Protein AF-0000000084599365 (afdb_homodimer)

Nearest PDB structures (foldseek):
  4ilk-assembly1_A  TM=9.240E-01  e=6.935E-32  Escherichia coli CFT073
  4ilk-assembly1_B  TM=9.194E-01  e=4.246E-32  Escherichia coli CFT073
  2dfv-assembly3_C  TM=9.279E-01  e=5.770E-32  Pyrococcus horikoshii OT3
  4ejm-assembly1_A  TM=9.320E-01  e=2.365E-31  Sinorhizobium meliloti 1021
  4a2c-assembly1_B  TM=9.150E-01  e=1.362E-31  Escherichia coli K-12

Organism: NCBI:txid1246626

Radius of gyration: 29.56 Å; Cα contacts (8 Å, |Δi|>4): 1663; chains: 2; bounding box: 49×88×66 Å

Foldseek 3Di:
DWAWKAAQAQDIDIDDDDDDDDADAQKFKWFWFKFWDDPVLLCRNRVNDPLFDPTAGATQLTKTFTCGDNYPPDDGGFIKTFHQKDFDCPDPCNVVLRRLVHPPIDGDRGNHYHDRGRMDMDRCQGIDTADPPFDRLLSSCLQLLLQLLALCVVDDQAAPFAEEQEDQAQNSLSNQLVSVVRHHQYEYEDPQVLSQVLNVLPPRYHYYHPVVQPPAAGQEYEYARQDQVSVASNLNRHAQNHEYEYPHHDDDYDHPVVSCVVSVYYYDYTGGHRPPVSSVVSSVQCPDPSRPSSSLAFEEEASNVVVVQSVVVVVSSGHMYMHGYPSHPPD/DWAWKAAQAQDIDIDDDDDDDDADAQKFKWFWFKFWDDPVLLCRNRVNDPQFDPTAGATQLTKTFTCGDNYPPDDGGFIKTFHQKDFDCPDPCNVVLRRLVHPPIDGDRGNHYHDRGRMDMDRCQGIDGADPPFDRLLSSCLQLLLQLLALCVVDDQAAPFAEEQEDQAQNSLSNQLVSVVRHHQYEYEDPQVLSQVLCVLPPRYHYYHPVVQPPAAGQEYEYARQDQVSVAVNLNRHAQNHEYEYPHHDDDYDHPVVSCVVSVYYYDYTGGHRPPVSSVVSSVQCPDPSRPSSSLAFEEEASNVVVVQSVVVVVSNGHMYMHGYPSHPPD

InterPro domains:
  IPR011032 GroES-like superfamily [SSF50129] (1-169)
  IPR013149 Alcohol dehydrogenase-like, C-terminal [PF00107] (172-283)
  IPR013154 Alcohol dehydrogenase-like, N-terminal [PF08240] (25-132)
  IPR020843 Enoylreductase domain [SM00829] (7-323)
  IPR036291 NAD(P)-binding domain superfamily [SSF51735] (137-286)
  IPR050129 Zinc-containing alcohol dehydrogenase [PTHR43401] (1-325)

Sequence (662 aa):
MKEIYLDQPQVMHVRDALPLPLLQDGEVRIKLLYGGICGSDLSVFKGRLPHAQYPLRPGHEVVGEVIESRASHINEGKRVVITPNTFCGKCEFCLKGKPNICLEKQSIGITCDGGFAEELHIHSRYCLPIPDELSNEAAVLIEPLSVIVHGMKQITIQPGMSVLVVGCGTEGLLAAALARHVGGEVTAIDINASKLAMLRSFHDMTLGHPMDIAGNQYDVVIEAAGTKQSVESCFSLLKPGGELLLIGITPEATIPVAQVVRKEQKIVGSIIYEFPTDFQTSVTYLLDEQFDPTVFISKIKPFYEYEEAYQMALSGNYAKIVLKFKGAAVSMKEIYLDQPQVMHVRDALPLPLLQDGEVRIKLLYGGICGSDLSVFKGRLPHAQYPLRPGHEVVGEVIESRASHINEGKRVVITPNTFCGKCEFCLKGKPNICLEKQSIGITCDGGFAEELHIHSRYCLPIPDELSNEAAVLIEPLSVIVHGMKQITIQPGMSVLVVGCGTEGLLAAALARHVGGEVTAIDINASKLAMLRSFHDMTLGHPMDIAGNQYDVVIEAAGTKQSVESCFSLLKPGGELLLIGITPEATIPVAQVVRKEQKIVGSIIYEFPTDFQTSVTYLLDEQFDPTVFISKIKPFYEYEEAYQMALSGNYAKIVLKFKGAAVS

Solvent-accessible surface area (backbone atoms only — not comparable to full-atom values): 33693 Å² total; per-residue (Å²): 91,50,26,42,36,30,60,44,62,76,42,68,47,77,42,76,47,76,84,76,74,83,80,48,87,35,16,31,34,28,36,24,22,39,34,32,62,47,72,64,46,52,31,45,38,68,58,70,42,87,74,47,42,74,57,31,22,38,32,46,25,36,24,25,29,25,72,40,56,48,31,95,89,50,59,63,71,40,40,30,35,45,59,36,60,45,57,75,67,70,48,78,34,29,69,70,68,36,36,54,60,25,93,71,47,45,36,34,27,40,55,39,62,32,52,42,26,48,54,41,79,45,57,46,90,39,49,42,78,55,63,86,84,55,49,70,68,52,48,32,44,26,58,63,42,8,30,41,52,38,41,52,69,76,52,86,74,46,68,72,37,37,31,35,28,37,21,46,46,54,63,17,45,49,39,43,53,50,43,38,72,61,34,25,42,30,35,39,25,31,89,52,61,72,50,55,55,58,50,66,82,50,76,85,55,48,76,45,43,68,80,74,51,71,88,43,63,20,48,27,37,38,38,33,60,32,39,44,65,59,58,43,53,47,61,73,32,41,32,73,62,11,40,36,39,35,62,32,60,28,70,44,35,60,42,54,40,34,55,32,16,62,31,31,21,35,40,36,24,33,45,60,37,43,84,63,61,26,44,52,52,30,49,55,48,61,69,34,87,90,43,71,70,55,68,47,51,63,44,80,36,52,51,90,43,45,67,61,47,50,50,46,48,69,67,64,79,44,48,31,36,28,29,37,33,86,68,37,75,84,126,92,50,25,42,35,31,61,44,64,76,42,68,47,78,43,76,46,76,84,76,74,80,79,47,87,36,15,32,34,27,35,24,23,40,34,33,62,48,72,66,45,52,32,45,41,66,58,69,41,88,73,48,40,75,57,30,23,36,34,45,26,38,24,25,30,25,72,41,57,48,31,93,90,51,60,61,70,42,40,29,33,46,59,39,59,44,58,74,67,70,48,76,35,30,66,69,67,36,35,54,60,25,92,69,48,44,36,35,27,38,55,39,62,32,52,42,27,48,55,43,78,46,57,46,90,40,49,42,77,54,62,86,85,54,49,70,69,52,48,31,42,27,57,62,40,9,32,41,52,39,42,52,69,75,52,86,75,45,71,73,37,37,30,35,26,37,21,46,45,55,64,18,45,50,39,44,53,48,43,38,72,62,34,25,43,30,35,39,25,30,90,52,60,73,49,54,56,57,50,64,82,50,78,85,56,47,75,43,44,68,80,76,50,70,89,43,63,19,47,27,36,38,38,34,60,31,40,42,66,60,58,43,53,46,61,74,32,42,33,72,61,13,40,38,38,35,61,32,59,28,69,44,36,60,42,53,40,34,56,32,16,63,29,31,22,35,40,35,23,32,45,59,38,44,85,64,61,26,44,52,50,30,50,55,48,63,67,34,85,92,41,70,71,55,70,46,51,62,44,77,36,52,51,91,44,42,67,60,47,50,49,46,50,69,66,64,77,46,47,32,36,30,30,37,33,85,68,38,75,86,126

Structure (mmCIF, N/CA/C/O backbone):
data_AF-0000000084599365-model_v1
#
loop_
_entity.id
_entity.type
_entity.pdbx_description
1 polymer 'Alcohol dehydrogenase'
#
loop_
_atom_site.group_PDB
_atom_site.id
_atom_site.type_symbol
_atom_site.label_atom_id
_atom_site.label_alt_id
_atom_site.label_comp_id
_atom_site.label_asym_id
_atom_site.label_entity_id
_atom_site.label_seq_id
_atom_site.pdbx_PDB_ins_code
_atom_site.Cartn_x
_atom_site.Cartn_y
_atom_site.Cartn_z
_atom_site.occupancy
_atom_site.B_iso_or_equiv
_atom_site.auth_seq_id
_atom_site.auth_comp_id
_atom_site.auth_asym_id
_atom_site.auth_atom_id
_atom_site.pdbx_PDB_model_num
ATOM 1 N N . MET A 1 1 ? 9.141 40.938 22.25 1 90.06 1 MET A N 1
ATOM 2 C CA . MET A 1 1 ? 7.906 40.375 21.703 1 90.06 1 MET A CA 1
ATOM 3 C C . MET A 1 1 ? 7.371 39.25 22.578 1 90.06 1 MET A C 1
ATOM 5 O O . MET A 1 1 ? 8.133 38.594 23.297 1 90.06 1 MET A O 1
ATOM 9 N N . LYS A 1 2 ? 6.113 39.062 22.578 1 94.94 2 LYS A N 1
ATOM 10 C CA . LYS A 1 2 ? 5.516 38 23.391 1 94.94 2 LYS A CA 1
ATOM 11 C C . LYS A 1 2 ? 5.512 36.688 22.641 1 94.94 2 LYS A C 1
ATOM 13 O O . LYS A 1 2 ? 5.414 36.656 21.406 1 94.94 2 LYS A O 1
ATOM 18 N N . GLU A 1 3 ? 5.684 35.656 23.391 1 96.38 3 GLU A N 1
ATOM 19 C CA . GLU A 1 3 ? 5.617 34.281 22.844 1 96.38 3 GLU A CA 1
ATOM 20 C C . GLU A 1 3 ? 4.977 33.312 23.828 1 96.38 3 GLU A C 1
ATOM 22 O O . GLU A 1 3 ? 4.988 33.562 25.031 1 96.38 3 GLU A O 1
ATOM 27 N N . ILE A 1 4 ? 4.324 32.375 23.344 1 96.88 4 ILE A N 1
ATOM 28 C CA . ILE A 1 4 ? 3.902 31.25 24.156 1 96.88 4 ILE A CA 1
ATOM 29 C C . ILE A 1 4 ? 5.062 30.281 24.328 1 96.88 4 ILE A C 1
ATOM 31 O O . ILE A 1 4 ? 5.738 29.938 23.344 1 96.88 4 ILE A O 1
ATOM 35 N N . TYR A 1 5 ? 5.297 29.875 25.484 1 96.75 5 TYR A N 1
ATOM 36 C CA . TYR A 1 5 ? 6.449 29.031 25.75 1 96.75 5 TYR A CA 1
ATOM 37 C C . TYR A 1 5 ? 6.059 27.859 26.656 1 96.75 5 TYR A C 1
ATOM 39 O O . TYR A 1 5 ? 5.32 28.031 27.625 1 96.75 5 TYR A O 1
ATOM 47 N N . LEU A 1 6 ? 6.453 26.703 26.25 1 97.62 6 LEU A N 1
ATOM 48 C CA . LEU A 1 6 ? 6.227 25.469 27 1 97.62 6 LEU A CA 1
ATOM 49 C C . LEU A 1 6 ? 7.5 25 27.703 1 97.62 6 LEU A C 1
ATOM 51 O O . LEU A 1 6 ? 8.406 24.469 27.062 1 97.62 6 LEU A O 1
ATOM 55 N N . ASP A 1 7 ? 7.574 25.109 29 1 97.25 7 ASP A N 1
ATOM 56 C CA . ASP A 1 7 ? 8.773 24.781 29.766 1 97.25 7 ASP A CA 1
ATOM 57 C C . ASP A 1 7 ? 8.969 23.266 29.859 1 97.25 7 ASP A C 1
ATOM 59 O O . ASP A 1 7 ? 10.086 22.766 29.734 1 97.25 7 ASP A O 1
ATOM 63 N N . GLN A 1 8 ? 7.973 22.625 30.156 1 96.62 8 GLN A N 1
ATOM 64 C CA . GLN A 1 8 ? 7.797 21.172 30.281 1 96.62 8 GLN A CA 1
ATOM 65 C C . GLN A 1 8 ? 6.348 20.781 30.016 1 96.62 8 GLN A C 1
ATOM 67 O O . GLN A 1 8 ? 5.469 21.641 29.906 1 96.62 8 GLN A O 1
ATOM 72 N N . PRO A 1 9 ? 6.133 19.562 29.859 1 96.44 9 PRO A N 1
ATOM 73 C CA . PRO A 1 9 ? 4.746 19.172 29.594 1 96.44 9 PRO A CA 1
ATOM 74 C C . PRO A 1 9 ? 3.754 19.828 30.547 1 96.44 9 PRO A C 1
ATOM 76 O O . PRO A 1 9 ? 3.979 19.828 31.766 1 96.44 9 PRO A O 1
ATOM 79 N N . GLN A 1 10 ? 2.766 20.5 30 1 96.25 10 GLN A N 1
ATOM 80 C CA . GLN A 1 10 ? 1.599 21.047 30.672 1 96.25 10 GLN A CA 1
ATOM 81 C C . GLN A 1 10 ? 1.953 22.328 31.422 1 96.25 10 GLN A C 1
ATOM 83 O O . GLN A 1 10 ? 1.127 22.875 32.156 1 96.25 10 GLN A O 1
ATOM 88 N N . VAL A 1 11 ? 3.172 22.797 31.266 1 97.31 11 VAL A N 1
ATOM 89 C CA . VAL A 1 11 ? 3.574 24.062 31.859 1 97.31 11 VAL A CA 1
ATOM 90 C C . VAL A 1 11 ? 3.855 25.094 30.766 1 97.31 11 VAL A C 1
ATOM 92 O O . VAL A 1 11 ? 4.992 25.219 30.312 1 97.31 11 VAL A O 1
ATOM 95 N N . MET A 1 12 ? 2.852 25.812 30.484 1 96.81 12 MET A N 1
ATOM 96 C CA . MET A 1 12 ? 2.869 26.781 29.391 1 96.81 12 MET A CA 1
ATOM 97 C C . MET A 1 12 ? 2.566 28.188 29.891 1 96.81 12 MET A C 1
ATOM 99 O O . MET A 1 12 ? 1.756 28.359 30.812 1 96.81 12 MET A O 1
ATOM 103 N N . HIS A 1 13 ? 3.268 29.141 29.344 1 96.56 13 HIS A N 1
ATOM 104 C CA . HIS A 1 13 ? 3.014 30.516 29.734 1 96.56 13 HIS A CA 1
ATOM 105 C C . HIS A 1 13 ? 3.375 31.484 28.609 1 96.56 13 HIS A C 1
ATOM 107 O O . HIS A 1 13 ? 4.062 31.109 27.672 1 96.56 13 HIS A O 1
ATOM 113 N N . VAL A 1 14 ? 2.871 32.656 28.734 1 95.88 14 VAL A N 1
ATOM 114 C CA . VAL A 1 14 ? 3.285 33.75 27.859 1 95.88 14 VAL A CA 1
ATOM 115 C C . VAL A 1 14 ? 4.457 34.5 28.484 1 95.88 14 VAL A C 1
ATOM 117 O O . VAL A 1 14 ? 4.441 34.812 29.688 1 95.88 14 VAL A O 1
ATOM 120 N N . ARG A 1 15 ? 5.441 34.75 27.688 1 95.62 15 ARG A N 1
ATOM 121 C CA . ARG A 1 15 ? 6.605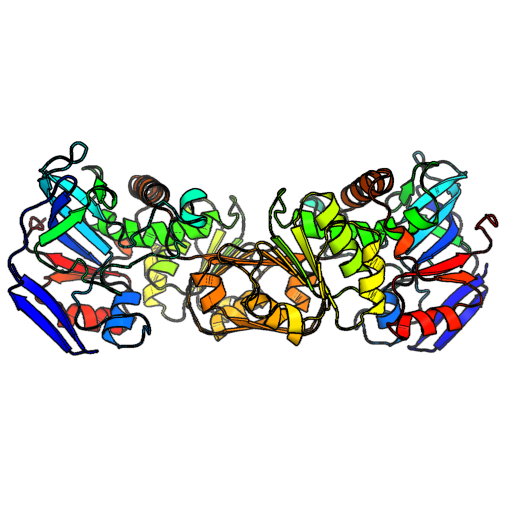 35.469 28.188 1 95.62 15 ARG A CA 1
ATOM 122 C C . ARG A 1 15 ? 7.145 36.438 27.125 1 95.62 15 ARG A C 1
ATOM 124 O O . ARG A 1 15 ? 6.668 36.438 26 1 95.62 15 ARG A O 1
ATOM 131 N N . ASP A 1 16 ? 8.062 37.281 27.609 1 95.06 16 ASP A N 1
ATOM 132 C CA . ASP A 1 16 ? 8.828 38.094 26.672 1 95.06 16 ASP A CA 1
ATOM 133 C C . ASP A 1 16 ? 9.961 37.312 26.031 1 95.06 16 ASP A C 1
ATOM 135 O O . ASP A 1 16 ? 10.781 36.719 26.734 1 95.06 16 ASP A O 1
ATOM 139 N N . ALA A 1 17 ? 9.898 37.312 24.719 1 91.44 17 ALA A N 1
ATOM 140 C CA . ALA A 1 17 ? 10.938 36.562 24 1 91.44 17 ALA A CA 1
ATOM 141 C C . ALA A 1 17 ? 12.266 37.312 24.047 1 91.44 17 ALA A C 1
ATOM 143 O O . ALA A 1 17 ? 12.289 38.531 24.234 1 91.44 17 ALA A O 1
ATOM 144 N N . LEU A 1 18 ? 13.336 36.5 23.922 1 88.38 18 LEU A N 1
ATOM 145 C CA . LEU A 1 18 ? 14.641 37.125 23.719 1 88.38 18 LEU A CA 1
ATOM 146 C C . LEU A 1 18 ? 14.672 37.906 22.391 1 88.38 18 LEU A C 1
ATOM 148 O O . LEU A 1 18 ? 13.977 37.531 21.453 1 88.38 18 LEU A O 1
ATOM 152 N N . PRO A 1 19 ? 15.445 38.969 22.391 1 86.88 19 PRO A N 1
ATOM 153 C CA . PRO A 1 19 ? 15.547 39.688 21.125 1 86.88 19 PRO A CA 1
ATOM 154 C C . PRO A 1 19 ? 15.984 38.781 19.969 1 86.88 19 PRO A C 1
ATOM 156 O O . PRO A 1 19 ? 16.844 37.906 20.156 1 86.88 19 PRO A O 1
ATOM 159 N N . LEU A 1 20 ? 15.312 38.969 18.875 1 85.38 20 LEU A N 1
ATOM 160 C CA . LEU A 1 20 ? 15.695 38.219 17.688 1 85.38 20 LEU A CA 1
ATOM 161 C C . LEU A 1 20 ? 16.984 38.75 17.078 1 85.38 20 LEU A C 1
ATOM 163 O O . LEU A 1 20 ? 17.219 39.969 17.078 1 85.38 20 LEU A O 1
ATOM 167 N N . PRO A 1 21 ? 17.812 37.875 16.641 1 86.31 21 PRO A N 1
ATOM 168 C CA . PRO A 1 21 ? 19.031 38.344 15.984 1 86.31 21 PRO A CA 1
ATOM 169 C C . PRO A 1 21 ? 18.75 39.094 14.68 1 86.31 21 PRO A C 1
ATOM 171 O O . PRO A 1 21 ? 17.625 39.094 14.195 1 86.31 21 PRO A O 1
ATOM 174 N N . LEU A 1 22 ? 19.797 39.75 14.258 1 91.38 22 LEU A N 1
ATOM 175 C CA . LEU A 1 22 ? 19.688 40.406 12.953 1 91.38 22 LEU A CA 1
ATOM 176 C C . LEU A 1 22 ? 19.438 39.375 11.859 1 91.38 22 LEU A C 1
ATOM 178 O O . LEU A 1 22 ? 20.016 38.281 11.875 1 91.38 22 LEU A O 1
ATOM 182 N N . LEU A 1 23 ? 18.609 39.781 10.953 1 94.5 23 LEU A N 1
ATOM 183 C CA . LEU A 1 23 ? 18.297 38.906 9.844 1 94.5 23 LEU A CA 1
ATOM 184 C C . LEU A 1 23 ? 19.531 38.625 9.008 1 94.5 23 LEU A C 1
ATOM 186 O O . LEU A 1 23 ? 20.328 39.531 8.734 1 94.5 23 LEU A O 1
ATOM 190 N N . GLN A 1 24 ? 19.688 37.406 8.688 1 95.44 24 GLN A N 1
ATOM 191 C CA . GLN A 1 24 ? 20.734 37 7.762 1 95.44 24 GLN A CA 1
ATOM 192 C C . GLN A 1 24 ? 20.219 36.969 6.324 1 95.44 24 GLN A C 1
ATOM 194 O O . GLN A 1 24 ? 19.016 37.125 6.086 1 95.44 24 GLN A O 1
ATOM 199 N N . ASP A 1 25 ? 21.172 36.812 5.406 1 96.25 25 ASP A N 1
ATOM 200 C CA . ASP A 1 25 ? 20.781 36.719 4 1 96.25 25 ASP A CA 1
ATOM 201 C C . ASP A 1 25 ? 19.797 35.562 3.771 1 96.25 25 ASP A C 1
ATOM 203 O O . ASP A 1 25 ? 20 34.469 4.258 1 96.25 25 ASP A O 1
ATOM 207 N N . GLY A 1 26 ? 18.703 35.906 3.094 1 97 26 GLY A N 1
ATOM 208 C CA . GLY A 1 26 ? 17.703 34.906 2.762 1 97 26 GLY A CA 1
ATOM 209 C C . GLY A 1 26 ? 16.625 34.75 3.822 1 97 26 GLY A C 1
ATOM 210 O O . GLY A 1 26 ? 15.641 34.062 3.619 1 97 26 GLY A O 1
ATOM 211 N N . GLU A 1 27 ? 16.781 35.469 4.883 1 97.5 27 GLU A N 1
ATOM 212 C CA . GLU A 1 27 ? 15.844 35.312 5.988 1 97.5 27 GLU A CA 1
ATOM 213 C C . GLU A 1 27 ? 14.789 36.406 5.957 1 97.5 27 GLU A C 1
ATOM 215 O O . GLU A 1 27 ? 14.977 37.438 5.312 1 97.5 27 GLU A O 1
ATOM 220 N N . VAL A 1 28 ? 13.742 36.156 6.633 1 97.62 28 VAL A N 1
ATOM 221 C CA . VAL A 1 28 ? 12.648 37.125 6.75 1 97.62 28 VAL A CA 1
ATOM 222 C C . VAL A 1 28 ? 12.156 37.188 8.195 1 97.62 28 VAL A C 1
ATOM 224 O O . VAL A 1 28 ? 12.273 36.188 8.93 1 97.62 28 VAL A O 1
ATOM 227 N N . ARG A 1 29 ? 11.648 38.312 8.523 1 96.88 29 ARG A N 1
ATOM 228 C CA . ARG A 1 29 ? 10.914 38.5 9.766 1 96.88 29 ARG A CA 1
ATOM 229 C C . ARG A 1 29 ? 9.414 38.594 9.5 1 96.88 29 ARG A C 1
ATOM 231 O O . ARG A 1 29 ? 8.984 39.375 8.656 1 96.88 29 ARG A O 1
ATOM 238 N N . ILE A 1 30 ? 8.711 37.812 10.188 1 96.69 30 ILE A N 1
ATOM 239 C CA . ILE A 1 30 ? 7.281 37.688 9.93 1 96.69 30 ILE A CA 1
ATOM 240 C C . ILE A 1 30 ? 6.5 38.094 11.172 1 96.69 30 ILE A C 1
ATOM 242 O O . ILE A 1 30 ? 6.805 37.656 12.281 1 96.69 30 ILE A O 1
ATOM 246 N N . LYS A 1 31 ? 5.586 39 11.008 1 97.31 31 LYS A N 1
ATOM 247 C CA . LYS A 1 31 ? 4.582 39.25 12.031 1 97.31 31 LYS A CA 1
ATOM 248 C C . LYS A 1 31 ? 3.453 38.25 11.977 1 97.31 31 LYS A C 1
ATOM 250 O O . LYS A 1 31 ? 2.76 38.125 10.969 1 97.31 31 LYS A O 1
ATOM 255 N N . LEU A 1 32 ? 3.262 37.5 13.039 1 97.5 32 LEU A N 1
ATOM 256 C CA . LEU A 1 32 ? 2.268 36.438 13.039 1 97.5 32 LEU A CA 1
ATOM 257 C C . LEU A 1 32 ? 0.856 37 13.102 1 97.5 32 LEU A C 1
ATOM 259 O O . LEU A 1 32 ? 0.603 37.969 13.836 1 97.5 32 LEU A O 1
ATOM 263 N N . LEU A 1 33 ? 0.003 36.438 12.328 1 97.81 33 LEU A N 1
ATOM 264 C CA . LEU A 1 33 ? -1.401 36.844 12.312 1 97.81 33 LEU A CA 1
ATOM 265 C C . LEU A 1 33 ? -2.277 35.75 12.945 1 97.81 33 LEU A C 1
ATOM 267 O O . LEU A 1 33 ? -2.982 36 13.922 1 97.81 33 LEU A O 1
ATOM 271 N N . TYR A 1 34 ? -2.201 34.562 12.422 1 98 34 TYR A N 1
ATOM 272 C CA . TYR A 1 34 ? -2.963 33.406 12.922 1 98 34 TYR A CA 1
ATOM 273 C C . TYR A 1 34 ? -2.064 32.188 13.109 1 98 34 TYR A C 1
ATOM 275 O O . TYR A 1 34 ? -1.079 32.031 12.391 1 98 34 TYR A O 1
ATOM 283 N N . GLY A 1 35 ? -2.338 31.391 14.07 1 97.94 35 GLY A N 1
ATOM 284 C CA . GLY A 1 35 ? -1.713 30.109 14.305 1 97.94 35 GLY A CA 1
ATOM 285 C C . GLY A 1 35 ? -2.701 29.031 14.703 1 97.94 35 GLY A C 1
ATOM 286 O O . GLY A 1 35 ? -3.424 29.172 15.688 1 97.94 35 GLY A O 1
ATOM 287 N N . GLY A 1 36 ? -2.725 28 13.961 1 98.12 36 GLY A N 1
ATOM 288 C CA . GLY A 1 36 ? -3.592 26.875 14.297 1 98.12 36 GLY A CA 1
ATOM 289 C C . GLY A 1 36 ? -2.971 25.922 15.297 1 98.12 36 GLY A C 1
ATOM 290 O O . GLY A 1 36 ? -1.769 25.656 15.242 1 98.12 36 GLY A O 1
ATOM 291 N N . ILE A 1 37 ? -3.812 25.438 16.203 1 97.88 37 ILE A N 1
ATOM 292 C CA . ILE A 1 37 ? -3.365 24.406 17.141 1 97.88 37 ILE A CA 1
ATOM 293 C C . ILE A 1 37 ? -3.574 23.016 16.516 1 97.88 37 ILE A C 1
ATOM 295 O O . ILE A 1 37 ? -4.703 22.641 16.203 1 97.88 37 ILE A O 1
ATOM 299 N N . CYS A 1 38 ? -2.516 22.328 16.328 1 95.44 38 CYS A N 1
ATOM 300 C CA . CYS A 1 38 ? -2.533 21.016 15.688 1 95.44 38 CYS A CA 1
ATOM 301 C C . CYS A 1 38 ? -2.539 19.906 16.734 1 95.44 38 CYS A C 1
ATOM 303 O O . CYS A 1 38 ? -2.197 20.141 17.891 1 95.44 38 CYS A O 1
ATOM 305 N N . GLY A 1 39 ? -3.002 18.703 16.312 1 93.44 39 GLY A N 1
ATOM 306 C CA . GLY A 1 39 ? -2.918 17.562 17.203 1 93.44 39 GLY A CA 1
ATOM 307 C C . GLY A 1 39 ? -1.522 17.328 17.75 1 93.44 39 GLY A C 1
ATOM 308 O O . GLY A 1 39 ? -1.362 16.953 18.906 1 93.44 39 GLY A O 1
ATOM 309 N N . SER A 1 40 ? -0.532 17.562 16.984 1 93.25 40 SER A N 1
ATOM 310 C CA . SER A 1 40 ? 0.843 17.375 17.438 1 93.25 40 SER A CA 1
ATOM 311 C C . SER A 1 40 ? 1.218 18.422 18.484 1 93.25 40 SER A C 1
ATOM 313 O O . SER A 1 40 ? 2.014 18.141 19.375 1 93.25 40 SER A O 1
ATOM 315 N N . ASP A 1 41 ? 0.694 19.594 18.391 1 95.56 41 ASP A N 1
ATOM 316 C CA . ASP A 1 41 ? 0.887 20.578 19.469 1 95.56 41 ASP A CA 1
ATOM 317 C C . ASP A 1 41 ? 0.354 20.047 20.797 1 95.56 41 ASP A C 1
ATOM 319 O O . ASP A 1 41 ? 0.982 20.25 21.844 1 95.56 41 ASP A O 1
ATOM 323 N N . LEU A 1 42 ? -0.809 19.469 20.703 1 96.38 42 LEU A N 1
ATOM 324 C CA . LEU A 1 42 ? -1.438 18.922 21.906 1 96.38 42 LEU A CA 1
ATOM 325 C C . LEU A 1 42 ? -0.628 17.766 22.469 1 96.38 42 LEU A C 1
ATOM 327 O O . LEU A 1 42 ? -0.503 17.625 23.688 1 96.38 42 LEU A O 1
ATOM 331 N N . SER A 1 43 ? -0.142 16.969 21.547 1 95 43 SER A N 1
ATOM 332 C CA . SER A 1 43 ? 0.716 15.867 21.984 1 95 43 SER A CA 1
ATOM 333 C C . SER A 1 43 ? 1.977 16.391 22.656 1 95 43 SER A C 1
ATOM 335 O O . SER A 1 43 ? 2.428 15.828 23.656 1 95 43 SER A O 1
ATOM 337 N N . VAL A 1 44 ? 2.559 17.406 22.125 1 95.69 44 VAL A N 1
ATOM 338 C CA . VAL A 1 44 ? 3.721 18.062 22.719 1 95.69 44 VAL A CA 1
ATOM 339 C C . VAL A 1 44 ? 3.35 18.625 24.094 1 95.69 44 VAL A C 1
ATOM 341 O O . VAL A 1 44 ? 4.07 18.422 25.062 1 95.69 44 VAL A O 1
ATOM 344 N N . PHE A 1 45 ? 2.197 19.25 24.188 1 97.38 45 PHE A N 1
ATOM 345 C CA . PHE A 1 45 ? 1.722 19.828 25.438 1 97.38 45 PHE A CA 1
ATOM 346 C C . PHE A 1 45 ? 1.581 18.75 26.516 1 97.38 45 PHE A C 1
ATOM 348 O O . PHE A 1 45 ? 1.979 18.969 27.656 1 97.38 45 PHE A O 1
ATOM 355 N N . LYS A 1 46 ? 1.153 17.578 26.031 1 96.31 46 LYS A N 1
ATOM 356 C CA . LYS A 1 46 ? 0.896 16.484 26.969 1 96.31 46 LYS A CA 1
ATOM 357 C C . LYS A 1 46 ? 2.17 15.695 27.25 1 96.31 46 LYS A C 1
ATOM 359 O O . LYS A 1 46 ? 2.191 14.844 28.141 1 96.31 46 LYS A O 1
ATOM 364 N N . GLY A 1 47 ? 3.182 15.945 26.562 1 94.56 47 GLY A N 1
ATOM 365 C CA . GLY A 1 47 ? 4.418 15.195 26.719 1 94.56 47 GLY A CA 1
ATOM 366 C C . GLY A 1 47 ? 4.352 13.805 26.125 1 94.56 47 GLY A C 1
ATOM 367 O O . GLY A 1 47 ? 4.984 12.875 26.625 1 94.56 47 GLY A O 1
ATOM 368 N N . ARG A 1 48 ? 3.594 13.617 25.078 1 88.75 48 ARG A N 1
ATOM 369 C CA . ARG A 1 48 ? 3.352 12.289 24.516 1 88.75 48 ARG A CA 1
ATOM 370 C C . ARG A 1 48 ? 4.168 12.078 23.25 1 88.75 48 ARG A C 1
ATOM 372 O O . ARG A 1 48 ? 4.176 10.977 22.688 1 88.75 48 ARG A O 1
ATOM 379 N N . LEU A 1 49 ? 4.805 13.078 22.781 1 89.88 49 LEU A N 1
ATOM 380 C CA . LEU A 1 49 ? 5.637 12.961 21.594 1 89.88 49 LEU A CA 1
ATOM 381 C C . LEU A 1 49 ? 7.105 12.781 21.969 1 89.88 49 LEU A C 1
ATOM 383 O O . LEU A 1 49 ? 7.77 13.734 22.375 1 89.88 49 LEU A O 1
ATOM 387 N N . PRO A 1 50 ? 7.605 11.594 21.766 1 84.38 50 PRO A N 1
ATOM 388 C CA . PRO A 1 50 ? 8.93 11.266 22.297 1 84.38 50 PRO A CA 1
ATOM 389 C C . PRO A 1 50 ? 10.039 12.133 21.719 1 84.38 50 PRO A C 1
ATOM 391 O O . PRO A 1 50 ? 11.055 12.359 22.375 1 84.38 50 PRO A O 1
ATOM 394 N N . HIS A 1 51 ? 9.875 12.68 20.594 1 86.56 51 HIS A N 1
ATOM 395 C CA . HIS A 1 51 ? 10.969 13.398 19.953 1 86.56 51 HIS A CA 1
ATOM 396 C C . HIS A 1 51 ? 10.867 14.898 20.219 1 86.56 51 HIS A C 1
ATOM 398 O O . HIS A 1 51 ? 11.695 15.672 19.719 1 86.56 51 HIS A O 1
ATOM 404 N N . ALA A 1 52 ? 9.898 15.289 20.938 1 91.81 52 ALA A N 1
ATOM 405 C CA . ALA A 1 52 ? 9.781 16.703 21.297 1 91.81 52 ALA A CA 1
ATOM 406 C C . ALA A 1 52 ? 10.922 17.141 22.219 1 91.81 52 ALA A C 1
ATOM 408 O O . ALA A 1 52 ? 11.344 16.375 23.078 1 91.81 52 ALA A O 1
ATOM 409 N N . GLN A 1 53 ? 11.359 18.344 22.047 1 93.31 53 GLN A N 1
ATOM 410 C CA . GLN A 1 53 ? 12.43 18.875 22.875 1 93.31 53 GLN A CA 1
ATOM 411 C C . GLN A 1 53 ? 11.938 20.062 23.719 1 93.31 53 GLN A C 1
ATOM 413 O O . GLN A 1 53 ? 11.531 21.094 23.156 1 93.31 53 GLN A O 1
ATOM 418 N N . TYR A 1 54 ? 12.039 19.891 24.953 1 94.88 54 TYR A N 1
ATOM 419 C CA . TYR A 1 54 ? 11.656 20.953 25.875 1 94.88 54 TYR A CA 1
ATOM 420 C C . TYR A 1 54 ? 12.891 21.672 26.438 1 94.88 54 TYR A C 1
ATOM 422 O O . TYR A 1 54 ? 13.953 21.062 26.578 1 94.88 54 TYR A O 1
ATOM 430 N N . PRO A 1 55 ? 12.703 22.938 26.859 1 96.06 55 PRO A N 1
ATOM 431 C CA . PRO A 1 55 ? 11.547 23.797 26.594 1 96.06 55 PRO A CA 1
ATOM 432 C C . PRO A 1 55 ? 11.469 24.234 25.125 1 96.06 55 PRO A C 1
ATOM 434 O O . PRO A 1 55 ? 12.453 24.125 24.391 1 96.06 55 PRO A O 1
ATOM 437 N N . LEU A 1 56 ? 10.266 24.641 24.719 1 96 56 LEU A N 1
ATOM 438 C CA . LEU A 1 56 ? 10.172 25.141 23.344 1 96 56 LEU A CA 1
ATOM 439 C C . LEU A 1 56 ? 8.953 26.047 23.172 1 96 56 LEU A C 1
ATOM 441 O O . LEU A 1 56 ? 8.023 26 23.984 1 96 56 LEU A O 1
ATOM 445 N N . ARG A 1 57 ? 8.984 26.844 22.172 1 96.69 57 ARG A N 1
ATOM 446 C CA . ARG A 1 57 ? 7.82 27.547 21.656 1 96.69 57 ARG A CA 1
ATOM 447 C C . ARG A 1 57 ? 7.02 26.672 20.703 1 96.69 57 ARG A C 1
ATOM 449 O O . ARG A 1 57 ? 7.535 26.219 19.688 1 96.69 57 ARG A O 1
ATOM 456 N N . PRO A 1 58 ? 5.738 26.406 21.047 1 96.94 58 PRO A N 1
ATOM 457 C CA . PRO A 1 58 ? 4.941 25.562 20.141 1 96.94 58 PRO A CA 1
ATOM 458 C C . PRO A 1 58 ? 4.449 26.328 18.906 1 96.94 58 PRO A C 1
ATOM 460 O O . PRO A 1 58 ? 4.746 27.516 18.75 1 96.94 58 PRO A O 1
ATOM 463 N N . GLY A 1 59 ? 3.691 25.562 18.062 1 96.69 59 GLY A N 1
ATOM 464 C CA . GLY A 1 59 ? 3.021 26.156 16.922 1 96.69 59 GLY A CA 1
ATOM 465 C C . GLY A 1 59 ? 3.746 25.922 15.609 1 96.69 59 GLY A C 1
ATOM 466 O O . GLY A 1 59 ? 4.922 26.25 15.469 1 96.69 59 GLY A O 1
ATOM 467 N N . HIS A 1 60 ? 2.994 25.344 14.625 1 95.81 60 HIS A N 1
ATOM 468 C CA . HIS A 1 60 ? 3.646 25.078 13.352 1 95.81 60 HIS A CA 1
ATOM 469 C C . HIS A 1 60 ? 2.676 25.266 12.188 1 95.81 60 HIS A C 1
ATOM 471 O O . HIS A 1 60 ? 3.066 25.156 11.023 1 95.81 60 HIS A O 1
ATOM 477 N N . GLU A 1 61 ? 1.432 25.578 12.445 1 97.62 61 GLU A N 1
ATOM 478 C CA . GLU A 1 61 ? 0.461 26.016 11.445 1 97.62 61 GLU A CA 1
ATOM 479 C C . GLU A 1 61 ? 0.266 27.531 11.508 1 97.62 61 GLU A C 1
ATOM 481 O O . GLU A 1 61 ? -0.602 28.016 12.227 1 97.62 61 GLU A O 1
ATOM 486 N N . VAL A 1 62 ? 1.045 28.281 10.664 1 97.25 62 VAL A N 1
ATOM 487 C CA . VAL A 1 62 ? 1.058 29.719 10.938 1 97.25 62 VAL A CA 1
ATOM 488 C C . VAL A 1 62 ? 0.928 30.5 9.633 1 97.25 62 VAL A C 1
ATOM 490 O O . VAL A 1 62 ? 1.392 30.047 8.586 1 97.25 62 VAL A O 1
ATOM 493 N N . VAL A 1 63 ? 0.285 31.594 9.703 1 97.69 63 VAL A N 1
ATOM 494 C CA . VAL A 1 63 ? 0.199 32.625 8.672 1 97.69 63 VAL A CA 1
ATOM 495 C C . VAL A 1 63 ? 0.672 33.969 9.234 1 97.69 63 VAL A C 1
ATOM 497 O O . VAL A 1 63 ? 0.37 34.312 10.375 1 97.69 63 VAL A O 1
ATOM 500 N N . GLY A 1 64 ? 1.447 34.656 8.453 1 97.69 64 GLY A N 1
ATOM 501 C CA . GLY A 1 64 ? 1.939 35.938 8.891 1 97.69 64 GLY A CA 1
ATOM 502 C C . GLY A 1 64 ? 2.248 36.875 7.742 1 97.69 64 GLY A C 1
ATOM 503 O O . GLY A 1 64 ? 2.029 36.531 6.578 1 97.69 64 GLY A O 1
ATOM 504 N N . GLU A 1 65 ? 2.66 38.031 8.156 1 97.62 65 GLU A N 1
ATOM 505 C CA . GLU A 1 65 ? 3.059 39.062 7.203 1 97.62 65 GLU A CA 1
ATOM 506 C C . GLU A 1 65 ? 4.551 39.375 7.312 1 97.62 65 GLU A C 1
ATOM 508 O O . GLU A 1 65 ? 5.066 39.562 8.414 1 97.62 65 GLU A O 1
ATOM 513 N N . VAL A 1 66 ? 5.184 39.438 6.152 1 98 66 VAL A N 1
ATOM 514 C CA . VAL A 1 66 ? 6.605 39.75 6.148 1 98 66 VAL A CA 1
ATOM 515 C C . VAL A 1 66 ? 6.793 41.25 6.477 1 98 66 VAL A C 1
ATOM 517 O O . VAL A 1 66 ? 6.285 42.125 5.762 1 98 66 VAL A O 1
ATOM 520 N N . ILE A 1 67 ? 7.543 41.469 7.508 1 96.75 67 ILE A N 1
ATOM 521 C CA . ILE A 1 67 ? 7.723 42.875 7.91 1 96.75 67 ILE A CA 1
ATOM 522 C C . ILE A 1 67 ? 9.156 43.312 7.625 1 96.75 67 ILE A C 1
ATOM 524 O O . ILE A 1 67 ? 9.453 44.5 7.598 1 96.75 67 ILE A O 1
ATOM 528 N N . GLU A 1 68 ? 10.039 42.406 7.523 1 97.19 68 GLU A N 1
ATOM 529 C CA . GLU A 1 68 ? 11.414 42.625 7.082 1 97.19 68 GLU A CA 1
ATOM 530 C C . GLU A 1 68 ? 11.906 41.469 6.238 1 97.19 68 GLU A C 1
ATOM 532 O O . GLU A 1 68 ? 11.641 40.312 6.555 1 97.19 68 GLU A O 1
ATOM 537 N N . SER A 1 69 ? 12.664 41.781 5.109 1 97.75 69 SER A N 1
ATOM 538 C CA . SER A 1 69 ? 13.102 40.719 4.219 1 97.75 69 SER A CA 1
ATOM 539 C C . SER A 1 69 ? 14.539 40.906 3.766 1 97.75 69 SER A C 1
ATOM 541 O O . SER A 1 69 ? 14.922 42.031 3.387 1 97.75 69 SER A O 1
ATOM 543 N N . ARG A 1 70 ? 15.281 39.938 3.898 1 97.62 70 ARG A N 1
ATOM 544 C CA . ARG A 1 70 ? 16.609 39.875 3.277 1 97.62 70 ARG A CA 1
ATOM 545 C C . ARG A 1 70 ? 16.641 38.812 2.195 1 97.62 70 ARG A C 1
ATOM 547 O O . ARG A 1 70 ? 17.688 38.188 1.959 1 97.62 70 ARG A O 1
ATOM 554 N N . ALA A 1 71 ? 15.5 38.469 1.714 1 96.25 71 ALA A N 1
ATOM 555 C CA . ALA A 1 71 ? 15.336 37.531 0.608 1 96.25 71 ALA A CA 1
ATOM 556 C C . ALA A 1 71 ? 14.875 38.25 -0.657 1 96.25 71 ALA A C 1
ATOM 558 O O . ALA A 1 71 ? 14.039 39.156 -0.596 1 96.25 71 ALA A O 1
ATOM 559 N N . SER A 1 72 ? 15.359 37.906 -1.813 1 93 72 SER A N 1
ATOM 560 C CA . SER A 1 72 ? 15.094 38.594 -3.064 1 93 72 SER A CA 1
ATOM 561 C C . SER A 1 72 ? 13.703 38.25 -3.598 1 93 72 SER A C 1
ATOM 563 O O . SER A 1 72 ? 13.094 39.062 -4.316 1 93 72 SER A O 1
ATOM 565 N N . HIS A 1 73 ? 13.141 37.156 -3.229 1 93.25 73 HIS A N 1
ATOM 566 C CA . HIS A 1 73 ? 11.922 36.688 -3.887 1 93.25 73 HIS A CA 1
ATOM 567 C C . HIS A 1 73 ? 10.695 36.906 -3.012 1 93.25 73 HIS A C 1
ATOM 569 O O . HIS A 1 73 ? 9.586 36.531 -3.393 1 93.25 73 HIS A O 1
ATOM 575 N N . ILE A 1 74 ? 10.812 37.469 -1.795 1 96.19 74 ILE A N 1
ATOM 576 C CA . ILE A 1 74 ? 9.688 37.719 -0.911 1 96.19 74 ILE A CA 1
ATOM 577 C C . ILE A 1 74 ? 9.727 39.188 -0.448 1 96.19 74 ILE A C 1
ATOM 579 O O . ILE A 1 74 ? 10.656 39.594 0.255 1 96.19 74 ILE A O 1
ATOM 583 N N . ASN A 1 75 ? 8.766 39.906 -0.736 1 95.75 75 ASN A N 1
ATOM 584 C CA . ASN A 1 75 ? 8.711 41.344 -0.402 1 95.75 75 ASN A CA 1
ATOM 585 C C . ASN A 1 75 ? 8.07 41.562 0.965 1 95.75 75 ASN A C 1
ATOM 587 O O . ASN A 1 75 ? 7.191 40.812 1.377 1 95.75 75 ASN A O 1
ATOM 591 N N . GLU A 1 76 ? 8.5 42.625 1.537 1 97.25 76 GLU A N 1
ATOM 592 C CA . GLU A 1 76 ? 7.824 43.094 2.748 1 97.25 76 GLU A CA 1
ATOM 593 C C . GLU A 1 76 ? 6.359 43.406 2.477 1 97.25 76 GLU A C 1
ATOM 595 O O . GLU A 1 76 ? 6.016 43.938 1.407 1 97.25 76 GLU A O 1
ATOM 600 N N . GLY A 1 77 ? 5.523 43.062 3.434 1 96.75 77 GLY A N 1
ATOM 601 C CA . GLY A 1 77 ? 4.094 43.312 3.295 1 96.75 77 GLY A CA 1
ATOM 602 C C . GLY A 1 77 ? 3.332 42.094 2.791 1 96.75 77 GLY A C 1
ATOM 603 O O . GLY A 1 77 ? 2.105 42.031 2.904 1 96.75 77 GLY A O 1
ATOM 604 N N . LYS A 1 78 ? 4.027 41.156 2.242 1 97.06 78 LYS A N 1
ATOM 605 C CA . LYS A 1 78 ? 3.385 39.969 1.7 1 97.06 78 LYS A CA 1
ATOM 606 C C . LYS A 1 78 ? 2.988 39 2.814 1 97.06 78 LYS A C 1
ATOM 608 O O . LYS A 1 78 ? 3.746 38.812 3.766 1 97.06 78 LYS A O 1
ATOM 613 N N . ARG A 1 79 ? 1.795 38.438 2.674 1 98 79 ARG A N 1
ATOM 614 C CA . ARG A 1 79 ? 1.401 37.344 3.582 1 98 79 ARG A CA 1
ATOM 615 C C . ARG A 1 79 ? 2.023 36.031 3.162 1 98 79 ARG A C 1
ATOM 617 O O . ARG A 1 79 ? 2.127 35.75 1.969 1 98 79 ARG A O 1
ATOM 624 N N . VAL A 1 80 ? 2.438 35.25 4.16 1 98.38 80 VAL A N 1
ATOM 625 C CA . VAL A 1 80 ? 3.092 34 3.875 1 98.38 80 VAL A CA 1
ATOM 626 C C . VAL A 1 80 ? 2.586 32.906 4.844 1 98.38 80 VAL A C 1
ATOM 628 O O . VAL A 1 80 ? 2.094 33.25 5.93 1 98.38 80 VAL A O 1
ATOM 631 N N . VAL A 1 81 ? 2.576 31.734 4.414 1 98.44 81 VAL A N 1
ATOM 632 C CA . VAL A 1 81 ? 2.516 30.562 5.277 1 98.44 81 VAL A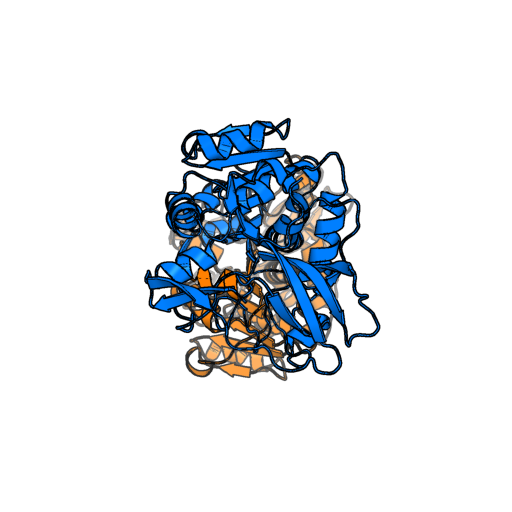 CA 1
ATOM 633 C C . VAL A 1 81 ? 3.875 29.859 5.301 1 98.44 81 VAL A C 1
ATOM 635 O O . VAL A 1 81 ? 4.699 30.078 4.41 1 98.44 81 VAL A O 1
ATOM 638 N N . ILE A 1 82 ? 4.078 29.109 6.336 1 97 82 ILE A N 1
ATOM 639 C CA . ILE A 1 82 ? 5.395 28.516 6.551 1 97 82 ILE A CA 1
ATOM 640 C C . ILE A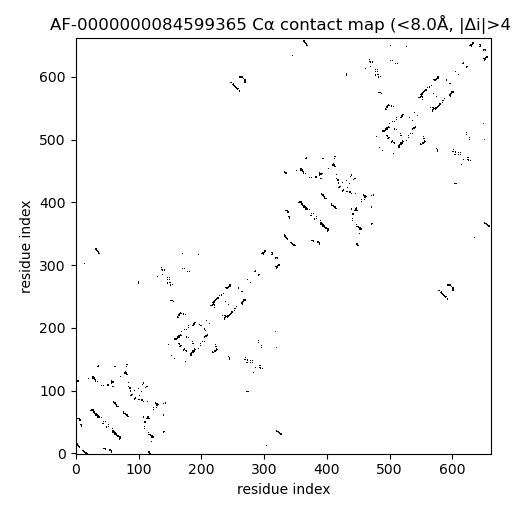 1 82 ? 5.27 27 6.598 1 97 82 ILE A C 1
ATOM 642 O O . ILE A 1 82 ? 4.348 26.469 7.215 1 97 82 ILE A O 1
ATOM 646 N N . THR A 1 83 ? 6.176 26.266 5.848 1 97.31 83 THR A N 1
ATOM 647 C CA . THR A 1 83 ? 6.324 24.844 6.145 1 97.31 83 THR A CA 1
ATOM 648 C C . THR A 1 83 ? 7.109 24.641 7.438 1 97.31 83 THR A C 1
ATOM 650 O O . THR A 1 83 ? 8.195 25.203 7.609 1 97.31 83 THR A O 1
ATOM 653 N N . PRO A 1 84 ? 6.535 23.922 8.297 1 95.88 84 PRO A N 1
ATOM 654 C CA . PRO A 1 84 ? 7.18 23.766 9.602 1 95.88 84 PRO A CA 1
ATOM 655 C C . PRO A 1 84 ? 8.297 22.719 9.578 1 95.88 84 PRO A C 1
ATOM 657 O O . PRO A 1 84 ? 8.977 22.531 10.594 1 95.88 84 PRO A O 1
ATOM 660 N N . ASN A 1 85 ? 8.5 22.062 8.484 1 95.81 85 ASN A N 1
ATOM 661 C CA . ASN A 1 85 ? 9.469 20.984 8.398 1 95.81 85 ASN A CA 1
ATOM 662 C C . ASN A 1 85 ? 10.664 21.359 7.527 1 95.81 85 ASN A C 1
ATOM 664 O O . ASN A 1 85 ? 10.5 21.719 6.359 1 95.81 85 ASN A O 1
ATOM 668 N N . THR A 1 86 ? 11.805 21.297 8.141 1 94.12 86 THR A N 1
ATOM 669 C CA . THR A 1 86 ? 13.008 21.594 7.367 1 94.12 86 THR A CA 1
ATOM 670 C C . THR A 1 86 ? 13.406 20.391 6.516 1 94.12 86 THR A C 1
ATOM 672 O O . THR A 1 86 ? 12.828 19.312 6.652 1 94.12 86 THR A O 1
ATOM 675 N N . PHE A 1 87 ? 14.258 20.562 5.57 1 94.88 87 PHE A N 1
ATOM 676 C CA . PHE A 1 87 ? 14.836 19.516 4.734 1 94.88 87 PHE A CA 1
ATOM 677 C C . PHE A 1 87 ? 16.266 19.844 4.355 1 94.88 87 PHE A C 1
ATOM 679 O O . PHE A 1 87 ? 16.625 21.016 4.234 1 94.88 87 PHE A O 1
ATOM 686 N N . CYS A 1 88 ? 17.156 18.891 4.133 1 93.81 88 CYS A N 1
ATOM 687 C CA . CYS A 1 88 ? 18.578 19.125 3.953 1 93.81 88 CYS A CA 1
ATOM 688 C C . CYS A 1 88 ? 18.906 19.391 2.488 1 93.81 88 CYS A C 1
ATOM 690 O O . CYS A 1 88 ? 19.938 20.016 2.18 1 93.81 88 CYS A O 1
ATOM 692 N N . GLY A 1 89 ? 18.141 18.891 1.645 1 93.12 89 GLY A N 1
ATOM 693 C CA . GLY A 1 89 ? 18.328 19.125 0.221 1 93.12 89 GLY A CA 1
ATOM 694 C C . GLY A 1 89 ? 19.406 18.234 -0.384 1 93.12 89 GLY A C 1
ATOM 695 O O . GLY A 1 89 ? 19.641 18.281 -1.594 1 93.12 89 GLY A O 1
ATOM 696 N N . LYS A 1 90 ? 20.031 17.344 0.49 1 94.19 90 LYS A N 1
ATOM 697 C CA . LYS A 1 90 ? 21.172 16.609 -0.03 1 94.19 90 LYS A CA 1
ATOM 698 C C . LYS A 1 90 ? 21.047 15.109 0.231 1 94.19 90 LYS A C 1
ATOM 700 O O . LYS A 1 90 ? 21.766 14.305 -0.35 1 94.19 90 LYS A O 1
ATOM 705 N N . CYS A 1 91 ? 20.203 14.719 1.083 1 94.31 91 CYS A N 1
ATOM 706 C CA . CYS A 1 91 ? 20.062 13.297 1.34 1 94.31 91 CYS A CA 1
ATOM 707 C C . CYS A 1 91 ? 19.344 12.602 0.185 1 94.31 91 CYS A C 1
ATOM 709 O O . CYS A 1 91 ? 18.828 13.266 -0.72 1 94.31 91 CYS A O 1
ATOM 711 N N . GLU A 1 92 ? 19.281 11.305 0.169 1 92.19 92 GLU A N 1
ATOM 712 C CA . GLU A 1 92 ? 18.719 10.531 -0.93 1 92.19 92 GLU A CA 1
ATOM 713 C C . GLU A 1 92 ? 17.234 10.867 -1.146 1 92.19 92 GLU A C 1
ATOM 715 O O . GLU A 1 92 ? 16.766 10.922 -2.285 1 92.19 92 GLU A O 1
ATOM 720 N N . PHE A 1 93 ? 16.547 11.219 -0.152 1 94.19 93 PHE A N 1
ATOM 721 C CA . PHE A 1 93 ? 15.117 11.5 -0.246 1 94.19 93 PHE A CA 1
ATOM 722 C C . PHE A 1 93 ? 14.875 12.898 -0.79 1 94.19 93 PHE A C 1
ATOM 724 O O . PHE A 1 93 ? 14.016 13.094 -1.654 1 94.19 93 PHE A O 1
ATOM 731 N N . CYS A 1 94 ? 15.641 13.836 -0.264 1 94.31 94 CYS A N 1
ATOM 732 C CA . CYS A 1 94 ? 15.523 15.195 -0.781 1 94.31 94 CYS A CA 1
ATOM 733 C C . CYS A 1 94 ? 15.844 15.242 -2.27 1 94.31 94 CYS A C 1
ATOM 735 O O . CYS A 1 94 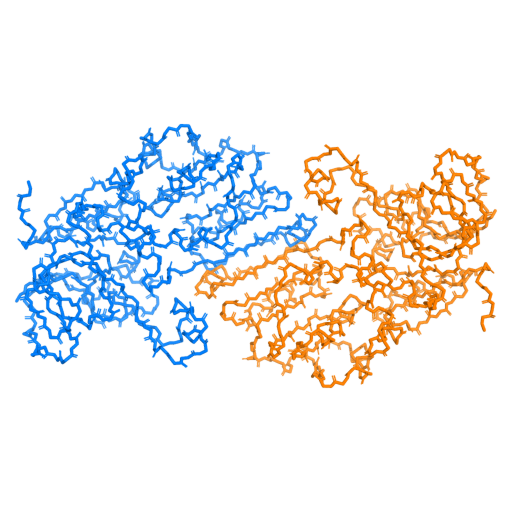? 15.156 15.914 -3.037 1 94.31 94 CYS A O 1
ATOM 737 N N . LEU A 1 95 ? 16.797 14.422 -2.635 1 93.12 95 LEU A N 1
ATOM 738 C CA . LEU A 1 95 ? 17.219 14.422 -4.027 1 93.12 95 LEU A CA 1
ATOM 739 C C . LEU A 1 95 ? 16.172 13.758 -4.918 1 93.12 95 LEU A C 1
ATOM 741 O O . LEU A 1 95 ? 16.109 14.031 -6.121 1 93.12 95 LEU A O 1
ATOM 745 N N . LYS A 1 96 ? 15.344 12.977 -4.316 1 90.81 96 LYS A N 1
ATOM 746 C CA . LYS A 1 96 ? 14.289 12.289 -5.059 1 90.81 96 LYS A CA 1
ATOM 747 C C . LYS A 1 96 ? 12.977 13.062 -4.984 1 90.81 96 LYS A C 1
ATOM 749 O O . LYS A 1 96 ? 11.922 12.547 -5.379 1 90.81 96 LYS A O 1
ATOM 754 N N . GLY A 1 97 ? 13.023 14.203 -4.363 1 91.56 97 GLY A N 1
ATOM 755 C CA . GLY A 1 97 ? 11.836 15.039 -4.285 1 91.56 97 GLY A CA 1
ATOM 756 C C . GLY A 1 97 ? 10.898 14.648 -3.156 1 91.56 97 GLY A C 1
ATOM 757 O O . GLY A 1 97 ? 9.703 14.914 -3.215 1 91.56 97 GLY A O 1
ATOM 758 N N . LYS A 1 98 ? 11.461 13.938 -2.203 1 93.75 98 LYS A N 1
ATOM 759 C CA . LYS A 1 98 ? 10.672 13.508 -1.05 1 93.75 98 LYS A CA 1
ATOM 760 C C . LYS A 1 98 ? 11.227 14.094 0.243 1 93.75 98 LYS A C 1
ATOM 762 O O . LYS A 1 98 ? 11.594 13.359 1.161 1 93.75 98 LYS A O 1
ATOM 767 N N . PRO A 1 99 ? 11.141 15.414 0.375 1 94.56 99 PRO A N 1
ATOM 768 C CA . PRO A 1 99 ? 11.703 16.047 1.573 1 94.56 99 PRO A CA 1
ATOM 769 C C . PRO A 1 99 ? 10.914 15.719 2.836 1 94.56 99 PRO A C 1
ATOM 771 O O . PRO A 1 99 ? 11.398 15.93 3.949 1 94.56 99 PRO A O 1
ATOM 774 N N . ASN A 1 100 ? 9.656 15.273 2.652 1 94.75 100 ASN A N 1
ATOM 775 C CA . ASN A 1 100 ? 8.797 14.938 3.787 1 94.75 100 ASN A CA 1
ATOM 776 C C . ASN A 1 100 ? 9.391 13.797 4.613 1 94.75 100 ASN A C 1
ATOM 778 O O . ASN A 1 100 ? 9.062 13.648 5.793 1 94.75 100 ASN A O 1
ATOM 782 N N . ILE A 1 101 ? 10.281 13.047 4.016 1 95.38 101 ILE A N 1
ATOM 783 C CA . ILE A 1 101 ? 10.914 11.953 4.746 1 95.38 101 ILE A CA 1
ATOM 784 C C . ILE A 1 101 ? 12.422 12.156 4.766 1 95.38 101 ILE A C 1
ATOM 786 O O . ILE A 1 101 ? 13.188 11.188 4.742 1 95.38 101 ILE A O 1
ATOM 790 N N . CYS A 1 102 ? 12.844 13.406 4.766 1 95.06 102 CYS A N 1
ATOM 791 C CA . CYS A 1 102 ? 14.25 13.781 4.91 1 95.06 102 CYS A CA 1
ATOM 792 C C . CYS A 1 102 ? 14.836 13.219 6.203 1 95.06 102 CYS A C 1
ATOM 794 O O . CYS A 1 102 ? 14.211 13.305 7.258 1 95.06 102 CYS A O 1
ATOM 796 N N . LEU A 1 103 ? 16.047 12.758 6.133 1 91.25 103 LEU A N 1
ATOM 797 C CA . LEU A 1 103 ? 16.734 12.141 7.273 1 91.25 103 LEU A CA 1
ATOM 798 C C . LEU A 1 103 ? 17.109 13.195 8.305 1 91.25 103 LEU A C 1
ATOM 800 O O . LEU A 1 103 ? 17.312 12.875 9.484 1 91.25 103 LEU A O 1
ATOM 804 N N . GLU A 1 104 ? 17.172 14.422 7.91 1 92.25 104 GLU A N 1
ATOM 805 C CA . GLU A 1 104 ? 17.641 15.5 8.773 1 92.25 104 GLU A CA 1
ATOM 806 C C . GLU A 1 104 ? 16.516 16.484 9.094 1 92.25 104 GLU A C 1
ATOM 808 O O . GLU A 1 104 ? 16.781 17.625 9.492 1 92.25 104 GLU A O 1
ATOM 813 N N . LYS A 1 105 ? 15.383 16.062 8.867 1 92.81 105 LYS A N 1
ATOM 814 C CA . LYS A 1 105 ? 14.219 16.938 9.016 1 92.81 105 LYS A CA 1
ATOM 815 C C . LYS A 1 105 ? 14.047 17.375 10.469 1 92.81 105 LYS A C 1
ATOM 817 O O . LYS A 1 105 ? 14.164 16.562 11.391 1 92.81 105 LYS A O 1
ATOM 822 N N . GLN A 1 106 ? 13.867 18.656 10.656 1 92.12 106 GLN A N 1
ATOM 823 C CA . GLN A 1 106 ? 13.422 19.234 11.914 1 92.12 106 GLN A CA 1
ATOM 824 C C . GLN A 1 106 ? 12.031 19.828 11.781 1 92.12 106 GLN A C 1
ATOM 826 O O . GLN A 1 106 ? 11.648 20.312 10.711 1 92.12 106 GLN A O 1
ATOM 831 N N . SER A 1 107 ? 11.312 19.797 12.867 1 94.31 107 SER A N 1
ATOM 832 C CA . SER A 1 107 ? 9.953 20.328 12.867 1 94.31 107 SER A CA 1
ATOM 833 C C . SER A 1 107 ? 9.805 21.453 13.883 1 94.31 107 SER A C 1
ATOM 835 O O . SER A 1 107 ? 9.906 21.234 15.094 1 94.31 107 SER A O 1
ATOM 837 N N . ILE A 1 108 ? 9.531 22.609 13.375 1 93.62 108 ILE A N 1
ATOM 838 C CA . ILE A 1 108 ? 9.375 23.719 14.312 1 93.62 108 ILE A CA 1
ATOM 839 C C . ILE A 1 108 ? 8.148 23.484 15.188 1 93.62 108 ILE A C 1
ATOM 841 O O . ILE A 1 108 ? 7.145 22.953 14.727 1 93.62 108 ILE A O 1
ATOM 845 N N . GLY A 1 109 ? 8.258 23.859 16.453 1 94.62 109 GLY A N 1
ATOM 846 C CA . GLY A 1 109 ? 7.176 23.672 17.406 1 94.62 109 GLY A CA 1
ATOM 847 C C . GLY A 1 109 ? 7.18 22.297 18.047 1 94.62 109 GLY A C 1
ATOM 848 O O . GLY A 1 109 ? 6.371 22.016 18.938 1 94.62 109 GLY A O 1
ATOM 849 N N . ILE A 1 110 ? 8.07 21.438 17.531 1 94.69 110 ILE A N 1
ATOM 850 C CA . ILE A 1 110 ? 8.141 20.078 18.062 1 94.69 110 ILE A CA 1
ATOM 851 C C . ILE A 1 110 ? 9.562 19.781 18.531 1 94.69 110 ILE A C 1
ATOM 853 O O . ILE A 1 110 ? 9.797 19.578 19.719 1 94.69 110 ILE A O 1
ATOM 857 N N . THR A 1 111 ? 10.539 19.906 17.578 1 93.94 111 THR A N 1
ATOM 858 C CA . THR A 1 111 ? 11.914 19.594 17.922 1 93.94 111 THR A CA 1
ATOM 859 C C . THR A 1 111 ? 12.734 20.859 18.125 1 93.94 111 THR A C 1
ATOM 861 O O . THR A 1 111 ? 13.875 20.812 18.578 1 93.94 111 THR A O 1
ATOM 864 N N . CYS A 1 112 ? 12.195 21.984 17.766 1 92.81 112 CYS A N 1
ATOM 865 C CA . CYS A 1 112 ? 12.766 23.312 17.969 1 92.81 112 CYS A CA 1
ATOM 866 C C . CYS A 1 112 ? 11.664 24.375 18.109 1 92.81 112 CYS A C 1
ATOM 868 O O . CYS A 1 112 ? 10.484 24.047 18.047 1 92.81 112 CYS A O 1
ATOM 870 N N . ASP A 1 113 ? 11.992 25.562 18.312 1 94.62 113 ASP A N 1
ATOM 871 C CA . ASP A 1 113 ? 11.016 26.609 18.578 1 94.62 113 ASP A CA 1
ATOM 872 C C . ASP A 1 113 ? 10.109 26.828 17.359 1 94.62 113 ASP A C 1
ATOM 874 O O . ASP A 1 113 ? 10.586 26.938 16.234 1 94.62 113 ASP A O 1
ATOM 878 N N . GLY A 1 114 ? 8.82 26.984 17.719 1 95.88 114 GLY A N 1
ATOM 879 C CA . GLY A 1 114 ? 7.805 27.109 16.703 1 95.88 114 GLY A CA 1
ATOM 880 C C . GLY A 1 114 ? 7.355 28.531 16.469 1 95.88 114 GLY A C 1
ATOM 881 O O . GLY A 1 114 ? 8.125 29.469 16.688 1 95.88 114 GLY A O 1
ATOM 882 N N . GLY A 1 115 ? 6.191 28.625 16.016 1 94.81 115 GLY A N 1
ATOM 883 C CA . GLY A 1 115 ? 5.77 29.906 15.461 1 94.81 115 GLY A CA 1
ATOM 884 C C . GLY A 1 115 ? 4.883 30.703 16.406 1 94.81 115 GLY A C 1
ATOM 885 O O . GLY A 1 115 ? 4.52 31.844 16.109 1 94.81 115 GLY A O 1
ATOM 886 N N . PHE A 1 116 ? 4.516 30.203 17.594 1 97 116 PHE A N 1
ATOM 887 C CA . PHE A 1 116 ? 3.553 30.891 18.453 1 97 116 PHE A CA 1
ATOM 888 C C . PHE A 1 116 ? 4.215 32.031 19.203 1 97 116 PHE A C 1
ATOM 890 O O . PHE A 1 116 ? 4.301 32 20.438 1 97 116 PHE A O 1
ATOM 897 N N . ALA A 1 117 ? 4.586 33.031 18.484 1 96 117 ALA A N 1
ATOM 898 C CA . ALA A 1 117 ? 5.129 34.281 18.922 1 96 117 ALA A CA 1
ATOM 899 C C . ALA A 1 117 ? 4.613 35.438 18.062 1 96 117 ALA A C 1
ATOM 901 O O . ALA A 1 117 ? 4.121 35.219 16.953 1 96 117 ALA A O 1
ATOM 902 N N . GLU A 1 118 ? 4.734 36.594 18.578 1 96 118 GLU A N 1
ATOM 903 C CA . GLU A 1 118 ? 4.27 37.75 17.812 1 96 118 GLU A CA 1
ATOM 904 C C . GLU A 1 118 ? 5.051 37.906 16.516 1 96 118 GLU A C 1
ATOM 906 O O . GLU A 1 118 ? 4.516 38.406 15.516 1 96 118 GLU A O 1
ATOM 911 N N . GLU A 1 119 ? 6.34 37.5 16.594 1 95 119 GLU A N 1
ATOM 912 C CA . GLU A 1 119 ? 7.191 37.531 15.406 1 95 119 GLU A CA 1
ATOM 913 C C . GLU A 1 119 ? 8.008 36.25 15.281 1 95 119 GLU A C 1
ATOM 915 O O . GLU A 1 119 ? 8.234 35.562 16.266 1 95 119 GLU A O 1
ATOM 920 N N . LEU A 1 120 ? 8.422 36.031 14.062 1 93.19 120 LEU A N 1
ATOM 921 C CA . LEU A 1 120 ? 9.188 34.812 13.758 1 93.19 120 LEU A CA 1
ATOM 922 C C . LEU A 1 120 ? 10.266 35.125 12.727 1 93.19 120 LEU A C 1
ATOM 924 O O . LEU A 1 120 ? 10.031 35.844 11.75 1 93.19 120 LEU A O 1
ATOM 928 N N . HIS A 1 121 ? 11.469 34.625 13.008 1 94.44 121 HIS A N 1
ATOM 929 C CA . HIS A 1 121 ? 12.57 34.656 12.047 1 94.44 121 HIS A CA 1
ATOM 930 C C . HIS A 1 121 ? 12.719 33.281 11.359 1 94.44 121 HIS A C 1
ATOM 932 O O . HIS A 1 121 ? 12.781 32.25 12.031 1 94.44 121 HIS A O 1
ATOM 938 N N . ILE A 1 122 ? 12.781 33.344 10.039 1 95.69 122 ILE A N 1
ATOM 939 C CA . ILE A 1 122 ? 12.914 32.062 9.344 1 95.69 122 ILE A CA 1
ATOM 940 C C . ILE A 1 122 ? 13.539 32.281 7.965 1 95.69 122 ILE A C 1
ATOM 942 O O . ILE A 1 122 ? 13.453 33.375 7.414 1 95.69 122 ILE A O 1
ATOM 946 N N . HIS A 1 123 ? 14.242 31.297 7.5 1 95.81 123 HIS A N 1
ATOM 947 C CA . HIS A 1 123 ? 14.758 31.391 6.137 1 95.81 123 HIS A CA 1
ATOM 948 C C . HIS A 1 123 ? 13.617 31.391 5.121 1 95.81 123 HIS A C 1
ATOM 950 O O . HIS A 1 123 ? 12.664 30.609 5.258 1 95.81 123 HIS A O 1
ATOM 956 N N . SER A 1 124 ? 13.695 32.188 4.078 1 96.94 124 SER A N 1
ATOM 957 C CA . SER A 1 124 ? 12.633 32.406 3.102 1 96.94 124 SER A CA 1
ATOM 958 C C . SER A 1 124 ? 12.32 31.125 2.332 1 96.94 124 SER A C 1
ATOM 960 O O . SER A 1 124 ? 11.234 31 1.76 1 96.94 124 SER A O 1
ATOM 962 N N . ARG A 1 125 ? 13.203 30.156 2.297 1 94.81 125 ARG A N 1
ATOM 963 C CA . ARG A 1 125 ? 12.992 28.906 1.565 1 94.81 125 ARG A CA 1
ATOM 964 C C . ARG A 1 125 ? 11.852 28.094 2.182 1 94.81 125 ARG A C 1
ATOM 966 O O . ARG A 1 125 ? 11.336 27.172 1.555 1 94.81 125 ARG A O 1
ATOM 973 N N . TYR A 1 126 ? 11.398 28.469 3.387 1 96.25 126 TYR A N 1
ATOM 974 C CA . TYR A 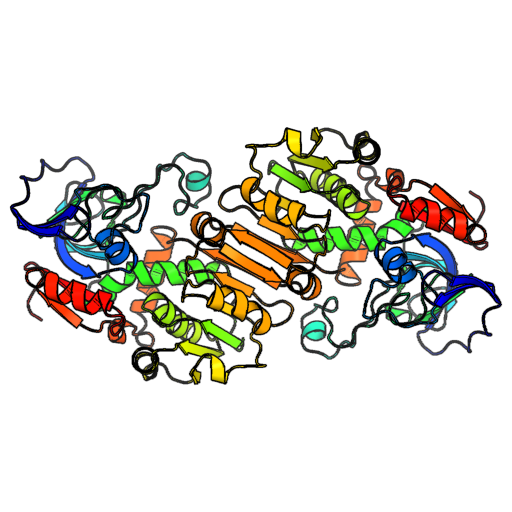1 126 ? 10.336 27.734 4.074 1 96.25 126 TYR A CA 1
ATOM 975 C C . TYR A 1 126 ? 9.016 28.5 3.998 1 96.25 126 TYR A C 1
ATOM 977 O O . TYR A 1 126 ? 8.023 28.078 4.602 1 96.25 126 TYR A O 1
ATOM 985 N N . CYS A 1 127 ? 9.016 29.594 3.273 1 97.69 127 CYS A N 1
ATOM 986 C CA . CYS A 1 127 ? 7.844 30.453 3.199 1 97.69 127 CYS A CA 1
ATOM 987 C C . CYS A 1 127 ? 7.164 30.344 1.842 1 97.69 127 CYS A C 1
ATOM 989 O O . CYS A 1 127 ? 7.832 30.219 0.815 1 97.69 127 CYS A O 1
ATOM 991 N N . LEU A 1 128 ? 5.883 30.359 1.853 1 98.31 128 LEU A N 1
ATOM 992 C CA . LEU A 1 128 ? 5.086 30.469 0.634 1 98.31 128 LEU A CA 1
ATOM 993 C C . LEU A 1 128 ? 4.207 31.719 0.66 1 98.31 128 LEU A C 1
ATOM 995 O O . LEU A 1 128 ? 3.295 31.812 1.484 1 98.31 128 LEU A O 1
ATOM 999 N N . PRO A 1 129 ? 4.512 32.625 -0.199 1 98.25 129 PRO A N 1
ATOM 1000 C CA . PRO A 1 129 ? 3.576 33.75 -0.314 1 98.25 129 PRO A CA 1
ATOM 1001 C C . PRO A 1 129 ? 2.174 33.312 -0.723 1 98.25 129 PRO A C 1
ATOM 1003 O O . PRO A 1 129 ? 2.023 32.406 -1.532 1 98.25 129 PRO A O 1
ATOM 1006 N N . ILE A 1 130 ? 1.177 33.906 -0.166 1 97.81 130 ILE A N 1
ATOM 1007 C CA . ILE A 1 130 ? -0.191 33.5 -0.485 1 97.81 130 ILE A CA 1
ATOM 1008 C C . ILE A 1 130 ? -0.917 34.656 -1.163 1 97.81 130 ILE A C 1
ATOM 1010 O O . ILE A 1 130 ? -0.584 35.812 -0.938 1 97.81 130 ILE A O 1
ATOM 1014 N N . PRO A 1 131 ? -1.885 34.406 -1.988 1 97.62 131 PRO A N 1
ATOM 1015 C CA . PRO A 1 131 ? -2.656 35.469 -2.672 1 97.62 131 PRO A CA 1
ATOM 1016 C C . PRO A 1 131 ? -3.457 36.312 -1.707 1 97.62 131 PRO A C 1
ATOM 1018 O O . PRO A 1 131 ? -3.924 35.844 -0.674 1 97.62 131 PRO A O 1
ATOM 1021 N N . ASP A 1 132 ? -3.691 37.5 -2.146 1 96.44 132 ASP A N 1
ATOM 1022 C CA . ASP A 1 132 ? -4.434 38.469 -1.337 1 96.44 132 ASP A CA 1
ATOM 1023 C C . ASP A 1 132 ? -5.887 38.031 -1.155 1 96.44 132 ASP A C 1
ATOM 1025 O O . ASP A 1 132 ? -6.52 38.375 -0.152 1 96.44 132 ASP A O 1
ATOM 1029 N N . GLU A 1 133 ? -6.332 37.219 -2.078 1 96.62 133 GLU A N 1
ATOM 1030 C CA . GLU A 1 133 ? -7.727 36.781 -2.078 1 96.62 133 GLU A CA 1
ATOM 1031 C C . GLU A 1 133 ? -7.988 35.75 -0.979 1 96.62 133 GLU A C 1
ATOM 1033 O O . GLU A 1 133 ? -9.141 35.5 -0.608 1 96.62 133 GLU A O 1
ATOM 1038 N N . LEU A 1 134 ? -6.977 35.188 -0.473 1 97.5 134 LEU A N 1
ATOM 1039 C CA . LEU A 1 134 ? -7.156 34.156 0.557 1 97.5 134 LEU A CA 1
ATOM 1040 C C . LEU A 1 134 ? -7.27 34.812 1.938 1 97.5 134 LEU A C 1
ATOM 1042 O O . LEU A 1 134 ? -6.379 35.531 2.357 1 97.5 134 LEU A O 1
ATOM 1046 N N . SER A 1 135 ? -8.32 34.531 2.617 1 97.5 135 SER A N 1
ATOM 1047 C CA . SER A 1 135 ? -8.453 35.031 3.988 1 97.5 135 SER A CA 1
ATOM 1048 C C . SER A 1 135 ? -7.422 34.375 4.906 1 97.5 135 SER A C 1
ATOM 1050 O O . SER A 1 135 ? -6.844 33.344 4.57 1 97.5 135 SER A O 1
ATOM 1052 N N . ASN A 1 136 ? -7.148 34.969 6.004 1 97.12 136 ASN A N 1
ATOM 1053 C CA . ASN A 1 136 ? -6.25 34.406 6.996 1 97.12 136 ASN A CA 1
ATOM 1054 C C . ASN A 1 136 ? -6.77 33.062 7.504 1 97.12 136 ASN A C 1
ATOM 1056 O O . ASN A 1 136 ? -5.988 32.156 7.77 1 97.12 136 ASN A O 1
ATOM 1060 N N . GLU A 1 137 ? -8.117 33 7.625 1 97.56 137 GLU A N 1
ATOM 1061 C CA . GLU A 1 137 ? -8.75 31.75 8.062 1 97.56 137 GLU A CA 1
ATOM 1062 C C . GLU A 1 137 ? -8.461 30.609 7.09 1 97.56 137 GLU A C 1
ATOM 1064 O O . GLU A 1 137 ? -8.094 29.5 7.504 1 97.56 137 GLU A O 1
ATOM 1069 N N . ALA A 1 138 ? -8.578 30.922 5.812 1 98.19 138 ALA A N 1
ATOM 1070 C CA . ALA A 1 138 ? -8.273 29.906 4.805 1 98.19 138 ALA A CA 1
ATOM 1071 C C . ALA A 1 138 ? -6.785 29.578 4.793 1 98.19 138 ALA A C 1
ATOM 1073 O O . ALA A 1 138 ? -6.41 28.406 4.684 1 98.19 138 ALA A O 1
ATOM 1074 N N . ALA A 1 139 ? -5.969 30.578 4.969 1 98.38 139 ALA A N 1
ATOM 1075 C CA . ALA A 1 139 ? -4.52 30.406 4.867 1 98.38 139 ALA A CA 1
ATOM 1076 C C . ALA A 1 139 ? -3.99 29.5 5.977 1 98.38 139 ALA A C 1
ATOM 1078 O O . ALA A 1 139 ? -3.088 28.688 5.746 1 98.38 139 ALA A O 1
ATOM 1079 N N . VAL A 1 140 ? -4.562 29.625 7.176 1 97.75 140 VAL A N 1
ATOM 1080 C CA . VAL A 1 140 ? -4.066 28.859 8.312 1 97.75 140 VAL A CA 1
ATOM 1081 C C . VAL A 1 140 ? -4.348 27.375 8.078 1 97.75 140 VAL A C 1
ATOM 1083 O O . VAL A 1 140 ? -3.697 26.516 8.68 1 97.75 140 VAL A O 1
ATOM 1086 N N . LEU A 1 141 ? -5.27 27.047 7.145 1 98.5 141 LEU A N 1
ATOM 1087 C CA . LEU A 1 141 ? -5.637 25.672 6.863 1 98.5 141 LEU A CA 1
ATOM 1088 C C . LEU A 1 141 ? -4.75 25.078 5.766 1 98.5 141 LEU A C 1
ATOM 1090 O O . LEU A 1 141 ? -4.836 23.891 5.457 1 98.5 141 LEU A O 1
ATOM 1094 N N . ILE A 1 142 ? -3.818 25.875 5.227 1 98.75 142 ILE A N 1
ATOM 1095 C CA . ILE A 1 142 ? -2.998 25.406 4.113 1 98.75 142 ILE A CA 1
ATOM 1096 C C . ILE A 1 142 ? -2.123 24.25 4.574 1 98.75 142 ILE A C 1
ATOM 1098 O O . ILE A 1 142 ? -2.049 23.219 3.9 1 98.75 142 ILE A O 1
ATOM 1102 N N . GLU A 1 143 ? -1.503 24.391 5.68 1 98.44 143 GLU A N 1
ATOM 1103 C CA . GLU A 1 143 ? -0.595 23.344 6.145 1 98.44 143 GLU A CA 1
ATOM 1104 C C . GLU A 1 143 ? -1.341 22.047 6.402 1 98.44 143 GLU A C 1
ATOM 1106 O O . GLU A 1 143 ? -0.993 21 5.836 1 98.44 143 GLU A O 1
ATOM 1111 N N . PRO A 1 144 ? -2.436 22.031 7.188 1 98.31 144 PRO A N 1
ATOM 1112 C CA . PRO A 1 144 ? -3.133 20.766 7.41 1 98.31 144 PRO A CA 1
ATOM 1113 C C . PRO A 1 144 ? -3.801 20.234 6.148 1 98.31 144 PRO A C 1
ATOM 1115 O O . PRO A 1 144 ? -3.896 19.016 5.969 1 98.31 144 PRO A O 1
ATOM 1118 N N . LEU A 1 145 ? -4.281 21.109 5.27 1 98.75 145 LEU A N 1
ATOM 1119 C CA . LEU A 1 145 ? -4.844 20.641 4.008 1 98.75 145 LEU A CA 1
ATOM 1120 C C . LEU A 1 145 ? -3.771 19.984 3.145 1 98.75 145 LEU A C 1
ATOM 1122 O O . LEU A 1 145 ? -4.051 19.016 2.432 1 98.75 145 LEU A O 1
ATOM 1126 N N . SER A 1 146 ? -2.537 20.5 3.264 1 98.75 146 SER A N 1
ATOM 1127 C CA . SER A 1 146 ? -1.433 19.938 2.496 1 98.75 146 SER A CA 1
ATOM 1128 C C . SER A 1 146 ? -1.141 18.5 2.924 1 98.75 146 SER A C 1
ATOM 1130 O O . SER A 1 146 ? -0.716 17.688 2.109 1 98.75 146 SER A O 1
ATOM 1132 N N . VAL A 1 147 ? -1.392 18.172 4.188 1 98.5 147 VAL A N 1
ATOM 1133 C CA . VAL A 1 147 ? -1.262 16.797 4.664 1 98.5 147 VAL A CA 1
ATOM 1134 C C . VAL A 1 147 ? -2.209 15.891 3.885 1 98.5 147 VAL A C 1
ATOM 1136 O O . VAL A 1 147 ? -1.808 14.82 3.412 1 98.5 147 VAL A O 1
ATOM 1139 N N . ILE A 1 148 ? -3.42 16.344 3.674 1 98.75 148 ILE A N 1
ATOM 1140 C CA . ILE A 1 148 ? -4.457 15.562 3.012 1 98.75 148 ILE A CA 1
ATOM 1141 C C . ILE A 1 148 ? -4.184 15.508 1.511 1 98.75 148 ILE A C 1
ATOM 1143 O O . ILE A 1 148 ? -4.312 14.453 0.888 1 98.75 148 ILE A O 1
ATOM 1147 N N . VAL A 1 149 ? -3.762 16.672 0.96 1 98.75 149 VAL A N 1
ATOM 1148 C CA . VAL A 1 149 ? -3.404 16.734 -0.453 1 98.75 149 VAL A CA 1
ATOM 1149 C C . VAL A 1 149 ? -2.314 15.703 -0.753 1 98.75 149 VAL A C 1
ATOM 1151 O O . VAL A 1 149 ? -2.426 14.93 -1.707 1 98.75 149 VAL A O 1
ATOM 1154 N N . HIS A 1 150 ? -1.347 15.68 0.086 1 98.69 150 HIS A N 1
ATOM 1155 C CA . HIS A 1 150 ? -0.236 14.75 -0.103 1 98.69 150 HIS A CA 1
ATOM 1156 C C . HIS A 1 150 ? -0.701 13.305 0.013 1 98.69 150 HIS A C 1
ATOM 1158 O O . HIS A 1 150 ? -0.366 12.469 -0.833 1 98.69 150 HIS A O 1
ATOM 1164 N N . GLY A 1 151 ? -1.445 13.023 1.069 1 98.56 151 GLY A N 1
ATOM 1165 C CA . GLY A 1 151 ? -1.963 11.68 1.26 1 98.56 151 GLY A CA 1
ATOM 1166 C C . GLY A 1 151 ? -2.801 11.188 0.092 1 98.56 151 GLY A C 1
ATOM 1167 O O . GLY A 1 151 ? -2.656 10.047 -0.347 1 98.56 151 GLY A O 1
ATOM 1168 N N . MET A 1 152 ? -3.613 12.055 -0.43 1 98 152 MET A N 1
ATOM 1169 C CA . MET A 1 152 ? -4.543 11.656 -1.483 1 98 152 MET A CA 1
ATOM 1170 C C . MET A 1 152 ? -3.814 11.453 -2.807 1 98 152 MET A C 1
ATOM 1172 O O . MET A 1 152 ? -4.32 10.781 -3.705 1 98 152 MET A O 1
ATOM 1176 N N . LYS A 1 153 ? -2.629 12.039 -2.949 1 97.25 153 LYS A N 1
ATOM 1177 C CA . LYS A 1 153 ? -1.814 11.781 -4.133 1 97.25 153 LYS A CA 1
ATOM 1178 C C . LYS A 1 153 ? -1.317 10.336 -4.156 1 97.25 153 LYS A C 1
ATOM 1180 O O . LYS A 1 153 ? -0.912 9.836 -5.207 1 97.25 153 LYS A O 1
ATOM 1185 N N . GLN A 1 154 ? -1.331 9.719 -3.027 1 96.38 154 GLN A N 1
ATOM 1186 C CA . GLN A 1 154 ? -0.759 8.383 -2.912 1 96.38 154 GLN A CA 1
ATOM 1187 C C . GLN A 1 154 ? -1.806 7.309 -3.197 1 96.38 154 GLN A C 1
ATOM 1189 O O . GLN A 1 154 ? -1.489 6.117 -3.232 1 96.38 154 GLN A O 1
ATOM 1194 N N . ILE A 1 155 ? -3.068 7.684 -3.322 1 97.19 155 ILE A N 1
ATOM 1195 C CA . ILE A 1 155 ? -4.176 6.785 -3.643 1 97.19 155 ILE A CA 1
ATOM 1196 C C . ILE A 1 155 ? -4.934 7.316 -4.855 1 97.19 155 ILE A C 1
ATOM 1198 O O . ILE A 1 155 ? -4.629 8.398 -5.363 1 97.19 155 ILE A O 1
ATOM 1202 N N . THR A 1 156 ? -5.895 6.562 -5.293 1 95.56 156 THR A N 1
ATOM 1203 C CA . THR A 1 156 ? -6.664 6.945 -6.473 1 95.56 156 THR A CA 1
ATOM 1204 C C . THR A 1 156 ? -8.133 7.18 -6.105 1 95.56 156 THR A C 1
ATOM 1206 O O . THR A 1 156 ? -8.812 6.262 -5.641 1 95.56 156 THR A O 1
ATOM 1209 N N . ILE A 1 157 ? -8.547 8.375 -6.297 1 97.06 157 ILE A N 1
ATOM 1210 C CA . ILE A 1 157 ? -9.961 8.703 -6.176 1 97.06 157 ILE A CA 1
ATOM 1211 C C . ILE A 1 157 ? -10.477 9.25 -7.504 1 97.06 157 ILE A C 1
ATOM 1213 O O . ILE A 1 157 ? -10.031 10.305 -7.965 1 97.06 157 ILE A O 1
ATOM 1217 N N . GLN A 1 158 ? -11.297 8.523 -8.117 1 95.25 158 GLN A N 1
ATOM 1218 C CA . GLN A 1 158 ? -11.961 8.938 -9.352 1 95.25 158 GLN A CA 1
ATOM 1219 C C . GLN A 1 158 ? -13.445 9.211 -9.109 1 95.25 158 GLN A C 1
ATOM 1221 O O . GLN A 1 158 ? -14.023 8.719 -8.141 1 95.25 158 GLN A O 1
ATOM 1226 N N . PRO A 1 159 ? -13.992 10.062 -9.992 1 95.62 159 PRO A N 1
ATOM 1227 C CA . PRO A 1 159 ? -15.43 10.305 -9.844 1 95.62 159 PRO A CA 1
ATOM 1228 C C . PRO A 1 159 ? -16.234 9.008 -9.789 1 95.62 159 PRO A C 1
ATOM 1230 O O . PRO A 1 159 ? -16 8.086 -10.57 1 95.62 159 PRO A O 1
ATOM 1233 N N . GLY A 1 160 ? -17.047 8.938 -8.789 1 93.69 160 GLY A N 1
ATOM 1234 C CA . GLY A 1 160 ? -17.938 7.793 -8.664 1 93.69 160 GLY A CA 1
ATOM 1235 C C . GLY A 1 160 ? -17.406 6.73 -7.727 1 93.69 160 GLY A C 1
ATOM 1236 O O . GLY A 1 160 ? -18.141 5.848 -7.297 1 93.69 160 GLY A O 1
ATOM 1237 N N . MET A 1 161 ? -16.172 6.754 -7.375 1 96.88 161 MET A N 1
ATOM 1238 C CA . MET A 1 161 ? -15.602 5.797 -6.434 1 96.88 161 MET A CA 1
ATOM 1239 C C . MET A 1 161 ? -16.141 6.035 -5.023 1 96.88 161 MET A C 1
ATOM 1241 O O . MET A 1 161 ? -16.297 7.184 -4.602 1 96.88 161 MET A O 1
ATOM 1245 N N . SER A 1 162 ? -16.422 4.965 -4.316 1 98.19 162 SER A N 1
ATOM 1246 C CA . SER A 1 162 ? -16.844 5.062 -2.924 1 98.19 162 SER A CA 1
ATOM 1247 C C . SER A 1 162 ? -15.656 5.281 -1.993 1 98.19 162 SER A C 1
ATOM 1249 O O . SER A 1 162 ? -14.656 4.566 -2.078 1 98.19 162 SER A O 1
ATOM 1251 N N . VAL A 1 163 ? -15.75 6.332 -1.161 1 98.75 163 VAL A N 1
ATOM 1252 C CA . VAL A 1 163 ? -14.672 6.699 -0.251 1 98.75 163 VAL A CA 1
ATOM 1253 C C . VAL A 1 163 ? -15.195 6.762 1.181 1 98.75 163 VAL A C 1
ATOM 1255 O O . VAL A 1 163 ? -16.219 7.402 1.446 1 98.75 163 VAL A O 1
ATOM 1258 N N . LEU A 1 164 ? -14.57 6.059 2.053 1 98.81 164 LEU A N 1
ATOM 1259 C CA . LEU A 1 164 ? -14.883 6.129 3.477 1 98.81 164 LEU A CA 1
ATOM 1260 C C . LEU A 1 164 ? -13.797 6.879 4.238 1 98.81 164 LEU A C 1
ATOM 1262 O O . LEU A 1 164 ? -12.609 6.598 4.062 1 98.81 164 LEU A O 1
ATOM 1266 N N . VAL A 1 165 ? -14.164 7.816 5.016 1 98.81 165 VAL A N 1
ATOM 1267 C CA . VAL A 1 165 ? -13.25 8.5 5.93 1 98.81 165 VAL A CA 1
ATOM 1268 C C . VAL A 1 165 ? -13.57 8.102 7.371 1 98.81 165 VAL A C 1
ATOM 1270 O O . VAL A 1 165 ? -14.695 8.289 7.836 1 98.81 165 VAL A O 1
ATOM 1273 N N . VAL A 1 166 ? -12.586 7.562 8.023 1 98.38 166 VAL A N 1
ATOM 1274 C CA . VAL A 1 166 ? -12.734 7.082 9.391 1 98.38 166 VAL A CA 1
ATOM 1275 C C . VAL A 1 166 ? -12.07 8.055 10.359 1 98.38 166 VAL A C 1
ATOM 1277 O O . VAL A 1 166 ? -10.844 8.156 10.406 1 98.38 166 VAL A O 1
ATOM 1280 N N . GLY A 1 167 ? -12.844 8.688 11.195 1 97.19 167 GLY A N 1
ATOM 1281 C CA . GLY A 1 167 ? -12.336 9.727 12.078 1 97.19 167 GLY A CA 1
ATOM 1282 C C . GLY A 1 167 ? -12.398 11.117 11.469 1 97.19 167 GLY A C 1
ATOM 1283 O O . GLY A 1 167 ? -11.828 11.359 10.406 1 97.19 167 GLY A O 1
ATOM 1284 N N . CYS A 1 168 ? -13.094 11.984 12.227 1 96.25 168 CYS A N 1
ATOM 1285 C CA . CYS A 1 168 ? -13.289 13.328 11.688 1 96.25 168 CYS A CA 1
ATOM 1286 C C . CYS A 1 168 ? -12.781 14.383 12.656 1 96.25 168 CYS A C 1
ATOM 1288 O O . CYS A 1 168 ? -13.516 15.305 13.023 1 96.25 168 CYS A O 1
ATOM 1290 N N . GLY A 1 169 ? -11.516 14.18 13.055 1 95.62 169 GLY A N 1
ATOM 1291 C CA . GLY A 1 169 ? -10.797 15.359 13.516 1 95.62 169 GLY A CA 1
ATOM 1292 C C . GLY A 1 169 ? -10.523 16.359 12.406 1 95.62 169 GLY A C 1
ATOM 1293 O O . GLY A 1 169 ? -11.18 16.328 11.359 1 95.62 169 GLY A O 1
ATOM 1294 N N . THR A 1 170 ? -9.641 17.25 12.617 1 96.56 170 THR A N 1
ATOM 1295 C CA . THR A 1 170 ? -9.383 18.234 11.578 1 96.56 170 THR A CA 1
ATOM 1296 C C . THR A 1 170 ? -8.945 17.562 10.281 1 96.56 170 THR A C 1
ATOM 1298 O O . THR A 1 170 ? -9.477 17.859 9.211 1 96.56 170 THR A O 1
ATOM 1301 N N . GLU A 1 171 ? -8.016 16.609 10.375 1 97.44 171 GLU A N 1
ATOM 1302 C CA . GLU A 1 171 ? -7.512 15.938 9.18 1 97.44 171 GLU A CA 1
ATOM 1303 C C . GLU A 1 171 ? -8.617 15.141 8.492 1 97.44 171 GLU A C 1
ATOM 1305 O O . GLU A 1 171 ? -8.711 15.148 7.262 1 97.44 171 GLU A O 1
ATOM 1310 N N . GLY A 1 172 ? -9.406 14.445 9.289 1 98.31 172 GLY A N 1
ATOM 1311 C CA . GLY A 1 172 ? -10.508 13.688 8.719 1 98.31 172 GLY A CA 1
ATOM 1312 C C . GLY A 1 172 ? -11.547 14.555 8.047 1 98.31 172 GLY A C 1
ATOM 1313 O O . GLY A 1 172 ? -12.07 14.211 6.98 1 98.31 172 GLY A O 1
ATOM 1314 N N . LEU A 1 173 ? -11.883 15.68 8.68 1 98.5 173 LEU A N 1
ATOM 1315 C CA . LEU A 1 173 ? -12.82 16.625 8.086 1 98.5 173 LEU A CA 1
ATOM 1316 C C . LEU A 1 173 ? -12.305 17.141 6.746 1 98.5 173 LEU A C 1
ATOM 1318 O O . LEU A 1 173 ? -13.039 17.156 5.758 1 98.5 173 LEU A O 1
ATOM 1322 N N . LEU A 1 174 ? -11.055 17.5 6.73 1 98.69 174 LEU A N 1
ATOM 1323 C CA . LEU A 1 174 ? -10.445 18 5.5 1 98.69 174 LEU A CA 1
ATOM 1324 C C . LEU A 1 174 ? -10.391 16.906 4.441 1 98.69 174 LEU A C 1
ATOM 1326 O O . LEU A 1 174 ? -10.633 17.156 3.26 1 98.69 174 LEU A O 1
ATOM 1330 N N . ALA A 1 175 ? -10.125 15.68 4.844 1 98.81 175 ALA A N 1
ATOM 1331 C CA . ALA A 1 175 ? -10.062 14.547 3.916 1 98.81 175 ALA A CA 1
ATOM 1332 C C . ALA A 1 175 ? -11.43 14.273 3.297 1 98.81 175 ALA A C 1
ATOM 1334 O O . ALA A 1 175 ? -11.539 14.062 2.086 1 98.81 175 ALA A O 1
ATOM 1335 N N . ALA A 1 176 ? -12.469 14.281 4.137 1 98.69 176 ALA A N 1
ATOM 1336 C CA . ALA A 1 176 ? -13.82 14.047 3.65 1 98.69 176 ALA A CA 1
ATOM 1337 C C . ALA A 1 176 ? -14.242 15.133 2.658 1 98.69 176 ALA A C 1
ATOM 1339 O O . ALA A 1 176 ? -14.734 14.828 1.571 1 98.69 176 ALA A O 1
ATOM 1340 N N . ALA A 1 177 ? -13.969 16.344 3.021 1 98.56 177 ALA A N 1
ATOM 1341 C CA . ALA A 1 177 ? -14.359 17.469 2.174 1 98.56 177 ALA A CA 1
ATOM 1342 C C . ALA A 1 177 ? -13.625 17.438 0.836 1 98.56 177 ALA A C 1
ATOM 1344 O O . ALA A 1 177 ? -14.234 17.609 -0.22 1 98.56 177 ALA A O 1
ATOM 1345 N N . LEU A 1 178 ? -12.328 17.203 0.909 1 98.56 178 LEU A N 1
ATOM 1346 C CA . LEU A 1 178 ? -11.547 17.203 -0.319 1 98.56 178 LEU A CA 1
ATOM 1347 C C . LEU A 1 178 ? -11.906 16 -1.192 1 98.56 178 LEU A C 1
ATOM 1349 O O . LEU A 1 178 ? -12 16.125 -2.416 1 98.56 178 LEU A O 1
ATOM 1353 N N . ALA A 1 179 ? -12.07 14.812 -0.581 1 98.56 179 ALA A N 1
ATOM 1354 C CA . ALA A 1 179 ? -12.469 13.625 -1.331 1 98.56 179 ALA A CA 1
ATOM 1355 C C . ALA A 1 179 ? -13.773 13.867 -2.086 1 98.56 179 ALA A C 1
ATOM 1357 O O . ALA A 1 179 ? -13.914 13.469 -3.246 1 98.56 179 ALA A O 1
ATOM 1358 N N . ARG A 1 180 ? -14.695 14.516 -1.405 1 98 180 ARG A N 1
ATOM 1359 C CA . ARG A 1 180 ? -15.945 14.867 -2.061 1 98 180 ARG A CA 1
ATOM 1360 C C . ARG A 1 180 ? -15.711 15.852 -3.203 1 98 180 ARG A C 1
ATOM 1362 O O . ARG A 1 180 ? -16.281 15.703 -4.285 1 98 180 ARG A O 1
ATOM 1369 N N . HIS A 1 181 ? -14.898 16.797 -2.945 1 97.12 181 HIS A N 1
ATOM 1370 C CA . HIS A 1 181 ? -14.633 17.875 -3.904 1 97.12 181 HIS A CA 1
ATOM 1371 C C . HIS A 1 181 ? -14 17.328 -5.18 1 97.12 181 HIS A C 1
ATOM 1373 O O . HIS A 1 181 ? -14.273 17.812 -6.273 1 97.12 181 HIS A O 1
ATOM 1379 N N . VAL A 1 182 ? -13.227 16.234 -5.082 1 96.44 182 VAL A N 1
ATOM 1380 C CA . VAL A 1 182 ? -12.547 15.711 -6.262 1 96.44 182 VAL A CA 1
ATOM 1381 C C . VAL A 1 182 ? -13.383 14.602 -6.891 1 96.44 182 VAL A C 1
ATOM 1383 O O . VAL A 1 182 ? -12.922 13.906 -7.797 1 96.44 182 VAL A O 1
ATOM 1386 N N . GLY A 1 183 ? -14.578 14.344 -6.367 1 96.25 183 GLY A N 1
ATOM 1387 C CA . GLY A 1 183 ? -15.547 13.539 -7.098 1 96.25 183 GLY A CA 1
ATOM 1388 C C . GLY A 1 183 ? -15.875 12.234 -6.41 1 96.25 183 GLY A C 1
ATOM 1389 O O . GLY A 1 183 ? -16.672 11.438 -6.922 1 96.25 183 GLY A O 1
ATOM 1390 N N . GLY A 1 184 ? -15.336 11.945 -5.242 1 97.75 184 GLY A N 1
ATOM 1391 C CA . GLY A 1 184 ? -15.633 10.719 -4.52 1 97.75 184 GLY A CA 1
ATOM 1392 C C . GLY A 1 184 ? -17.047 10.703 -3.951 1 97.75 184 GLY A C 1
ATOM 1393 O O . GLY A 1 184 ? -17.594 11.742 -3.604 1 97.75 184 GLY A O 1
ATOM 1394 N N . GLU A 1 185 ? -17.641 9.586 -3.912 1 98.25 185 GLU A N 1
ATOM 1395 C CA . GLU A 1 185 ? -18.844 9.367 -3.119 1 98.25 185 GLU A CA 1
ATOM 1396 C C . GLU A 1 185 ? -18.5 9.055 -1.665 1 98.25 185 GLU A C 1
ATOM 1398 O O . GLU A 1 185 ? -18.172 7.914 -1.326 1 98.25 185 GLU A O 1
ATOM 1403 N N . VAL A 1 186 ? -18.688 10.055 -0.805 1 98.5 186 VAL A N 1
ATOM 1404 C CA . VAL A 1 186 ? -17.984 10.031 0.479 1 98.5 186 VAL A CA 1
ATOM 1405 C C . VAL A 1 186 ? -18.969 9.641 1.587 1 98.5 186 VAL A C 1
ATOM 1407 O O . VAL A 1 186 ? -20.062 10.203 1.678 1 98.5 186 VAL A O 1
ATOM 1410 N N . THR A 1 187 ? -18.609 8.695 2.357 1 98.38 187 THR A N 1
ATOM 1411 C CA . THR A 1 187 ? -19.141 8.422 3.689 1 98.38 187 THR A CA 1
ATOM 1412 C C . THR A 1 187 ? -18.125 8.797 4.762 1 98.38 187 THR A C 1
ATOM 1414 O O . THR A 1 187 ? -16.953 8.414 4.676 1 98.38 187 THR A O 1
ATOM 1417 N N . ALA A 1 188 ? -18.484 9.594 5.691 1 98.38 188 ALA A N 1
ATOM 1418 C CA . ALA A 1 188 ? -17.625 9.961 6.82 1 98.38 188 ALA A CA 1
ATOM 1419 C C . ALA A 1 188 ? -18.219 9.469 8.141 1 98.38 188 ALA A C 1
ATOM 1421 O O . ALA A 1 188 ? -19.422 9.625 8.383 1 98.38 188 ALA A O 1
ATOM 1422 N N . ILE A 1 189 ? -17.344 8.891 8.938 1 97.81 189 ILE A N 1
ATOM 1423 C CA . ILE A 1 189 ? -17.859 8.367 10.195 1 97.81 189 ILE A CA 1
ATOM 1424 C C . ILE A 1 189 ? -17 8.891 11.352 1 97.81 189 ILE A C 1
ATOM 1426 O O . ILE A 1 189 ? -15.797 9.078 11.203 1 97.81 189 ILE A O 1
ATOM 1430 N N . ASP A 1 190 ? -17.594 9.141 12.406 1 96.56 190 ASP A N 1
ATOM 1431 C CA . ASP A 1 190 ? -16.984 9.555 13.672 1 96.56 190 ASP A CA 1
ATOM 1432 C C . ASP A 1 190 ? -17.922 9.25 14.844 1 96.56 190 ASP A C 1
ATOM 1434 O O . ASP A 1 190 ? -19.141 9.203 14.688 1 96.56 190 ASP A O 1
ATOM 1438 N N . ILE A 1 191 ? -17.328 9 15.969 1 94.62 191 ILE A N 1
ATOM 1439 C CA . ILE A 1 191 ? -18.125 8.742 17.156 1 94.62 191 ILE A CA 1
ATOM 1440 C C . ILE A 1 191 ? -18.734 10.047 17.672 1 94.62 191 ILE A C 1
ATOM 1442 O O . ILE A 1 191 ? -19.75 10.039 18.375 1 94.62 191 ILE A O 1
ATOM 1446 N N . ASN A 1 192 ? -18.062 11.195 17.391 1 94.38 192 ASN A N 1
ATOM 1447 C CA . ASN A 1 192 ? -18.547 12.516 17.781 1 94.38 192 ASN A CA 1
ATOM 1448 C C . ASN A 1 192 ? -19.453 13.125 16.719 1 94.38 192 ASN A C 1
ATOM 1450 O O . ASN A 1 192 ? -18.984 13.633 15.711 1 94.38 192 ASN A O 1
ATOM 1454 N N . ALA A 1 193 ? -20.688 13.25 16.984 1 92.5 193 ALA A N 1
ATOM 1455 C CA . ALA A 1 193 ? -21.672 13.711 16.031 1 92.5 193 ALA A CA 1
ATOM 1456 C C . ALA A 1 193 ? -21.5 15.188 15.719 1 92.5 193 ALA A C 1
ATOM 1458 O O . ALA A 1 193 ? -21.75 15.633 14.594 1 92.5 193 ALA A O 1
ATOM 1459 N N . SER A 1 194 ? -21.094 15.891 16.688 1 92.38 194 SER A N 1
ATOM 1460 C CA . SER A 1 194 ? -20.922 17.328 16.5 1 92.38 194 SER A CA 1
ATOM 1461 C C . SER A 1 194 ? -19.844 17.641 15.469 1 92.38 194 SER A C 1
ATOM 1463 O O . SER A 1 194 ? -20 18.562 14.672 1 92.38 194 SER A O 1
ATOM 1465 N N . LYS A 1 195 ? -18.797 16.844 15.453 1 91.88 195 LYS A N 1
ATOM 1466 C CA . LYS A 1 195 ? -17.75 17.031 14.461 1 91.88 195 LYS A CA 1
ATOM 1467 C C . LYS A 1 195 ? -18.234 16.656 13.07 1 91.88 195 LYS A C 1
ATOM 1469 O O . LYS A 1 195 ? -17.953 17.359 12.094 1 91.88 195 LYS A O 1
ATOM 1474 N N . LEU A 1 196 ? -19.047 15.641 12.984 1 93.62 196 LEU A N 1
ATOM 1475 C CA . LEU A 1 196 ? -19.594 15.211 11.703 1 93.62 196 LEU A CA 1
ATOM 1476 C C . LEU A 1 196 ? -20.5 16.281 11.117 1 93.62 196 LEU A C 1
ATOM 1478 O O . LEU A 1 196 ? -20.547 16.469 9.898 1 93.62 196 LEU A O 1
ATOM 1482 N N . ALA A 1 197 ? -21.172 16.906 12 1 94.19 197 ALA A N 1
ATOM 1483 C CA . ALA A 1 197 ? -22.156 17.906 11.578 1 94.19 197 ALA A CA 1
ATOM 1484 C C . ALA A 1 197 ? -21.484 19.047 10.812 1 94.19 197 ALA A C 1
ATOM 1486 O O . ALA A 1 197 ? -22.109 19.703 9.984 1 94.19 197 ALA A O 1
ATOM 1487 N N . MET A 1 198 ? -20.172 19.188 11.023 1 95.12 198 MET A N 1
ATOM 1488 C CA . MET A 1 198 ? -19.438 20.25 10.344 1 95.12 198 MET A CA 1
ATOM 1489 C C . MET A 1 198 ? -19.328 19.969 8.852 1 95.12 198 MET A C 1
ATOM 1491 O O . MET A 1 198 ? -19.062 20.875 8.062 1 95.12 198 MET A O 1
ATOM 1495 N N . LEU A 1 199 ? -19.531 18.734 8.469 1 97.12 199 LEU A N 1
ATOM 1496 C CA . LEU A 1 199 ? -19.422 18.328 7.074 1 97.12 199 LEU A CA 1
ATOM 1497 C C . LEU A 1 199 ? -20.734 18.594 6.34 1 97.12 199 LEU A C 1
ATOM 1499 O O . LEU A 1 199 ? -20.828 18.406 5.125 1 97.12 199 LEU A O 1
ATOM 1503 N N . ARG A 1 200 ? -21.766 19.031 7.02 1 94.62 200 ARG A N 1
ATOM 1504 C CA . ARG A 1 200 ? -23.078 19.234 6.422 1 94.62 200 ARG A CA 1
ATOM 1505 C C . ARG A 1 200 ? -23.047 20.312 5.359 1 94.62 200 ARG A C 1
ATOM 1507 O O . ARG A 1 200 ? -23.922 20.375 4.484 1 94.62 200 ARG A O 1
ATOM 1514 N N . SER A 1 201 ? -22.047 21.156 5.445 1 91.81 201 SER A N 1
ATOM 1515 C CA . SER A 1 201 ? -21.906 22.203 4.449 1 91.81 201 SER A CA 1
ATOM 1516 C C . SER A 1 201 ? -21.453 21.641 3.105 1 91.81 201 SER A C 1
ATOM 1518 O O . SER A 1 201 ? -21.531 22.328 2.082 1 91.81 201 SER A O 1
ATOM 1520 N N . PHE A 1 202 ? -20.953 20.469 3.143 1 92.69 202 PHE A N 1
ATOM 1521 C CA . PHE A 1 202 ? -20.562 19.781 1.918 1 92.69 202 PHE A CA 1
ATOM 1522 C C . PHE A 1 202 ? -21.641 18.797 1.476 1 92.69 202 PHE A C 1
ATOM 1524 O O . PHE A 1 202 ? -22.016 17.906 2.229 1 92.69 202 PHE A O 1
ATOM 1531 N N . HIS A 1 203 ? -22.297 19 0.394 1 89.12 203 HIS A N 1
ATOM 1532 C CA . HIS A 1 203 ? -23.469 18.266 -0.038 1 89.12 203 HIS A CA 1
ATOM 1533 C C . HIS A 1 203 ? -23.109 16.859 -0.52 1 89.12 203 HIS A C 1
ATOM 1535 O O . HIS A 1 203 ? -21.953 16.594 -0.847 1 89.12 203 HIS A O 1
ATOM 1541 N N . ASP A 1 204 ? -24.078 15.977 -0.416 1 93.25 204 ASP A N 1
ATOM 1542 C CA . ASP A 1 204 ? -24.031 14.648 -1.018 1 93.25 204 ASP A CA 1
ATOM 1543 C C . ASP A 1 204 ? -23.016 13.75 -0.316 1 93.25 204 ASP A C 1
ATOM 1545 O O . ASP A 1 204 ? -22.234 13.055 -0.971 1 93.25 204 ASP A O 1
ATOM 1549 N N . MET A 1 205 ? -22.953 13.906 1.001 1 96.19 205 MET A N 1
ATOM 1550 C CA . MET A 1 205 ? -22.125 12.992 1.794 1 96.19 205 MET A CA 1
ATOM 1551 C C . MET A 1 205 ? -22.984 12.203 2.773 1 96.19 205 MET A C 1
ATOM 1553 O O . MET A 1 205 ? -24 12.703 3.273 1 96.19 205 MET A O 1
ATOM 1557 N N . THR A 1 206 ? -22.625 11.023 2.986 1 96.69 206 THR A N 1
ATOM 1558 C CA . THR A 1 206 ? -23.234 10.219 4.043 1 96.69 206 THR A CA 1
ATOM 1559 C C . THR A 1 206 ? -22.453 10.344 5.344 1 96.69 206 THR A C 1
ATOM 1561 O O . THR A 1 206 ? -21.234 10.156 5.355 1 96.69 206 THR A O 1
ATOM 1564 N N . LEU A 1 207 ? -23.141 10.773 6.383 1 97.06 207 LEU A N 1
ATOM 1565 C CA . LEU A 1 207 ? -22.531 10.93 7.699 1 97.06 207 LEU A CA 1
ATOM 1566 C C . LEU A 1 207 ? -23.109 9.922 8.688 1 97.06 207 LEU A C 1
ATOM 1568 O O . LEU A 1 207 ? -24.328 9.664 8.688 1 97.06 207 LEU A O 1
ATOM 1572 N N . GLY A 1 208 ? -22.203 9.289 9.492 1 94.62 208 GLY A N 1
ATOM 1573 C CA . GLY A 1 208 ? -22.781 8.336 10.43 1 94.62 208 GLY A CA 1
ATOM 1574 C C . GLY A 1 208 ? -21.797 7.875 11.484 1 94.62 208 GLY A C 1
ATOM 1575 O O . GLY A 1 208 ? -20.656 8.352 11.531 1 94.62 208 GLY A O 1
ATOM 1576 N N . HIS A 1 209 ? -22.328 7.031 12.344 1 95.38 209 HIS A N 1
ATOM 1577 C CA . HIS A 1 209 ? -21.531 6.355 13.359 1 95.38 209 HIS A CA 1
ATOM 1578 C C . HIS A 1 209 ? -20.859 5.109 12.789 1 95.38 209 HIS A C 1
ATOM 1580 O O . HIS A 1 209 ? -21.375 4.488 11.859 1 95.38 209 HIS A O 1
ATOM 1586 N N . PRO A 1 210 ? -19.703 4.777 13.32 1 92.69 210 PRO A N 1
ATOM 1587 C CA . PRO A 1 210 ? -19.016 3.576 12.836 1 92.69 210 PRO A CA 1
ATOM 1588 C C . PRO A 1 210 ? -19.922 2.346 12.828 1 92.69 210 PRO A C 1
ATOM 1590 O O . PRO A 1 210 ? -19.781 1.474 11.969 1 92.69 210 PRO A O 1
ATOM 1593 N N . MET A 1 211 ? -20.812 2.256 13.656 1 91 211 MET A N 1
ATOM 1594 C CA . MET A 1 211 ? -21.688 1.097 13.773 1 91 211 MET A CA 1
ATOM 1595 C C . MET A 1 211 ? -22.703 1.062 12.633 1 91 211 MET A C 1
ATOM 1597 O O . MET A 1 211 ? -23.281 0.013 12.344 1 91 211 MET A O 1
ATOM 1601 N N . ASP A 1 212 ? -22.891 2.225 11.93 1 90.81 212 ASP A N 1
ATOM 1602 C CA . ASP A 1 212 ? -23.922 2.363 10.906 1 90.81 212 ASP A CA 1
ATOM 1603 C C . ASP A 1 212 ? -23.453 1.807 9.57 1 90.81 212 ASP A C 1
ATOM 1605 O O . ASP A 1 212 ? -24.25 1.65 8.641 1 90.81 212 ASP A O 1
ATOM 1609 N N . ILE A 1 213 ? -22.156 1.431 9.484 1 89.31 213 ILE A N 1
ATOM 1610 C CA . ILE A 1 213 ? -21.672 1.098 8.141 1 89.31 213 ILE A CA 1
ATOM 1611 C C . ILE A 1 213 ? -21.172 -0.344 8.117 1 89.31 213 ILE A C 1
ATOM 1613 O O . ILE A 1 213 ? -20.438 -0.736 7.211 1 89.31 213 ILE A O 1
ATOM 1617 N N . ALA A 1 214 ? -21.594 -1.112 9.039 1 86 214 ALA A N 1
ATOM 1618 C CA . ALA A 1 214 ? -21.172 -2.51 9.078 1 86 214 ALA A CA 1
ATOM 1619 C C . ALA A 1 214 ? -21.641 -3.262 7.836 1 86 214 ALA A C 1
ATOM 1621 O O . ALA A 1 214 ? -22.797 -3.115 7.414 1 86 214 ALA A O 1
ATOM 1622 N N . GLY A 1 215 ? -20.766 -3.975 7.246 1 88.88 215 GLY A N 1
ATOM 1623 C CA . GLY A 1 215 ? -21.109 -4.781 6.09 1 88.88 215 GLY A CA 1
ATOM 1624 C C . GLY A 1 215 ? -20.859 -4.078 4.77 1 88.88 215 GLY A C 1
ATOM 1625 O O . GLY A 1 215 ? -20.812 -4.715 3.717 1 88.88 215 GLY A O 1
ATOM 1626 N N . ASN A 1 216 ? -20.719 -2.709 4.816 1 94.31 216 ASN A N 1
ATOM 1627 C CA . ASN A 1 216 ? -20.391 -1.963 3.605 1 94.31 216 ASN A CA 1
ATOM 1628 C C . ASN A 1 216 ? -18.922 -2.082 3.26 1 94.31 216 ASN A C 1
ATOM 1630 O O . ASN A 1 216 ? -18.094 -2.422 4.117 1 94.31 216 ASN A O 1
ATOM 1634 N N . GLN A 1 217 ? -18.625 -1.935 2.002 1 97.12 217 GLN A N 1
ATOM 1635 C CA . GLN A 1 217 ? -17.234 -1.865 1.566 1 97.12 217 GLN A CA 1
ATOM 1636 C C . GLN A 1 217 ? -17.031 -0.707 0.597 1 97.12 217 GLN A C 1
ATOM 1638 O O . GLN A 1 217 ? -17.938 -0.326 -0.137 1 97.12 217 GLN A O 1
ATOM 1643 N N . TYR A 1 218 ? -15.859 -0.204 0.646 1 98.25 218 TYR A N 1
ATOM 1644 C CA . TYR A 1 218 ? -15.531 1.006 -0.1 1 98.25 218 TYR A CA 1
ATOM 1645 C C . TYR A 1 218 ? -14.289 0.803 -0.955 1 98.25 218 TYR A C 1
ATOM 1647 O O . TYR A 1 218 ? -13.422 -0.01 -0.62 1 98.25 218 TYR A O 1
ATOM 1655 N N . ASP A 1 219 ? -14.172 1.555 -2.076 1 98.12 219 ASP A N 1
ATOM 1656 C CA . ASP A 1 219 ? -13.008 1.508 -2.945 1 98.12 219 ASP A CA 1
ATOM 1657 C C . ASP A 1 219 ? -11.766 2.051 -2.232 1 98.12 219 ASP A C 1
ATOM 1659 O O . ASP A 1 219 ? -10.664 1.534 -2.416 1 98.12 219 ASP A O 1
ATOM 1663 N N . VAL A 1 220 ? -12.039 3.105 -1.471 1 98.75 220 VAL A N 1
ATOM 1664 C CA . VAL A 1 220 ? -10.961 3.771 -0.744 1 98.75 220 VAL A CA 1
ATOM 1665 C C . VAL A 1 220 ? -11.391 4.02 0.701 1 98.75 220 VAL A C 1
ATOM 1667 O O . VAL A 1 220 ? -12.523 4.43 0.957 1 98.75 220 VAL A O 1
ATOM 1670 N N . VAL A 1 221 ? -10.539 3.723 1.61 1 98.88 221 VAL A N 1
ATOM 1671 C CA . VAL A 1 221 ? -10.742 4.062 3.014 1 98.88 221 VAL A CA 1
ATOM 1672 C C . VAL A 1 221 ? -9.594 4.949 3.5 1 98.88 221 VAL A C 1
ATOM 1674 O O . VAL A 1 221 ? -8.422 4.621 3.311 1 98.88 221 VAL A O 1
ATOM 1677 N N . ILE A 1 222 ? -9.914 6.086 4.047 1 98.88 222 ILE A N 1
ATOM 1678 C CA . ILE A 1 222 ? -8.953 6.996 4.664 1 98.88 222 ILE A CA 1
ATOM 1679 C C . ILE A 1 222 ? -9.094 6.938 6.184 1 98.88 222 ILE A C 1
ATOM 1681 O O . ILE A 1 222 ? -10.125 7.332 6.734 1 98.88 222 ILE A O 1
ATOM 1685 N N . GLU A 1 223 ? -8.133 6.434 6.809 1 98.88 223 GLU A N 1
ATOM 1686 C CA . GLU A 1 223 ? -8.125 6.309 8.266 1 98.88 223 GLU A CA 1
ATOM 1687 C C . GLU A 1 223 ? -7.445 7.508 8.914 1 98.88 223 GLU A C 1
ATOM 1689 O O . GLU A 1 223 ? -6.246 7.73 8.734 1 98.88 223 GLU A O 1
ATOM 1694 N N . ALA A 1 224 ? -8.188 8.289 9.656 1 98.19 224 ALA A N 1
ATOM 1695 C CA . ALA A 1 224 ? -7.668 9.531 10.227 1 98.19 224 ALA A CA 1
ATOM 1696 C C . ALA A 1 224 ? -7.934 9.594 11.727 1 98.19 224 ALA A C 1
ATOM 1698 O O . ALA A 1 224 ? -7.707 10.633 12.359 1 98.19 224 ALA A O 1
ATOM 1699 N N . ALA A 1 225 ? -8.438 8.539 12.32 1 96.81 225 ALA A N 1
ATOM 1700 C CA . ALA A 1 225 ? -8.703 8.516 13.758 1 96.81 225 ALA A CA 1
ATOM 1701 C C . ALA A 1 225 ? -7.441 8.188 14.547 1 96.81 225 ALA A C 1
ATOM 1703 O O . ALA A 1 225 ? -7.227 8.727 15.641 1 96.81 225 ALA A O 1
ATOM 1704 N N . GLY A 1 226 ? -6.641 7.25 14.055 1 96.5 226 GLY A N 1
ATOM 1705 C CA . GLY A 1 226 ? -5.348 6.953 14.656 1 96.5 226 GLY A CA 1
ATOM 1706 C C . GLY A 1 226 ? -5.441 6.055 15.867 1 96.5 226 GLY A C 1
ATOM 1707 O O . GLY A 1 226 ? -4.695 6.223 16.844 1 96.5 226 GLY A O 1
ATOM 1708 N N . THR A 1 227 ? -6.434 5.188 15.938 1 97.38 227 THR A N 1
ATOM 1709 C CA . THR A 1 227 ? -6.5 4.184 16.984 1 97.38 227 THR A CA 1
ATOM 1710 C C . THR A 1 227 ? -6.309 2.783 16.422 1 97.38 227 THR A C 1
ATOM 1712 O O . THR A 1 227 ? -6.578 2.549 15.234 1 97.38 227 THR A O 1
ATOM 1715 N N . LYS A 1 228 ? -5.812 1.894 17.281 1 98.19 228 LYS A N 1
ATOM 1716 C CA . LYS A 1 228 ? -5.645 0.506 16.859 1 98.19 228 LYS A CA 1
ATOM 1717 C C . LYS A 1 228 ? -6.945 -0.065 16.297 1 98.19 228 LYS A C 1
ATOM 1719 O O . LYS A 1 228 ? -6.957 -0.664 15.227 1 98.19 228 LYS A O 1
ATOM 1724 N N . GLN A 1 229 ? -8.016 0.223 16.969 1 97.44 229 GLN A N 1
ATOM 1725 C CA . GLN A 1 229 ? -9.32 -0.313 16.594 1 97.44 229 GLN A CA 1
ATOM 1726 C C . GLN A 1 229 ? -9.789 0.249 15.258 1 97.44 229 GLN A C 1
ATOM 1728 O O . GLN A 1 229 ? -10.344 -0.479 14.43 1 97.44 229 GLN A O 1
ATOM 1733 N N . SER A 1 230 ? -9.602 1.514 15.047 1 97.62 230 SER A N 1
ATOM 1734 C CA . SER A 1 230 ? -10.039 2.115 13.789 1 97.62 230 SER A CA 1
ATOM 1735 C C . SER A 1 230 ? -9.266 1.543 12.609 1 97.62 230 SER A C 1
ATOM 1737 O O . SER A 1 230 ? -9.852 1.269 11.555 1 97.62 230 SER A O 1
ATOM 1739 N N . VAL A 1 231 ? -7.965 1.347 12.805 1 98.56 231 VAL A N 1
ATOM 1740 C CA . VAL A 1 231 ? -7.148 0.779 11.734 1 98.56 231 VAL A CA 1
ATOM 1741 C C . VAL A 1 231 ? -7.625 -0.637 11.422 1 98.56 231 VAL A C 1
ATOM 1743 O O . VAL A 1 231 ? -7.867 -0.973 10.258 1 98.56 231 VAL A O 1
ATOM 1746 N N . GLU A 1 232 ? -7.777 -1.418 12.422 1 98.56 232 GLU A N 1
ATOM 1747 C CA . GLU A 1 232 ? -8.164 -2.816 12.25 1 98.56 232 GLU A CA 1
ATOM 1748 C C . GLU A 1 232 ? -9.547 -2.936 11.617 1 98.56 232 GLU A C 1
ATOM 1750 O O . GLU A 1 232 ? -9.773 -3.818 10.789 1 98.56 232 GLU A O 1
ATOM 1755 N N . SER A 1 233 ? -10.438 -2.033 11.914 1 96.88 233 SER A N 1
ATOM 1756 C CA . SER A 1 233 ? -11.797 -2.084 11.391 1 96.88 233 SER A CA 1
ATOM 1757 C C . SER A 1 233 ? -11.82 -1.738 9.898 1 96.88 233 SER A C 1
ATOM 1759 O O . SER A 1 233 ? -12.75 -2.115 9.188 1 96.88 233 SER A O 1
ATOM 1761 N N . CYS A 1 234 ? -10.852 -1.016 9.391 1 98.19 234 CYS A N 1
ATOM 1762 C CA . CYS A 1 234 ? -10.836 -0.548 8.016 1 98.19 234 CYS A CA 1
ATOM 1763 C C . CYS A 1 234 ? -10.797 -1.722 7.039 1 98.19 234 CYS A C 1
ATOM 1765 O O . CYS A 1 234 ? -11.305 -1.623 5.922 1 98.19 234 CYS A O 1
ATOM 1767 N N . PHE A 1 235 ? -10.227 -2.826 7.453 1 98.12 235 PHE A N 1
ATOM 1768 C CA . PHE A 1 235 ? -9.992 -3.93 6.527 1 98.12 235 PHE A CA 1
ATOM 1769 C C . PHE A 1 235 ? -11.305 -4.605 6.148 1 98.12 235 PHE A C 1
ATOM 1771 O O . PHE A 1 235 ? -11.469 -5.059 5.012 1 98.12 235 PHE A O 1
ATOM 1778 N N . SER A 1 236 ? -12.242 -4.719 7.082 1 96.88 236 SER A N 1
ATOM 1779 C CA . SER A 1 236 ? -13.547 -5.289 6.762 1 96.88 236 SER A CA 1
ATOM 1780 C C . SER A 1 236 ? -14.367 -4.34 5.895 1 96.88 236 SER A C 1
ATOM 1782 O O . SER A 1 236 ? -15.367 -4.742 5.297 1 96.88 236 SER A O 1
ATOM 1784 N N . LEU A 1 237 ? -13.945 -3.088 5.77 1 97.94 237 LEU A N 1
ATOM 1785 C CA . LEU A 1 237 ? -14.68 -2.051 5.055 1 97.94 237 LEU A CA 1
ATOM 1786 C C . LEU A 1 237 ? -14.062 -1.79 3.686 1 97.94 237 LEU A C 1
ATOM 1788 O O . LEU A 1 237 ? -14.539 -0.932 2.938 1 97.94 237 LEU A O 1
ATOM 1792 N N . LEU A 1 238 ? -13.07 -2.496 3.379 1 98.19 238 LEU A N 1
ATOM 1793 C CA . LEU A 1 238 ? -12.305 -2.26 2.158 1 98.19 238 LEU A CA 1
ATOM 1794 C C . LEU A 1 238 ? -12.656 -3.295 1.093 1 98.19 238 LEU A C 1
ATOM 1796 O O . LEU A 1 238 ? -12.609 -4.5 1.354 1 98.19 238 LEU A O 1
ATOM 1800 N N . LYS A 1 239 ? -12.992 -2.867 -0.096 1 97.5 239 LYS A N 1
ATOM 1801 C CA . LYS A 1 239 ? -13.312 -3.75 -1.213 1 97.5 239 LYS A CA 1
ATOM 1802 C C . LYS A 1 239 ? -12.078 -4.496 -1.7 1 97.5 239 LYS A C 1
ATOM 1804 O O . LYS A 1 239 ? -10.945 -4.066 -1.451 1 97.5 239 LYS A O 1
ATOM 1809 N N . PRO A 1 240 ? -12.289 -5.637 -2.406 1 97.19 240 PRO A N 1
ATOM 1810 C CA . PRO A 1 240 ? -11.156 -6.172 -3.174 1 97.19 240 PRO A CA 1
ATOM 1811 C C . PRO A 1 240 ? -10.57 -5.152 -4.141 1 97.19 240 PRO A C 1
ATOM 1813 O O . PRO A 1 240 ? -11.305 -4.383 -4.762 1 97.19 240 PRO A O 1
ATOM 1816 N N . GLY A 1 241 ? -9.266 -5.105 -4.129 1 97 241 GLY A N 1
ATOM 1817 C CA . GLY A 1 241 ? -8.594 -4.133 -4.977 1 97 241 GLY A CA 1
ATOM 1818 C C . GLY A 1 241 ? -8.578 -2.736 -4.383 1 97 241 GLY A C 1
ATOM 1819 O O . GLY A 1 241 ? -8.086 -1.797 -5.012 1 97 241 GLY A O 1
ATOM 1820 N N . GLY A 1 242 ? -9.141 -2.598 -3.16 1 98 242 GLY A N 1
ATOM 1821 C CA . GLY A 1 242 ? -9.281 -1.286 -2.549 1 98 242 GLY A CA 1
ATOM 1822 C C . GLY A 1 242 ? -7.984 -0.76 -1.96 1 98 242 GLY A C 1
ATOM 1823 O O . GLY A 1 242 ? -7.004 -1.5 -1.837 1 98 242 GLY A O 1
ATOM 1824 N N . GLU A 1 243 ? -7.965 0.553 -1.604 1 98.69 243 GLU A N 1
ATOM 1825 C CA . GLU A 1 243 ? -6.805 1.224 -1.03 1 98.69 243 GLU A CA 1
ATOM 1826 C C . GLU A 1 243 ? -7.129 1.82 0.337 1 98.69 243 GLU A C 1
ATOM 1828 O O . GLU A 1 243 ? -8.18 2.439 0.516 1 98.69 243 GLU A O 1
ATOM 1833 N N . LEU A 1 244 ? -6.285 1.533 1.262 1 98.88 244 LEU A N 1
ATOM 1834 C CA . LEU A 1 244 ? -6.371 2.098 2.605 1 98.88 244 LEU A CA 1
ATOM 1835 C C . LEU A 1 244 ? -5.27 3.125 2.834 1 98.88 244 LEU A C 1
ATOM 1837 O O . LEU A 1 244 ? -4.082 2.793 2.777 1 98.88 244 LEU A O 1
ATOM 1841 N N . LEU A 1 245 ? -5.617 4.344 3.049 1 98.94 245 LEU A N 1
ATOM 1842 C CA . LEU A 1 245 ? -4.68 5.414 3.375 1 98.94 245 LEU A CA 1
ATOM 1843 C C . LEU A 1 245 ? -4.629 5.652 4.883 1 98.94 245 LEU A C 1
ATOM 1845 O O . LEU A 1 245 ? -5.652 5.949 5.504 1 98.94 245 LEU A O 1
ATOM 1849 N N . LEU A 1 246 ? -3.482 5.508 5.434 1 98.88 246 LEU A N 1
ATOM 1850 C CA . LEU A 1 246 ? -3.275 5.754 6.855 1 98.88 246 LEU A CA 1
ATOM 1851 C C . LEU A 1 246 ? -2.717 7.152 7.09 1 98.88 246 LEU A C 1
ATOM 1853 O O . LEU A 1 246 ? -1.583 7.445 6.699 1 98.88 246 LEU A O 1
ATOM 1857 N N . ILE A 1 247 ? -3.512 7.965 7.707 1 98.31 247 ILE A N 1
ATOM 1858 C CA . ILE A 1 247 ? -3.107 9.305 8.125 1 98.31 247 ILE A CA 1
ATOM 1859 C C . ILE A 1 247 ? -2.93 9.344 9.641 1 98.31 247 ILE A C 1
ATOM 1861 O O . ILE A 1 247 ? -1.993 9.961 10.148 1 98.31 247 ILE A O 1
ATOM 1865 N N . GLY A 1 248 ? -3.867 8.695 10.305 1 97.31 248 GLY A N 1
ATOM 1866 C CA . GLY A 1 248 ? -3.773 8.594 11.75 1 97.31 248 GLY A CA 1
ATOM 1867 C C . GLY A 1 248 ? -2.592 7.762 12.219 1 97.31 248 GLY A C 1
ATOM 1868 O O . GLY A 1 248 ? -2.17 6.832 11.523 1 97.31 248 GLY A O 1
ATOM 1869 N N . ILE A 1 249 ? -2.066 8.109 13.398 1 96.25 249 ILE A N 1
ATOM 1870 C CA . ILE A 1 249 ? -0.875 7.43 13.898 1 96.25 249 ILE A CA 1
ATOM 1871 C C . ILE A 1 249 ? -1.207 6.68 15.188 1 96.25 249 ILE A C 1
ATOM 1873 O O . ILE A 1 249 ? -1.733 7.266 16.141 1 96.25 249 ILE A O 1
ATOM 1877 N N . THR A 1 250 ? -0.999 5.441 15.195 1 97.12 250 THR A N 1
ATOM 1878 C CA . THR A 1 250 ? -1.024 4.562 16.359 1 97.12 250 THR A CA 1
ATOM 1879 C C . THR A 1 250 ? 0.175 3.619 16.344 1 97.12 250 THR A C 1
ATOM 1881 O O . THR A 1 250 ? 0.759 3.361 15.297 1 97.12 250 THR A O 1
ATOM 1884 N N . PRO A 1 251 ? 0.623 3.146 17.453 1 96.94 251 PRO A N 1
ATOM 1885 C CA . PRO A 1 251 ? 1.859 2.363 17.484 1 96.94 251 PRO A CA 1
ATOM 1886 C C . PRO A 1 251 ? 1.809 1.146 16.562 1 96.94 251 PRO A C 1
ATOM 1888 O O . PRO A 1 251 ? 2.719 0.938 15.758 1 96.94 251 PRO A O 1
ATOM 1891 N N . GLU A 1 252 ? 0.732 0.366 16.688 1 98.5 252 GLU A N 1
ATOM 1892 C CA . GLU A 1 252 ? 0.63 -0.869 15.914 1 98.5 252 GLU A CA 1
ATOM 1893 C C . GLU A 1 252 ? -0.827 -1.274 15.711 1 98.5 252 GLU A C 1
ATOM 1895 O O . GLU A 1 252 ? -1.725 -0.721 16.344 1 98.5 252 GLU A O 1
ATOM 1900 N N . ALA A 1 253 ? -1.086 -2.16 14.82 1 98.69 253 ALA A N 1
ATOM 1901 C CA . ALA A 1 253 ? -2.375 -2.809 14.594 1 98.69 253 ALA A CA 1
ATOM 1902 C C . ALA A 1 253 ? -2.193 -4.184 13.961 1 98.69 253 ALA A C 1
ATOM 1904 O O . ALA A 1 253 ? -1.121 -4.496 13.438 1 98.69 253 ALA A O 1
ATOM 1905 N N . THR A 1 254 ? -3.154 -4.977 14.094 1 98.62 254 THR A N 1
ATOM 1906 C CA . THR A 1 254 ? -3.162 -6.273 13.422 1 98.62 254 THR A CA 1
ATOM 1907 C C . THR A 1 254 ? -3.797 -6.168 12.039 1 98.62 254 THR A C 1
ATOM 1909 O O . THR A 1 254 ? -4.863 -5.566 11.883 1 98.62 254 THR A O 1
ATOM 1912 N N . ILE A 1 255 ? -3.143 -6.688 11.07 1 98.38 255 ILE A N 1
ATOM 1913 C CA . ILE A 1 255 ? -3.75 -6.707 9.742 1 98.38 255 ILE A CA 1
ATOM 1914 C C . ILE A 1 255 ? -4.066 -8.148 9.344 1 98.38 255 ILE A C 1
ATOM 1916 O O . ILE A 1 255 ? -3.322 -9.07 9.68 1 98.38 255 ILE A O 1
ATOM 1920 N N . PRO A 1 256 ? -5.176 -8.367 8.719 1 98.75 256 PRO A N 1
ATOM 1921 C CA . PRO A 1 256 ? -5.484 -9.672 8.133 1 98.75 256 PRO A CA 1
ATOM 1922 C C . PRO A 1 256 ? -4.73 -9.938 6.836 1 98.75 256 PRO A C 1
ATOM 1924 O O . PRO A 1 256 ? -5.27 -9.719 5.746 1 98.75 256 PRO A O 1
ATOM 1927 N N . VAL A 1 257 ? -3.549 -10.484 6.898 1 98.69 257 VAL A N 1
ATOM 1928 C CA . VAL A 1 257 ? -2.625 -10.641 5.777 1 98.69 257 VAL A CA 1
ATOM 1929 C C . VAL A 1 257 ? -3.281 -11.469 4.676 1 98.69 257 VAL A C 1
ATOM 1931 O O . VAL A 1 257 ? -3.197 -11.125 3.496 1 98.69 257 VAL A O 1
ATOM 1934 N N . ALA A 1 258 ? -3.949 -12.523 5.031 1 97.56 258 ALA A N 1
ATOM 1935 C CA . ALA A 1 258 ? -4.605 -13.375 4.043 1 97.56 258 ALA A CA 1
ATOM 1936 C C . ALA A 1 258 ? -5.613 -12.586 3.213 1 97.56 258 ALA A C 1
ATOM 1938 O O . ALA A 1 258 ? -5.645 -12.711 1.986 1 97.56 258 ALA A O 1
ATOM 1939 N N . GLN A 1 259 ? -6.355 -11.773 3.893 1 97.81 259 GLN A N 1
ATOM 1940 C CA . GLN A 1 259 ? -7.34 -10.953 3.199 1 97.81 259 GLN A CA 1
ATOM 1941 C C . GLN A 1 259 ? -6.66 -9.945 2.277 1 97.81 259 GLN A C 1
ATOM 1943 O O . GLN A 1 259 ? -7.062 -9.781 1.122 1 97.81 259 GLN A O 1
ATOM 1948 N N . VAL A 1 260 ? -5.621 -9.273 2.805 1 98.75 260 VAL A N 1
ATOM 1949 C CA . VAL A 1 260 ? -4.918 -8.242 2.051 1 98.75 260 VAL A CA 1
ATOM 1950 C C . VAL A 1 260 ? -4.348 -8.836 0.764 1 98.75 260 VAL A C 1
ATOM 1952 O O . VAL A 1 260 ? -4.457 -8.234 -0.307 1 98.75 260 VAL A O 1
ATOM 1955 N N . VAL A 1 261 ? -3.82 -10.016 0.853 1 98.38 261 VAL A N 1
ATOM 1956 C CA . VAL A 1 261 ? -3.232 -10.672 -0.311 1 98.38 261 VAL A CA 1
ATOM 1957 C C . VAL A 1 261 ? -4.34 -11.172 -1.234 1 98.38 261 VAL A C 1
ATOM 1959 O O . VAL A 1 261 ? -4.367 -10.836 -2.422 1 98.38 261 VAL A O 1
ATOM 1962 N N . ARG A 1 262 ? -5.332 -11.875 -0.741 1 96.5 262 ARG A N 1
ATOM 1963 C CA . ARG A 1 262 ? -6.359 -12.531 -1.545 1 96.5 262 ARG A CA 1
ATOM 1964 C C . ARG A 1 262 ? -7.25 -11.5 -2.234 1 96.5 262 ARG A C 1
ATOM 1966 O O . ARG A 1 262 ? -7.773 -11.758 -3.322 1 96.5 262 ARG A O 1
ATOM 1973 N N . LYS A 1 263 ? -7.363 -10.359 -1.603 1 97.5 263 LYS A N 1
ATOM 1974 C CA . LYS A 1 263 ? -8.219 -9.32 -2.172 1 97.5 263 LYS A CA 1
ATOM 1975 C C . LYS A 1 263 ? -7.391 -8.25 -2.883 1 97.5 263 LYS A C 1
ATOM 1977 O O . LYS A 1 263 ? -7.93 -7.238 -3.334 1 97.5 263 LYS A O 1
ATOM 1982 N N . GLU A 1 264 ? -6.098 -8.484 -2.879 1 98.12 264 GLU A N 1
ATOM 1983 C CA . GLU A 1 264 ? -5.188 -7.562 -3.551 1 98.12 264 GLU A CA 1
ATOM 1984 C C . GLU A 1 264 ? -5.414 -6.125 -3.086 1 98.12 264 GLU A C 1
ATOM 1986 O O . GLU A 1 264 ? -5.609 -5.227 -3.908 1 98.12 264 GLU A O 1
ATOM 1991 N N . GLN A 1 265 ? -5.324 -5.938 -1.802 1 98.56 265 GLN A N 1
ATOM 1992 C CA . GLN A 1 265 ? -5.535 -4.625 -1.197 1 98.56 265 GLN A CA 1
ATOM 1993 C C . GLN A 1 265 ? -4.211 -3.904 -0.972 1 98.56 265 GLN A C 1
ATOM 1995 O O . GLN A 1 265 ? -3.16 -4.543 -0.874 1 98.56 265 GLN A O 1
ATOM 2000 N N . LYS A 1 266 ? -4.281 -2.58 -0.93 1 98.56 266 LYS A N 1
ATOM 2001 C CA . LYS A 1 266 ? -3.107 -1.729 -0.748 1 98.56 266 LYS A CA 1
ATOM 2002 C C . LYS A 1 266 ? -3.242 -0.869 0.505 1 98.56 266 LYS A C 1
ATOM 2004 O O . LYS A 1 266 ? -4.309 -0.304 0.765 1 98.56 266 LYS A O 1
ATOM 2009 N N . ILE A 1 267 ? -2.199 -0.837 1.296 1 98.88 267 ILE A N 1
ATOM 2010 C CA . ILE A 1 267 ? -2.107 0.011 2.479 1 98.88 267 ILE A CA 1
ATOM 2011 C C . ILE A 1 267 ? -0.983 1.028 2.299 1 98.88 267 ILE A C 1
ATOM 2013 O O . ILE A 1 267 ? 0.158 0.658 2.014 1 98.88 267 ILE A O 1
ATOM 2017 N N . VAL A 1 268 ? -1.292 2.303 2.498 1 98.5 268 VAL A N 1
ATOM 2018 C CA . VAL A 1 268 ? -0.31 3.361 2.281 1 98.5 268 VAL A CA 1
ATOM 2019 C C . VAL A 1 268 ? -0.257 4.277 3.502 1 98.5 268 VAL A C 1
ATOM 2021 O O . VAL A 1 268 ? -1.286 4.789 3.947 1 98.5 268 VAL A O 1
ATOM 2024 N N . GLY A 1 269 ? 0.936 4.414 3.996 1 98.69 269 GLY A N 1
ATOM 2025 C CA . GLY A 1 269 ? 1.148 5.453 4.992 1 98.69 269 GLY A CA 1
ATOM 2026 C C . GLY A 1 269 ? 1.541 6.789 4.387 1 98.69 269 GLY A C 1
ATOM 2027 O O . GLY A 1 269 ? 2.289 6.836 3.406 1 98.69 269 GLY A O 1
ATOM 2028 N N . SER A 1 270 ? 1.062 7.855 4.977 1 98.5 270 SER A N 1
ATOM 2029 C CA . SER A 1 270 ? 1.414 9.188 4.504 1 98.5 270 SER A CA 1
ATOM 2030 C C . SER A 1 270 ? 1.854 10.086 5.656 1 98.5 270 SER A C 1
ATOM 2032 O O . SER A 1 270 ? 1.261 10.055 6.734 1 98.5 270 SER A O 1
ATOM 2034 N N . ILE A 1 271 ? 2.879 10.898 5.367 1 97.31 271 ILE A N 1
ATOM 2035 C CA . ILE A 1 271 ? 3.379 11.773 6.422 1 97.31 271 ILE A CA 1
ATOM 2036 C C . ILE A 1 271 ? 3.582 13.188 5.871 1 97.31 271 ILE A C 1
ATOM 2038 O O . ILE A 1 271 ? 4.246 13.367 4.848 1 97.31 271 ILE A O 1
ATOM 2042 N N . ILE A 1 272 ? 3.01 14.133 6.441 1 96.62 272 ILE A N 1
ATOM 2043 C CA . ILE A 1 272 ? 3.102 15.57 6.207 1 96.62 272 ILE A CA 1
ATOM 2044 C C . ILE A 1 272 ? 2.838 15.867 4.734 1 96.62 272 ILE A C 1
ATOM 2046 O O . ILE A 1 272 ? 1.717 15.695 4.25 1 96.62 272 ILE A O 1
ATOM 2050 N N . TYR A 1 273 ? 3.893 16.406 3.971 1 97.81 273 TYR A N 1
ATOM 2051 C CA . TYR A 1 273 ? 3.674 16.859 2.604 1 97.81 273 TYR A CA 1
ATOM 2052 C C . TYR A 1 273 ? 4.988 17.25 1.942 1 97.81 273 TYR A C 1
ATOM 2054 O O . TYR A 1 273 ? 6.035 17.281 2.594 1 97.81 273 TYR A O 1
ATOM 2062 N N . GLU A 1 274 ? 4.848 17.391 0.644 1 96.06 274 GLU A N 1
ATOM 2063 C CA . GLU A 1 274 ? 5.969 17.922 -0.132 1 96.06 274 GLU A CA 1
ATOM 2064 C C . GLU A 1 274 ? 5.836 19.422 -0.337 1 96.06 274 GLU A C 1
ATOM 2066 O O . GLU A 1 274 ? 4.875 19.891 -0.952 1 96.06 274 GLU A O 1
ATOM 2071 N N . PHE A 1 275 ? 6.844 20.172 0.135 1 96.38 275 PHE A N 1
ATOM 2072 C CA . PHE A 1 275 ? 6.871 21.625 -0.009 1 96.38 275 PHE A CA 1
ATOM 2073 C C . PHE A 1 275 ? 7.742 22.031 -1.19 1 96.38 275 PHE A C 1
ATOM 2075 O O . PHE A 1 275 ? 8.797 21.453 -1.423 1 96.38 275 PHE A O 1
ATOM 2082 N N . PRO A 1 276 ? 7.289 23 -2.037 1 96.06 276 PRO A N 1
ATOM 2083 C CA . PRO A 1 276 ? 6.094 23.812 -1.842 1 96.06 276 PRO A CA 1
ATOM 2084 C C . PRO A 1 276 ? 4.879 23.281 -2.596 1 96.06 276 PRO A C 1
ATOM 2086 O O . PRO A 1 276 ? 3.793 23.859 -2.518 1 96.06 276 PRO A O 1
ATOM 2089 N N . THR A 1 277 ? 5 22.125 -3.281 1 97.38 277 THR A N 1
ATOM 2090 C CA . THR A 1 277 ? 4.02 21.688 -4.27 1 97.38 277 THR A CA 1
ATOM 2091 C C . THR A 1 277 ? 2.67 21.438 -3.611 1 97.38 277 THR A C 1
ATOM 2093 O O . THR A 1 277 ? 1.635 21.891 -4.105 1 97.38 277 THR A O 1
ATOM 2096 N N . ASP A 1 278 ? 2.662 20.797 -2.498 1 98.31 278 ASP A N 1
ATOM 2097 C CA . ASP A 1 278 ? 1.399 20.469 -1.852 1 98.31 278 ASP A CA 1
ATOM 2098 C C . ASP A 1 278 ? 0.748 21.703 -1.236 1 98.31 278 ASP A C 1
ATOM 2100 O O . ASP A 1 278 ? -0.48 21.812 -1.19 1 98.31 278 ASP A O 1
ATOM 2104 N N . PHE A 1 279 ? 1.569 22.656 -0.794 1 98.56 279 PHE A N 1
ATOM 2105 C CA . PHE A 1 279 ? 1.038 23.938 -0.331 1 98.56 279 PHE A CA 1
ATOM 2106 C C . PHE A 1 279 ? 0.356 24.688 -1.471 1 98.56 279 PHE A C 1
ATOM 2108 O O . PHE A 1 279 ? -0.748 25.203 -1.304 1 98.56 279 PHE A O 1
ATOM 2115 N N . GLN A 1 280 ? 1.019 24.703 -2.576 1 98.69 280 GLN A N 1
ATOM 2116 C CA . GLN A 1 280 ? 0.48 25.391 -3.746 1 98.69 280 GLN A CA 1
ATOM 2117 C C . GLN A 1 280 ? -0.822 24.734 -4.211 1 98.69 280 GLN A C 1
ATOM 2119 O O . GLN A 1 280 ? -1.781 25.438 -4.551 1 98.69 280 GLN A O 1
ATOM 2124 N N . THR A 1 281 ? -0.838 23.453 -4.188 1 98.75 281 THR A N 1
ATOM 2125 C CA . THR A 1 281 ? -2.061 22.734 -4.535 1 98.75 281 THR A CA 1
ATOM 2126 C C . THR A 1 281 ? -3.178 23.062 -3.547 1 98.75 281 THR A C 1
ATOM 2128 O O . THR A 1 281 ? -4.328 23.266 -3.945 1 98.75 281 THR A O 1
ATOM 2131 N N . SER A 1 282 ? -2.832 23.125 -2.297 1 98.81 282 SER A N 1
ATOM 2132 C CA . SER A 1 282 ? -3.803 23.484 -1.272 1 98.81 282 SER A CA 1
ATOM 2133 C C . SER A 1 282 ? -4.359 24.891 -1.515 1 98.81 282 SER A C 1
ATOM 2135 O O . SER A 1 282 ? -5.566 25.109 -1.387 1 98.81 282 SER A O 1
ATOM 2137 N N . VAL A 1 283 ? -3.477 25.812 -1.869 1 98.75 283 VAL A N 1
ATOM 2138 C CA . VAL A 1 283 ? -3.898 27.172 -2.184 1 98.75 283 VAL A CA 1
ATOM 2139 C C . VAL A 1 283 ? -4.902 27.141 -3.336 1 98.75 283 VAL A C 1
ATOM 2141 O O . VAL A 1 283 ? -5.93 27.828 -3.287 1 98.75 283 VAL A O 1
ATOM 2144 N N . THR A 1 284 ? -4.598 26.328 -4.324 1 98.69 284 THR A N 1
ATOM 2145 C CA . THR A 1 284 ? -5.48 26.203 -5.48 1 98.69 284 THR A CA 1
ATOM 2146 C C . THR A 1 284 ? -6.867 25.734 -5.055 1 98.69 284 THR A C 1
ATOM 2148 O O . THR A 1 284 ? -7.879 26.281 -5.492 1 98.69 284 THR A O 1
ATOM 2151 N N . TYR A 1 285 ? -6.922 24.781 -4.188 1 98.56 285 TYR A N 1
ATOM 2152 C CA . TYR A 1 285 ? -8.211 24.297 -3.707 1 98.56 285 TYR A CA 1
ATOM 2153 C C . TYR A 1 285 ? -8.938 25.375 -2.91 1 98.56 285 TYR A C 1
ATOM 2155 O O . TYR A 1 285 ? -10.148 25.547 -3.064 1 98.56 285 TYR A O 1
ATOM 2163 N N . LEU A 1 286 ? -8.211 26.094 -2.109 1 98.5 286 LEU A N 1
ATOM 2164 C CA . LEU A 1 286 ? -8.82 27.078 -1.212 1 98.5 286 LEU A CA 1
ATOM 2165 C C . LEU A 1 286 ? -9.32 28.297 -1.985 1 98.5 286 LEU A C 1
ATOM 2167 O O . LEU A 1 286 ? -10.125 29.062 -1.475 1 98.5 286 LEU A O 1
ATOM 2171 N N . LEU A 1 287 ? -8.812 28.453 -3.188 1 98.06 287 LEU A N 1
ATOM 2172 C CA . LEU A 1 287 ? -9.266 29.547 -4.039 1 98.06 287 LEU A CA 1
ATOM 2173 C C . LEU A 1 287 ? -10.523 29.156 -4.805 1 98.06 287 LEU A C 1
ATOM 2175 O O . LEU A 1 287 ? -11.195 30.016 -5.387 1 98.06 287 LEU A O 1
ATOM 2179 N N . ASP A 1 288 ? -10.805 27.891 -4.793 1 97.12 288 ASP A N 1
ATOM 2180 C CA . ASP A 1 288 ? -12.047 27.422 -5.402 1 97.12 288 ASP A CA 1
ATOM 2181 C C . ASP A 1 288 ? -13.242 27.719 -4.512 1 97.12 288 ASP A C 1
ATOM 2183 O O . ASP A 1 288 ? -13.352 27.203 -3.4 1 97.12 288 ASP A O 1
ATOM 2187 N N . GLU A 1 289 ? -14.172 28.422 -4.969 1 94.5 289 GLU A N 1
ATOM 2188 C CA . GLU A 1 289 ? -15.328 28.891 -4.203 1 94.5 289 GLU A CA 1
ATOM 2189 C C . GLU A 1 289 ? -16.219 27.734 -3.779 1 94.5 289 GLU A C 1
ATOM 2191 O O . GLU A 1 289 ? -16.984 27.844 -2.826 1 94.5 289 GLU A O 1
ATOM 2196 N N . GLN A 1 290 ? -16.078 26.641 -4.441 1 94.06 290 GLN A N 1
ATOM 2197 C CA . GLN A 1 290 ? -16.906 25.484 -4.148 1 94.06 290 GLN A CA 1
ATOM 2198 C C . GLN A 1 290 ? -16.297 24.625 -3.035 1 94.06 290 GLN A C 1
ATOM 2200 O O . GLN A 1 290 ? -16.906 23.672 -2.578 1 94.06 290 GLN A O 1
ATOM 2205 N N . PHE A 1 291 ? -15.172 25 -2.627 1 97.12 291 PHE A N 1
ATOM 2206 C CA . PHE A 1 291 ? -14.453 24.281 -1.572 1 97.12 291 PHE A CA 1
ATOM 2207 C C . PHE A 1 291 ? -14.078 25.234 -0.441 1 97.12 291 PHE A C 1
ATOM 2209 O O . PHE A 1 291 ? -13.039 25.891 -0.499 1 97.12 291 PHE A O 1
ATOM 2216 N N . ASP A 1 292 ? -14.852 25.234 0.617 1 96.62 292 ASP A N 1
ATOM 2217 C CA . ASP A 1 292 ? -14.586 26.156 1.723 1 96.62 292 ASP A CA 1
ATOM 2218 C C . ASP A 1 292 ? -14.477 25.406 3.045 1 96.62 292 ASP A C 1
ATOM 2220 O O . ASP A 1 292 ? -15.453 25.281 3.783 1 96.62 292 ASP A O 1
ATOM 2224 N N . PRO A 1 293 ? -13.312 25.016 3.342 1 97.62 293 PRO A N 1
ATOM 2225 C CA . PRO A 1 293 ? -13.133 24.266 4.586 1 97.62 293 PRO A CA 1
ATOM 2226 C C . PRO A 1 293 ? -12.953 25.172 5.805 1 97.62 293 PRO A C 1
ATOM 2228 O O . PRO A 1 293 ? -12.648 24.688 6.898 1 97.62 293 PRO A O 1
ATOM 2231 N N . THR A 1 294 ? -13.148 26.516 5.688 1 97.75 294 THR A N 1
ATOM 2232 C CA . THR A 1 294 ? -13.031 27.406 6.832 1 97.75 294 THR A CA 1
ATOM 2233 C C . THR A 1 294 ? -14.117 27.125 7.863 1 97.75 294 THR A C 1
ATOM 2235 O O . THR A 1 294 ? -14.008 27.531 9.023 1 97.75 294 THR A O 1
ATOM 2238 N N . VAL A 1 295 ? -15.156 26.375 7.48 1 96.75 295 VAL A N 1
ATOM 2239 C CA . VAL A 1 295 ? -16.219 25.953 8.391 1 96.75 295 VAL A CA 1
ATOM 2240 C C . VAL A 1 295 ? -15.656 25.016 9.453 1 96.75 295 VAL A C 1
ATOM 2242 O O . VAL A 1 295 ? -16.281 24.797 10.492 1 96.75 295 VAL A O 1
ATOM 2245 N N . PHE A 1 296 ? -14.438 24.5 9.211 1 97.88 296 PHE A N 1
ATOM 2246 C CA . PHE A 1 296 ? -13.844 23.562 10.156 1 97.88 296 PHE A CA 1
ATOM 2247 C C . PHE A 1 296 ? -13.07 24.312 11.242 1 97.88 296 PHE A C 1
ATOM 2249 O O . PHE A 1 296 ? -12.578 23.703 12.195 1 97.88 296 PHE A O 1
ATOM 2256 N N . ILE A 1 297 ? -12.906 25.641 11.102 1 98 297 ILE A N 1
ATOM 2257 C CA . ILE A 1 297 ? -12.375 26.453 12.188 1 98 297 ILE A CA 1
ATOM 2258 C C . ILE A 1 297 ? -13.453 26.688 13.242 1 98 297 ILE A C 1
ATOM 2260 O O . ILE A 1 297 ? -14.367 27.484 13.047 1 98 297 ILE A O 1
ATOM 2264 N N . SER A 1 298 ? -13.281 26 14.32 1 97.25 298 SER A N 1
ATOM 2265 C CA . SER A 1 298 ? -14.312 26.016 15.352 1 97.25 298 SER A CA 1
ATOM 2266 C C . SER A 1 298 ? -14.289 27.328 16.125 1 97.25 298 SER A C 1
ATOM 2268 O O . SER A 1 298 ? -15.336 27.891 16.453 1 97.25 298 SER A O 1
ATOM 2270 N N . LYS A 1 299 ? -13.078 27.734 16.484 1 97.81 299 LYS A N 1
ATOM 2271 C CA . LYS A 1 299 ? -12.914 28.938 17.281 1 97.81 299 LYS A CA 1
ATOM 2272 C C . LYS A 1 299 ? -11.625 29.672 16.922 1 97.81 299 LYS A C 1
ATOM 2274 O O . LYS A 1 299 ? -10.641 29.047 16.531 1 97.81 299 LYS A O 1
ATOM 2279 N N . ILE A 1 300 ? -11.719 31 17.031 1 98.19 300 ILE A N 1
ATOM 2280 C CA . ILE A 1 300 ? -10.547 31.859 16.984 1 98.19 300 ILE A CA 1
ATOM 2281 C C . ILE A 1 300 ? -10.414 32.625 18.312 1 98.19 300 ILE A C 1
ATOM 2283 O O . ILE A 1 300 ? -11.328 33.344 18.719 1 98.19 300 ILE A O 1
ATOM 2287 N N . LYS A 1 301 ? -9.32 32.375 19 1 97.94 301 LYS A N 1
ATOM 2288 C CA . LYS A 1 301 ? -9.07 33 20.297 1 97.94 301 LYS A CA 1
ATOM 2289 C C . LYS A 1 301 ? -7.852 33.906 20.234 1 97.94 301 LYS A C 1
ATOM 2291 O O . LYS A 1 301 ? -6.855 33.594 19.578 1 97.94 301 LYS A O 1
ATOM 2296 N N . PRO A 1 302 ? -7.918 35 21 1 96.69 302 PRO A N 1
ATOM 2297 C CA . PRO A 1 302 ? -6.684 35.781 21.125 1 96.69 302 PRO A CA 1
ATOM 2298 C C . PRO A 1 302 ? -5.531 34.969 21.703 1 96.69 302 PRO A C 1
ATOM 2300 O O . PRO A 1 302 ? -5.742 34.125 22.578 1 96.69 302 PRO A O 1
ATOM 2303 N N . PHE A 1 303 ? -4.348 35.188 21.219 1 94.06 303 PHE A N 1
ATOM 2304 C CA . PHE A 1 303 ? -3.195 34.375 21.594 1 94.06 303 PHE A CA 1
ATOM 2305 C C . PHE A 1 303 ? -2.992 34.406 23.109 1 94.06 303 PHE A C 1
ATOM 2307 O O . PHE A 1 303 ? -2.516 33.438 23.688 1 94.06 303 PHE A O 1
ATOM 2314 N N . TYR A 1 304 ? -3.488 35.531 23.797 1 94.31 304 TYR A N 1
ATOM 2315 C CA . TYR A 1 304 ? -3.328 35.625 25.25 1 94.31 304 TYR A CA 1
ATOM 2316 C C . TYR A 1 304 ? -4.289 34.688 25.969 1 94.31 304 TYR A C 1
ATOM 2318 O O . TYR A 1 304 ? -4.137 34.438 27.172 1 94.31 304 TYR A O 1
ATOM 2326 N N . GLU A 1 305 ? -5.238 34.188 25.25 1 96.69 305 GLU A N 1
ATOM 2327 C CA . GLU A 1 305 ? -6.168 33.219 25.797 1 96.69 305 GLU A CA 1
ATOM 2328 C C . GLU A 1 305 ? -5.77 31.797 25.406 1 96.69 305 GLU A C 1
ATOM 2330 O O . GLU A 1 305 ? -6.629 30.953 25.188 1 96.69 305 GLU A O 1
ATOM 2335 N N . TYR A 1 306 ? -4.496 31.609 25.266 1 96.62 306 TYR A N 1
ATOM 2336 C CA . TYR A 1 306 ? -3.953 30.328 24.812 1 96.62 306 TYR A CA 1
ATOM 2337 C C . TYR A 1 306 ? -4.395 29.188 25.719 1 96.62 306 TYR A C 1
ATOM 2339 O O . TYR A 1 306 ? -4.594 28.062 25.266 1 96.62 306 TYR A O 1
ATOM 2347 N N . GLU A 1 307 ? -4.566 29.422 27.047 1 97.19 307 GLU A N 1
ATOM 2348 C CA . GLU A 1 307 ? -4.969 28.375 27.969 1 97.19 307 GLU A CA 1
ATOM 2349 C C . GLU A 1 307 ? -6.355 27.828 27.625 1 97.19 307 GLU A C 1
ATOM 2351 O O . GLU A 1 307 ? -6.559 26.625 27.547 1 97.19 307 GLU A O 1
ATOM 2356 N N . GLU A 1 308 ? -7.18 28.781 27.453 1 97.56 308 GLU A N 1
ATOM 2357 C CA . GLU A 1 308 ? -8.531 28.391 27.062 1 97.56 308 GLU A CA 1
ATOM 2358 C C . GLU A 1 308 ? -8.523 27.688 25.703 1 97.56 308 GLU A C 1
ATOM 2360 O O . GLU A 1 308 ? -9.227 26.703 25.5 1 97.56 308 GLU A O 1
ATOM 2365 N N . ALA A 1 309 ? -7.785 28.219 24.781 1 97.88 309 ALA A N 1
ATOM 2366 C CA . ALA A 1 309 ? -7.684 27.625 23.438 1 97.88 309 ALA A CA 1
ATOM 2367 C C . ALA A 1 309 ? -7.191 26.188 23.5 1 97.88 309 ALA A C 1
ATOM 2369 O O . ALA A 1 309 ? -7.762 25.297 22.859 1 97.88 309 ALA A O 1
ATOM 2370 N N . TYR A 1 310 ? -6.168 25.938 24.297 1 97.81 310 TYR A N 1
ATOM 2371 C CA . TYR A 1 310 ? -5.621 24.594 24.422 1 97.81 310 TYR A CA 1
ATOM 2372 C C . TYR A 1 310 ? -6.613 23.656 25.125 1 97.81 310 TYR A C 1
ATOM 2374 O O . TYR A 1 310 ? -6.73 22.484 24.766 1 97.81 310 TYR A O 1
ATOM 2382 N N . GLN A 1 311 ? -7.328 24.188 26.094 1 97.56 311 GLN A N 1
ATOM 2383 C CA . GLN A 1 311 ? -8.352 23.375 26.766 1 97.56 311 GLN A CA 1
ATOM 2384 C C . GLN A 1 311 ? -9.445 22.969 25.781 1 97.56 311 GLN A C 1
ATOM 2386 O O . GLN A 1 311 ? -9.883 21.812 25.781 1 97.56 311 GLN A O 1
ATOM 2391 N N . MET A 1 312 ? -9.82 23.906 24.984 1 96.88 312 MET A N 1
ATOM 2392 C CA . MET A 1 312 ? -10.812 23.609 23.969 1 96.88 312 MET A CA 1
ATOM 2393 C C . MET A 1 312 ? -10.305 22.547 23 1 96.88 312 MET A C 1
ATOM 2395 O O . MET A 1 312 ? -11.008 21.562 22.719 1 96.88 312 MET A O 1
ATOM 2399 N N . ALA A 1 313 ? -9.117 22.719 22.547 1 96.69 313 ALA A N 1
ATOM 2400 C CA . ALA A 1 313 ? -8.523 21.766 21.609 1 96.69 313 ALA A CA 1
ATOM 2401 C C . ALA A 1 313 ? -8.391 20.391 22.234 1 96.69 313 ALA A C 1
ATOM 2403 O O . ALA A 1 313 ? -8.656 19.375 21.594 1 96.69 313 ALA A O 1
ATOM 2404 N N . LEU A 1 314 ? -8.078 20.344 23.516 1 95.94 314 LEU A N 1
ATOM 2405 C CA . LEU A 1 314 ? -7.848 19.094 24.234 1 95.94 314 LEU A CA 1
ATOM 2406 C C . LEU A 1 314 ? -9.164 18.359 24.5 1 95.94 314 LEU A C 1
ATOM 2408 O O . LEU A 1 314 ? -9.172 17.141 24.672 1 95.94 314 LEU A O 1
ATOM 2412 N N . SER A 1 315 ? -10.25 19.094 24.5 1 94.25 315 SER A N 1
ATOM 2413 C CA . SER A 1 315 ? -11.547 18.516 24.828 1 94.25 315 SER A CA 1
ATOM 2414 C C . SER A 1 315 ? -11.984 17.5 23.766 1 94.25 315 SER A C 1
ATOM 2416 O O . SER A 1 315 ? -12.789 16.609 24.047 1 94.25 315 SER A O 1
ATOM 2418 N N . GLY A 1 316 ? -11.477 17.766 22.531 1 91.56 316 GLY A N 1
ATOM 2419 C CA . GLY A 1 316 ? -11.875 16.906 21.422 1 91.56 316 GLY A CA 1
ATOM 2420 C C . GLY A 1 316 ? -13.227 17.266 20.844 1 91.56 316 GLY A C 1
ATOM 2421 O O . GLY A 1 316 ? -13.695 16.625 19.906 1 91.56 316 GLY A O 1
ATOM 2422 N N . ASN A 1 317 ? -13.789 18.297 21.281 1 92.5 317 ASN A N 1
ATOM 2423 C CA . ASN A 1 317 ? -15.133 18.672 20.859 1 92.5 317 ASN A CA 1
ATOM 2424 C C . ASN A 1 317 ? -15.102 19.719 19.75 1 92.5 317 ASN A C 1
ATOM 2426 O O . ASN A 1 317 ? -16.141 20.047 19.172 1 92.5 317 ASN A O 1
ATOM 2430 N N . TYR A 1 318 ? -13.938 20.188 19.516 1 94.81 318 TYR A N 1
ATOM 2431 C CA . TYR A 1 318 ? -13.758 21.203 18.5 1 94.81 318 TYR A CA 1
ATOM 2432 C C . TYR A 1 318 ? -12.844 20.703 17.375 1 94.81 318 TYR A C 1
ATOM 2434 O O . TYR A 1 318 ? -12.016 19.812 17.609 1 94.81 318 TYR A O 1
ATOM 2442 N N . ALA A 1 319 ? -13.094 21.172 16.234 1 96.12 319 ALA A N 1
ATOM 2443 C CA . ALA A 1 319 ? -12.156 20.891 15.141 1 96.12 319 ALA A CA 1
ATOM 2444 C C . ALA A 1 319 ? -10.922 21.781 15.242 1 96.12 319 ALA A C 1
ATOM 2446 O O . ALA A 1 319 ? -10.148 21.672 16.188 1 96.12 319 ALA A O 1
ATOM 2447 N N . LYS A 1 320 ? -10.75 22.75 14.398 1 97.94 320 LYS A N 1
ATOM 2448 C CA . LYS A 1 320 ? -9.555 23.594 14.398 1 97.94 320 LYS A CA 1
ATOM 2449 C C . LYS A 1 320 ? -9.719 24.781 15.328 1 97.94 320 LYS A C 1
ATOM 2451 O O . LYS A 1 320 ? -10.711 25.516 15.242 1 97.94 320 LYS A O 1
ATOM 2456 N N . ILE A 1 321 ? -8.836 24.906 16.281 1 98.38 321 ILE A N 1
ATOM 2457 C CA . ILE A 1 321 ? -8.742 26.094 17.125 1 98.38 321 ILE A CA 1
ATOM 2458 C C . ILE A 1 321 ? -7.578 26.969 16.656 1 98.38 321 ILE A C 1
ATOM 2460 O O . ILE A 1 321 ? -6.469 26.469 16.438 1 98.38 321 ILE A O 1
ATOM 2464 N N . VAL A 1 322 ? -7.871 28.25 16.453 1 98.56 322 VAL A N 1
ATOM 2465 C CA . VAL A 1 322 ? -6.883 29.156 15.898 1 98.56 322 VAL A CA 1
ATOM 2466 C C . VAL A 1 322 ? -6.594 30.281 16.906 1 98.56 322 VAL A C 1
ATOM 2468 O O . VAL A 1 322 ? -7.516 30.812 17.531 1 98.56 322 VAL A O 1
ATOM 2471 N N . LEU A 1 323 ? -5.348 30.562 17.062 1 98.38 323 LEU A N 1
ATOM 2472 C CA . LEU A 1 323 ? -4.918 31.719 17.844 1 98.38 323 LEU A CA 1
ATOM 2473 C C . LEU A 1 323 ? -4.738 32.938 16.969 1 98.38 323 LEU A C 1
ATOM 2475 O O . LEU A 1 323 ? -4.109 32.875 15.906 1 98.38 323 LEU A O 1
ATOM 2479 N N . LYS A 1 324 ? -5.285 34 17.375 1 97.94 324 LYS A N 1
ATOM 2480 C CA . LYS A 1 324 ? -5.129 35.281 16.703 1 97.94 324 LYS A CA 1
ATOM 2481 C C . LYS A 1 324 ? -4.074 36.156 17.391 1 97.94 324 LYS A C 1
ATOM 2483 O O . LYS A 1 324 ? -4.164 36.406 18.594 1 97.94 324 LYS A O 1
ATOM 2488 N N . PHE A 1 325 ? -3.143 36.594 16.672 1 95.88 325 PHE A N 1
ATOM 2489 C CA . PHE A 1 325 ? -2.064 37.406 17.203 1 95.88 325 PHE A CA 1
ATOM 2490 C C . PHE A 1 325 ? -2.283 38.875 16.844 1 95.88 325 PHE A C 1
ATOM 2492 O O . PHE A 1 325 ? -3.119 39.188 16 1 95.88 325 PHE A O 1
ATOM 2499 N N . LYS A 1 326 ? -1.756 39.875 17.625 1 78.06 326 LYS A N 1
ATOM 2500 C CA . LYS A 1 326 ? -1.976 41.312 17.516 1 78.06 326 LYS A CA 1
ATOM 2501 C C . LYS A 1 326 ? -1.719 41.781 16.094 1 78.06 326 LYS A C 1
ATOM 2503 O O . LYS A 1 326 ? -2.352 42.75 15.633 1 78.06 326 LYS A O 1
ATOM 2508 N N . GLY A 1 327 ? -0.822 41.281 15.438 1 61.03 327 GLY A N 1
ATOM 2509 C CA . GLY A 1 327 ? -0.602 41.688 14.062 1 61.03 327 GLY A CA 1
ATOM 2510 C C . GLY A 1 327 ? -1.794 41.438 13.156 1 61.03 327 GLY A C 1
ATOM 2511 O O . GLY A 1 327 ? -1.832 41.906 12.023 1 61.03 327 GLY A O 1
ATOM 2512 N N . ALA A 1 328 ? -2.768 40.656 13.609 1 55.22 328 ALA A N 1
ATOM 2513 C CA . ALA A 1 328 ? -3.939 40.344 12.797 1 55.22 328 ALA A CA 1
ATOM 2514 C C . ALA A 1 328 ? -4.953 41.5 12.836 1 55.22 328 ALA A C 1
ATOM 2516 O O . ALA A 1 328 ? -5.234 42.031 13.898 1 55.22 328 ALA A O 1
ATOM 2517 N N . ALA A 1 329 ? -5.016 42.406 11.617 1 47.31 329 ALA A N 1
ATOM 2518 C CA . ALA A 1 329 ? -6.008 43.469 11.586 1 47.31 329 ALA A CA 1
ATOM 2519 C C . ALA A 1 329 ? -7.379 42.969 12.016 1 47.31 329 ALA A C 1
ATOM 2521 O O . ALA A 1 329 ? -7.742 41.812 11.742 1 47.31 329 ALA A O 1
ATOM 2522 N N . VAL A 1 330 ? -7.977 43.469 13.055 1 41.62 330 VAL A N 1
ATOM 2523 C CA . VAL A 1 330 ? -9.344 43.188 13.477 1 41.62 330 VAL A CA 1
ATOM 2524 C C . VAL A 1 330 ? -10.273 43.188 12.258 1 41.62 330 VAL A C 1
ATOM 2526 O O . VAL A 1 330 ? -10.344 44.188 11.539 1 41.62 330 VAL A O 1
ATOM 2529 N N . SER A 1 331 ? -10.516 41.938 11.453 1 35.16 331 SER A N 1
ATOM 2530 C CA . SER A 1 331 ? -11.664 42.062 10.555 1 35.16 331 SER A CA 1
ATOM 2531 C C . SER A 1 331 ? -12.961 42.25 11.328 1 35.16 331 SER A C 1
ATOM 2533 O O . SER A 1 331 ? -13.102 41.75 12.445 1 35.16 331 SER A O 1
ATOM 2535 N N . MET B 1 1 ? -9.055 -42.844 -19.266 1 89.94 1 MET B N 1
ATOM 2536 C CA . MET B 1 1 ? -7.785 -42.156 -19 1 89.94 1 MET B CA 1
ATOM 2537 C C . MET B 1 1 ? -7.461 -42.188 -17.516 1 89.94 1 MET B C 1
ATOM 2539 O O . MET B 1 1 ? -8.359 -42.281 -16.688 1 89.94 1 MET B O 1
ATOM 2543 N N . LYS B 1 2 ? -6.219 -42.156 -17.203 1 94.94 2 LYS B N 1
ATOM 2544 C CA . LYS B 1 2 ? -5.816 -42.156 -15.797 1 94.94 2 LYS B CA 1
ATOM 2545 C C . LYS B 1 2 ? -5.789 -40.719 -15.234 1 94.94 2 LYS B C 1
ATOM 2547 O O . LYS B 1 2 ? -5.516 -39.781 -15.961 1 94.94 2 LYS B O 1
ATOM 2552 N N . GLU B 1 3 ? -6.145 -40.625 -13.984 1 96.44 3 GLU B N 1
ATOM 2553 C CA . GLU B 1 3 ? -6.09 -39.344 -13.273 1 96.44 3 GLU B CA 1
ATOM 2554 C C . GLU B 1 3 ? -5.668 -39.531 -11.82 1 96.44 3 GLU B C 1
ATOM 2556 O O . GLU B 1 3 ? -5.844 -40.625 -11.258 1 96.44 3 GLU B O 1
ATOM 2561 N N . ILE B 1 4 ? -5.004 -38.625 -11.297 1 96.94 4 ILE B N 1
ATOM 2562 C CA . ILE B 1 4 ? -4.777 -38.562 -9.859 1 96.94 4 ILE B CA 1
ATOM 2563 C C . ILE B 1 4 ? -6.012 -38 -9.172 1 96.94 4 ILE B C 1
ATOM 2565 O O . ILE B 1 4 ? -6.559 -36.969 -9.602 1 96.94 4 ILE B O 1
ATOM 2569 N N . TYR B 1 5 ? -6.445 -38.594 -8.188 1 96.81 5 TYR B N 1
ATOM 2570 C CA . TYR B 1 5 ? -7.68 -38.219 -7.523 1 96.81 5 TYR B CA 1
ATOM 2571 C C . TYR B 1 5 ? -7.508 -38.188 -6.012 1 96.81 5 TYR B C 1
ATOM 2573 O O . TYR B 1 5 ? -6.914 -39.094 -5.434 1 96.81 5 TYR B O 1
ATOM 2581 N N . LEU B 1 6 ? -7.922 -37.125 -5.418 1 97.62 6 LEU B N 1
ATOM 2582 C CA . LEU B 1 6 ? -7.895 -36.906 -3.975 1 97.62 6 LEU B CA 1
ATOM 2583 C C . LEU B 1 6 ? -9.289 -37.062 -3.375 1 97.62 6 LEU B C 1
ATOM 2585 O O . LEU B 1 6 ? -10.125 -36.188 -3.498 1 97.62 6 LEU B O 1
ATOM 2589 N N . ASP B 1 7 ? -9.539 -38.125 -2.664 1 97.31 7 ASP B N 1
ATOM 2590 C CA . ASP B 1 7 ? -10.859 -38.438 -2.115 1 97.31 7 ASP B CA 1
ATOM 2591 C C . ASP B 1 7 ? -11.172 -37.562 -0.914 1 97.31 7 ASP B C 1
ATOM 2593 O O . ASP B 1 7 ? -12.289 -37.062 -0.78 1 97.31 7 ASP B O 1
ATOM 2597 N N . GLN B 1 8 ? -10.281 -37.438 -0.079 1 96.69 8 GLN B N 1
ATOM 2598 C CA . GLN B 1 8 ? -10.234 -36.625 1.132 1 96.69 8 GLN B CA 1
ATOM 2599 C C . GLN B 1 8 ? -8.797 -36.281 1.496 1 96.69 8 GLN B C 1
ATOM 2601 O O . GLN B 1 8 ? -7.848 -36.781 0.898 1 96.69 8 GLN B O 1
ATOM 2606 N N . PRO B 1 9 ? -8.648 -35.406 2.359 1 96.5 9 PRO B N 1
ATOM 2607 C CA . PRO B 1 9 ? -7.27 -35.031 2.697 1 96.5 9 PRO B CA 1
ATOM 2608 C C . PRO B 1 9 ? -6.383 -36.25 2.945 1 96.5 9 PRO B C 1
ATOM 2610 O O . PRO B 1 9 ? -6.777 -37.156 3.668 1 96.5 9 PRO B O 1
ATOM 2613 N N . GLN B 1 10 ? -5.285 -36.312 2.23 1 96.31 10 GLN B N 1
ATOM 2614 C CA . GLN B 1 10 ? -4.191 -37.25 2.402 1 96.31 10 GLN B CA 1
ATOM 2615 C C . GLN B 1 10 ? -4.559 -38.625 1.824 1 96.31 10 GLN B C 1
ATOM 2617 O O . GLN B 1 10 ? -3.809 -39.594 1.979 1 96.31 10 GLN B O 1
ATOM 2622 N N . VAL B 1 11 ? -5.707 -38.719 1.176 1 97.31 11 VAL B N 1
ATOM 2623 C CA . VAL B 1 11 ? -6.098 -39.969 0.517 1 97.31 11 VAL B CA 1
ATOM 2624 C C . VAL B 1 11 ? -6.141 -39.75 -0.995 1 97.31 11 VAL B C 1
ATOM 2626 O O . VAL B 1 11 ? -7.18 -39.375 -1.547 1 97.31 11 VAL B O 1
ATOM 2629 N N . MET B 1 12 ? -5.059 -40.062 -1.59 1 96.81 12 MET B N 1
ATOM 2630 C CA . MET B 1 12 ? -4.848 -39.812 -3.016 1 96.81 12 MET B CA 1
ATOM 2631 C C . MET B 1 12 ? -4.52 -41.125 -3.736 1 96.81 12 MET B C 1
ATOM 2633 O O . MET B 1 12 ? -3.838 -42 -3.184 1 96.81 12 MET B O 1
ATOM 2637 N N . HIS B 1 13 ? -5.059 -41.25 -4.918 1 96.56 13 HIS B N 1
ATOM 2638 C CA . HIS B 1 13 ? -4.762 -42.438 -5.699 1 96.56 13 HIS B CA 1
ATOM 2639 C C . HIS B 1 13 ? -4.895 -42.156 -7.195 1 96.56 13 HIS B C 1
ATOM 2641 O O . HIS B 1 13 ? -5.461 -41.156 -7.594 1 96.56 13 HIS B O 1
ATOM 2647 N N . VAL B 1 14 ? -4.332 -43.062 -7.965 1 95.88 14 VAL B N 1
ATOM 2648 C CA . VAL B 1 14 ? -4.539 -43.062 -9.414 1 95.88 14 VAL B CA 1
ATOM 2649 C C . VAL B 1 14 ? -5.734 -43.938 -9.766 1 95.88 14 VAL B C 1
ATOM 2651 O O . VAL B 1 14 ? -5.871 -45.031 -9.25 1 95.88 14 VAL B O 1
ATOM 2654 N N . ARG B 1 15 ? -6.578 -43.375 -10.594 1 95.62 15 ARG B N 1
ATOM 2655 C CA . ARG B 1 15 ? -7.75 -44.156 -11.008 1 95.62 15 ARG B CA 1
ATOM 2656 C C . ARG B 1 15 ? -8.062 -43.906 -12.484 1 95.62 15 ARG B C 1
ATOM 2658 O O . ARG B 1 15 ? -7.434 -43.062 -13.125 1 95.62 15 ARG B O 1
ATOM 2665 N N . ASP B 1 16 ? -8.977 -44.75 -12.977 1 95 16 ASP B N 1
ATOM 2666 C CA . ASP B 1 16 ? -9.547 -44.5 -14.297 1 95 16 ASP B CA 1
ATOM 2667 C C . ASP B 1 16 ? -10.625 -43.438 -14.234 1 95 16 ASP B C 1
ATOM 2669 O O . ASP B 1 16 ? -11.578 -43.531 -13.461 1 95 16 ASP B O 1
ATOM 2673 N N . ALA B 1 17 ? -10.375 -42.438 -15.047 1 91.38 17 ALA B N 1
ATOM 2674 C CA . ALA B 1 17 ? -11.352 -41.344 -15.078 1 91.38 17 ALA B CA 1
ATOM 2675 C C . ALA B 1 17 ? -12.609 -41.75 -15.828 1 91.38 17 ALA B C 1
ATOM 2677 O O . ALA B 1 17 ? -12.578 -42.656 -16.656 1 91.38 17 ALA B O 1
ATOM 2678 N N . LEU B 1 18 ? -13.711 -41.062 -15.445 1 88.25 18 LEU B N 1
ATOM 2679 C CA . LEU B 1 18 ? -14.914 -41.219 -16.25 1 88.25 18 LEU B CA 1
ATOM 2680 C C . LEU B 1 18 ? -14.703 -40.688 -17.656 1 88.25 18 LEU B C 1
ATOM 2682 O O . LEU B 1 18 ? -13.898 -39.75 -17.859 1 88.25 18 LEU B O 1
ATOM 2686 N N . PRO B 1 19 ? -15.398 -41.312 -18.609 1 86.69 19 PRO B N 1
ATOM 2687 C CA . PRO B 1 19 ? -15.258 -40.781 -19.969 1 86.69 19 PRO B CA 1
ATOM 2688 C C . PRO B 1 19 ? -15.586 -39.281 -20.047 1 86.69 19 PRO B C 1
ATOM 2690 O O . PRO B 1 19 ? -16.516 -38.812 -19.391 1 86.69 19 PRO B O 1
ATOM 2693 N N . LEU B 1 20 ? -14.742 -38.594 -20.766 1 85.19 20 LEU B N 1
ATOM 2694 C CA . LEU B 1 20 ? -15 -37.188 -20.984 1 85.19 20 LEU B CA 1
ATOM 2695 C C . LEU B 1 20 ? -16.141 -36.969 -21.969 1 85.19 20 LEU B C 1
ATOM 2697 O O . LEU B 1 20 ? -16.281 -37.719 -22.938 1 85.19 20 LEU B O 1
ATOM 2701 N N . PRO B 1 21 ? -16.953 -36 -21.672 1 86.25 21 PRO B N 1
ATOM 2702 C CA . PRO B 1 21 ? -18.031 -35.719 -22.625 1 86.25 21 PRO B CA 1
ATOM 2703 C C . PRO B 1 21 ? -17.516 -35.219 -23.969 1 86.25 21 PRO B C 1
ATOM 2705 O O . PRO B 1 21 ? -16.328 -34.906 -24.094 1 86.25 21 PRO B O 1
ATOM 2708 N N . LEU B 1 22 ? -18.438 -35.219 -24.906 1 91.31 22 LEU B N 1
ATOM 2709 C CA . LEU B 1 22 ? -18.078 -34.625 -26.188 1 91.31 22 LEU B CA 1
ATOM 2710 C C . LEU B 1 22 ? -17.75 -33.156 -26.031 1 91.31 22 LEU B C 1
ATOM 2712 O O . LEU B 1 22 ? -18.406 -32.438 -25.281 1 91.31 22 LEU B O 1
ATOM 2716 N N . LEU B 1 23 ? -16.781 -32.781 -26.781 1 94.44 23 LEU B N 1
ATOM 2717 C CA . LEU B 1 23 ? -16.359 -31.391 -26.734 1 94.44 23 LEU B CA 1
ATOM 2718 C C . LEU B 1 23 ? -17.484 -30.469 -27.219 1 94.44 23 LEU B C 1
ATOM 2720 O O . LEU B 1 23 ? -18.156 -30.781 -28.203 1 94.44 23 LEU B O 1
ATOM 2724 N N . GLN B 1 24 ? -17.672 -29.469 -26.516 1 95.38 24 GLN B 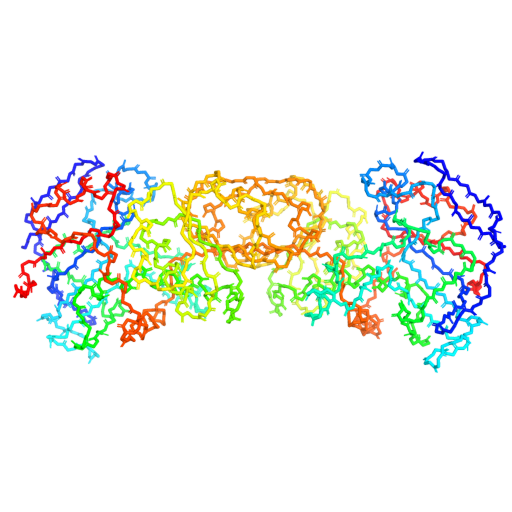N 1
ATOM 2725 C CA . GLN B 1 24 ? -18.609 -28.438 -26.922 1 95.38 24 GLN B CA 1
ATOM 2726 C C . GLN B 1 24 ? -17.891 -27.328 -27.703 1 95.38 24 GLN B C 1
ATOM 2728 O O . GLN B 1 24 ? -16.672 -27.328 -27.797 1 95.38 24 GLN B O 1
ATOM 2733 N N . ASP B 1 25 ? -18.703 -26.453 -28.297 1 96.25 25 ASP B N 1
ATOM 2734 C CA . ASP B 1 25 ? -18.125 -25.344 -29.047 1 96.25 25 ASP B CA 1
ATOM 2735 C C . ASP B 1 25 ? -17.203 -24.516 -28.156 1 96.25 25 ASP B C 1
ATOM 2737 O O . ASP B 1 25 ? -17.562 -24.172 -27.031 1 96.25 25 ASP B O 1
ATOM 2741 N N . GLY B 1 26 ? -16 -24.266 -28.672 1 97 26 GLY B N 1
ATOM 2742 C CA . GLY B 1 26 ? -15.047 -23.438 -27.953 1 97 26 GLY B CA 1
ATOM 2743 C C . GLY B 1 26 ? -14.148 -24.234 -27.031 1 97 26 GLY B C 1
ATOM 2744 O O . GLY B 1 26 ? -13.195 -23.688 -26.469 1 97 26 GLY B O 1
ATOM 2745 N N . GLU B 1 27 ? -14.398 -25.484 -26.938 1 97.5 27 GLU B N 1
ATOM 2746 C CA . GLU B 1 27 ? -13.641 -26.312 -26 1 97.5 27 GLU B CA 1
ATOM 2747 C C . GLU B 1 27 ? -12.508 -27.047 -26.703 1 97.5 27 GLU B C 1
ATOM 2749 O O . GLU B 1 27 ? -12.531 -27.203 -27.938 1 97.5 27 GLU B O 1
ATOM 2754 N N . VAL B 1 28 ? -11.594 -27.484 -25.953 1 97.62 28 VAL B N 1
ATOM 2755 C CA . VAL B 1 28 ? -10.469 -28.25 -26.453 1 97.62 28 VAL B CA 1
ATOM 2756 C C . VAL B 1 28 ? -10.188 -29.422 -25.531 1 97.62 28 VAL B C 1
ATOM 2758 O O . VAL B 1 28 ? -10.484 -29.359 -24.328 1 97.62 28 VAL B O 1
ATOM 2761 N N . ARG B 1 29 ? -9.656 -30.438 -26.109 1 96.88 29 ARG B N 1
ATOM 2762 C CA . ARG B 1 29 ? -9.102 -31.562 -25.375 1 96.88 29 ARG B CA 1
ATOM 2763 C C . ARG B 1 29 ? -7.574 -31.531 -25.406 1 96.88 29 ARG B C 1
ATOM 2765 O O . ARG B 1 29 ? -6.973 -31.406 -26.469 1 96.88 29 ARG B O 1
ATOM 2772 N N . ILE B 1 30 ? -7.039 -31.609 -24.281 1 96.69 30 ILE B N 1
ATOM 2773 C CA . ILE B 1 30 ? -5.598 -31.438 -24.125 1 96.69 30 ILE B CA 1
ATOM 2774 C C . ILE B 1 30 ? -4.977 -32.719 -23.562 1 96.69 30 ILE B C 1
ATOM 2776 O O . ILE B 1 30 ? -5.477 -33.281 -22.594 1 96.69 30 ILE B O 1
ATOM 2780 N N . LYS B 1 31 ? -3.994 -33.219 -24.219 1 97.25 31 LYS B N 1
ATOM 2781 C CA . LYS B 1 31 ? -3.133 -34.25 -23.641 1 97.25 31 LYS B CA 1
ATOM 2782 C C . LYS B 1 31 ? -2.082 -33.625 -22.719 1 97.25 31 LYS B C 1
ATOM 2784 O O . LYS B 1 31 ? -1.251 -32.844 -23.156 1 97.25 31 LYS B O 1
ATOM 2789 N N . LEU B 1 32 ? -2.092 -34 -21.484 1 97.5 32 LEU B N 1
ATOM 2790 C CA . LEU B 1 32 ? -1.186 -33.406 -20.516 1 97.5 32 LEU B CA 1
ATOM 2791 C C . LEU B 1 32 ? 0.239 -33.906 -20.719 1 97.5 32 LEU B C 1
ATOM 2793 O O . LEU B 1 32 ? 0.449 -35.094 -20.953 1 97.5 32 LEU B O 1
ATOM 2797 N N . LEU B 1 33 ? 1.154 -33 -20.625 1 97.81 33 LEU B N 1
ATOM 2798 C CA . LEU B 1 33 ? 2.57 -33.312 -20.719 1 97.81 33 LEU B CA 1
ATOM 2799 C C . LEU B 1 33 ? 3.262 -33.188 -19.375 1 97.81 33 LEU B C 1
ATOM 2801 O O . LEU B 1 33 ? 3.828 -34.156 -18.859 1 97.81 33 LEU B O 1
ATOM 2805 N N . TYR B 1 34 ? 3.182 -32.031 -18.781 1 98 34 TYR B N 1
ATOM 2806 C CA . TYR B 1 34 ? 3.775 -31.734 -17.469 1 98 34 TYR B CA 1
ATOM 2807 C C . TYR B 1 34 ? 2.771 -31.047 -16.547 1 98 34 TYR B C 1
ATOM 2809 O O . TYR B 1 34 ? 1.894 -30.328 -17.016 1 98 34 TYR B O 1
ATOM 2817 N N . GLY B 1 35 ? 2.838 -31.312 -15.305 1 98 35 GLY B N 1
ATOM 2818 C CA . GLY B 1 35 ? 2.096 -30.625 -14.258 1 98 35 GLY B CA 1
ATOM 2819 C C . GLY B 1 35 ? 2.941 -30.312 -13.039 1 98 35 GLY B C 1
ATOM 2820 O O . GLY B 1 35 ? 3.527 -31.219 -12.438 1 98 35 GLY B O 1
ATOM 2821 N N . GLY B 1 36 ? 3 -29.094 -12.695 1 98.12 36 GLY B N 1
ATOM 2822 C CA . GLY B 1 36 ? 3.734 -28.703 -11.5 1 98.12 36 GLY B CA 1
ATOM 2823 C C . GLY B 1 36 ? 2.91 -28.812 -10.234 1 98.12 36 GLY B C 1
ATOM 2824 O O . GLY B 1 36 ? 1.714 -28.531 -10.234 1 98.12 36 GLY B O 1
ATOM 2825 N N . ILE B 1 37 ? 3.574 -29.266 -9.164 1 97.94 37 ILE B N 1
ATOM 2826 C CA . ILE B 1 37 ? 2.928 -29.297 -7.859 1 97.94 37 ILE B CA 1
ATOM 2827 C C . ILE B 1 37 ? 3.129 -27.953 -7.152 1 97.94 37 ILE B C 1
ATOM 2829 O O . ILE B 1 37 ? 4.262 -27.562 -6.887 1 97.94 37 ILE B O 1
ATOM 2833 N N . CYS B 1 38 ? 2.066 -27.297 -6.887 1 95.38 38 CYS B N 1
ATOM 2834 C CA . CYS B 1 38 ? 2.084 -25.984 -6.262 1 95.38 38 CYS B CA 1
ATOM 2835 C C . CYS B 1 38 ? 1.861 -26.094 -4.758 1 95.38 38 CYS B C 1
ATOM 2837 O O . CYS B 1 38 ? 1.367 -27.109 -4.27 1 95.38 38 CYS B O 1
ATOM 2839 N N . GLY B 1 39 ? 2.301 -25.047 -4.023 1 93.5 39 GLY B N 1
ATOM 2840 C CA . GLY B 1 39 ? 2.008 -25 -2.6 1 93.5 39 GLY B CA 1
ATOM 2841 C C . GLY B 1 39 ? 0.535 -25.172 -2.287 1 93.5 39 GLY B C 1
ATOM 2842 O O . GLY B 1 39 ? 0.182 -25.828 -1.302 1 93.5 39 GLY B O 1
ATOM 2843 N N . SER B 1 40 ? -0.312 -24.656 -3.086 1 93.31 40 SER B N 1
ATOM 2844 C CA . SER B 1 40 ? -1.747 -24.797 -2.867 1 93.31 40 SER B CA 1
ATOM 2845 C C . SER B 1 40 ? -2.197 -26.234 -3.072 1 93.31 40 SER B C 1
ATOM 2847 O O . SER B 1 40 ? -3.135 -26.703 -2.418 1 93.31 40 SER B O 1
ATOM 2849 N N . ASP B 1 41 ? -1.587 -26.953 -3.967 1 95.62 41 ASP B N 1
ATOM 2850 C CA . ASP B 1 41 ? -1.865 -28.375 -4.09 1 95.62 41 ASP B CA 1
ATOM 2851 C C . ASP B 1 41 ? -1.573 -29.109 -2.783 1 95.62 41 ASP B C 1
ATOM 2853 O O . ASP B 1 41 ? -2.334 -29.984 -2.373 1 95.62 41 ASP B O 1
ATOM 2857 N N . LEU B 1 42 ? -0.453 -28.75 -2.213 1 96.44 42 LEU B N 1
ATOM 2858 C CA . LEU B 1 42 ? -0.047 -29.375 -0.961 1 96.44 42 LEU B CA 1
ATOM 2859 C C . LEU B 1 42 ? -1.013 -29.031 0.164 1 96.44 42 LEU B C 1
ATOM 2861 O O . LEU B 1 42 ? -1.328 -29.875 1.007 1 96.44 42 LEU B O 1
ATOM 2865 N N . SER B 1 43 ? -1.413 -27.766 0.144 1 95.06 43 SER B N 1
ATOM 2866 C CA . SER B 1 43 ? -2.402 -27.359 1.135 1 95.06 43 SER B CA 1
ATOM 2867 C C . SER B 1 43 ? -3.709 -28.125 0.963 1 95.06 43 SER B C 1
ATOM 2869 O O . SER B 1 43 ? -4.344 -28.516 1.947 1 95.06 43 SER B O 1
ATOM 2871 N N . VAL B 1 44 ? -4.133 -28.312 -0.246 1 95.75 44 VAL B N 1
ATOM 2872 C CA . VAL B 1 44 ? -5.324 -29.094 -0.542 1 95.75 44 VAL B CA 1
ATOM 2873 C C . VAL B 1 44 ? -5.121 -30.531 -0.074 1 95.75 44 VAL B C 1
ATOM 2875 O O . VAL B 1 44 ? -5.992 -31.109 0.582 1 95.75 44 VAL B O 1
ATOM 2878 N N . PHE B 1 45 ? -3.949 -31.094 -0.335 1 97.38 45 PHE B N 1
ATOM 2879 C CA . PHE B 1 45 ? -3.625 -32.469 0.062 1 97.38 45 PHE B CA 1
ATOM 2880 C C . PHE B 1 45 ? -3.721 -32.625 1.575 1 97.38 45 PHE B C 1
ATOM 2882 O O . PHE B 1 45 ? -4.273 -33.594 2.066 1 97.38 45 PHE B O 1
ATOM 2889 N N . LYS B 1 46 ? -3.311 -31.531 2.262 1 96.31 46 LYS B N 1
ATOM 2890 C CA . LYS B 1 46 ? -3.271 -31.578 3.721 1 96.31 46 LYS B CA 1
ATOM 2891 C C . LYS B 1 46 ? -4.625 -31.219 4.316 1 96.31 46 LYS B C 1
ATOM 2893 O O . LYS B 1 46 ? -4.84 -31.359 5.523 1 96.31 46 LYS B O 1
ATOM 2898 N N . GLY B 1 47 ? -5.508 -30.781 3.545 1 94.5 47 GLY B N 1
ATOM 2899 C CA . GLY B 1 47 ? -6.805 -30.344 4.039 1 94.5 47 GLY B CA 1
ATOM 2900 C C . GLY B 1 47 ? -6.75 -29 4.758 1 94.5 47 GLY B C 1
ATOM 2901 O O . GLY B 1 47 ? -7.516 -28.766 5.695 1 94.5 47 GLY B O 1
ATOM 2902 N N . ARG B 1 48 ? -5.848 -28.125 4.367 1 88.62 48 ARG B N 1
ATOM 2903 C CA . ARG B 1 48 ? -5.621 -26.875 5.078 1 88.62 48 ARG B CA 1
ATOM 2904 C C . ARG B 1 48 ? -6.238 -25.703 4.332 1 88.62 48 ARG B C 1
ATOM 2906 O O . ARG B 1 48 ? -6.238 -24.578 4.832 1 88.62 48 ARG B O 1
ATOM 2913 N N . LEU B 1 49 ? -6.734 -25.938 3.182 1 89.81 49 LEU B N 1
ATOM 2914 C CA . LEU B 1 49 ? -7.375 -24.891 2.402 1 89.81 49 LEU B CA 1
ATOM 2915 C C . LEU B 1 49 ? -8.891 -24.953 2.555 1 89.81 49 LEU B C 1
ATOM 2917 O O . LEU B 1 49 ? -9.547 -25.828 1.984 1 89.81 49 LEU B O 1
ATOM 2921 N N . PRO B 1 50 ? -9.438 -23.984 3.271 1 84.25 50 PRO B N 1
ATOM 2922 C CA . PRO B 1 50 ? -10.844 -24.094 3.67 1 84.25 50 PRO B CA 1
ATOM 2923 C C . PRO B 1 50 ? -11.797 -24.109 2.475 1 84.25 50 PRO B C 1
ATOM 2925 O O . PRO B 1 50 ? -12.883 -24.688 2.559 1 84.25 50 PRO B O 1
ATOM 2928 N N . HIS B 1 51 ? -11.43 -23.625 1.38 1 86.69 51 HIS B N 1
ATOM 2929 C CA . HIS B 1 51 ? -12.359 -23.5 0.265 1 86.69 51 HIS B CA 1
ATOM 2930 C C . HIS B 1 51 ? -12.203 -24.672 -0.711 1 86.69 51 HIS B C 1
ATOM 2932 O O . HIS B 1 51 ? -12.898 -24.719 -1.731 1 86.69 51 HIS B O 1
ATOM 2938 N N . ALA B 1 52 ? -11.328 -25.547 -0.414 1 91.81 52 ALA B N 1
ATOM 2939 C CA . ALA B 1 52 ? -11.172 -26.719 -1.269 1 91.81 52 ALA B CA 1
ATOM 2940 C C . ALA B 1 52 ? -12.398 -27.625 -1.194 1 91.81 52 ALA B C 1
ATOM 2942 O O . ALA B 1 52 ? -12.992 -27.781 -0.126 1 91.81 52 ALA B O 1
ATOM 2943 N N . GLN B 1 53 ? -12.727 -28.234 -2.293 1 93.31 53 GLN B N 1
ATOM 2944 C CA . GLN B 1 53 ? -13.859 -29.141 -2.346 1 93.31 53 GLN B CA 1
ATOM 2945 C C . GLN B 1 53 ? -13.414 -30.562 -2.674 1 93.31 53 GLN B C 1
ATOM 2947 O O . GLN B 1 53 ? -12.852 -30.812 -3.738 1 93.31 53 GLN B O 1
ATOM 2952 N N . TYR B 1 54 ? -13.727 -31.406 -1.794 1 94.88 54 TYR B N 1
ATOM 2953 C CA . TYR B 1 54 ? -13.406 -32.812 -1.995 1 94.88 54 TYR B CA 1
ATOM 2954 C C . TYR B 1 54 ? -14.648 -33.625 -2.371 1 94.88 54 TYR B C 1
ATOM 2956 O O . TYR B 1 54 ? -15.758 -33.25 -1.967 1 94.88 54 TYR B O 1
ATOM 2964 N N . PRO B 1 55 ? -14.445 -34.75 -3.059 1 96.12 55 PRO B N 1
ATOM 2965 C CA . PRO B 1 55 ? -13.203 -35.188 -3.721 1 96.12 55 PRO B CA 1
ATOM 2966 C C . PRO B 1 55 ? -12.883 -34.344 -4.949 1 96.12 55 PRO B C 1
ATOM 2968 O O . PRO B 1 55 ? -13.75 -33.625 -5.453 1 96.12 55 PRO B O 1
ATOM 2971 N N . LEU B 1 56 ? -11.609 -34.375 -5.348 1 96.06 56 LEU B N 1
ATOM 2972 C CA . LEU B 1 56 ? -11.281 -33.625 -6.566 1 96.06 56 LEU B CA 1
ATOM 2973 C C . LEU B 1 56 ? -9.992 -34.156 -7.191 1 96.06 56 LEU B C 1
ATOM 2975 O O . LEU B 1 56 ? -9.195 -34.812 -6.52 1 96.06 56 LEU B O 1
ATOM 2979 N N . ARG B 1 57 ? -9.828 -33.906 -8.422 1 96.75 57 ARG B N 1
ATOM 2980 C CA . ARG B 1 57 ? -8.547 -34.031 -9.125 1 96.75 57 ARG B CA 1
ATOM 2981 C C . ARG B 1 57 ? -7.684 -32.781 -8.914 1 96.75 57 ARG B C 1
ATOM 2983 O O . ARG B 1 57 ? -8.078 -31.672 -9.289 1 96.75 57 ARG B O 1
ATOM 2990 N N . PRO B 1 58 ? -6.488 -32.969 -8.32 1 97 58 PRO B N 1
ATOM 2991 C CA . PRO B 1 58 ? -5.633 -31.797 -8.117 1 97 58 PRO B CA 1
ATOM 2992 C C . PRO B 1 58 ? -4.914 -31.359 -9.391 1 97 58 PRO B C 1
ATOM 2994 O O . PRO B 1 58 ? -5.102 -31.969 -10.445 1 97 58 PRO B O 1
ATOM 2997 N N . GLY B 1 59 ? -4.102 -30.266 -9.227 1 96.75 59 GLY B N 1
ATOM 2998 C CA . GLY B 1 59 ? -3.229 -29.797 -10.297 1 96.75 59 GLY B CA 1
ATOM 2999 C C . GLY B 1 59 ? -3.77 -28.578 -11.023 1 96.75 59 GLY B C 1
ATOM 3000 O O . GLY B 1 59 ? -4.887 -28.609 -11.539 1 96.75 59 GLY B O 1
ATOM 3001 N N . HIS B 1 60 ? -2.918 -27.516 -11.07 1 95.88 60 HIS B N 1
ATOM 3002 C CA . HIS B 1 60 ? -3.393 -26.328 -11.766 1 95.88 60 HIS B CA 1
ATOM 3003 C C . HIS B 1 60 ? -2.252 -25.625 -12.492 1 95.88 60 HIS B C 1
ATOM 3005 O O . HIS B 1 60 ? -2.475 -24.625 -13.188 1 95.88 60 HIS B O 1
ATOM 3011 N N . GLU B 1 61 ? -1.041 -26.094 -12.375 1 97.69 61 GLU B N 1
ATOM 3012 C CA . GLU B 1 61 ? 0.092 -25.672 -13.195 1 97.69 61 GLU B CA 1
ATOM 3013 C C . GLU B 1 61 ? 0.379 -26.703 -14.297 1 97.69 61 GLU B C 1
ATOM 3015 O O . GLU B 1 61 ? 1.148 -27.641 -14.094 1 97.69 61 GLU B O 1
ATOM 3020 N N . VAL B 1 62 ? -0.203 -26.469 -15.516 1 97.31 62 VAL B N 1
ATOM 3021 C CA . VAL B 1 62 ? -0.158 -27.578 -16.453 1 97.31 62 VAL B CA 1
ATOM 3022 C C . VAL B 1 62 ? 0.217 -27.078 -17.844 1 97.31 62 VAL B C 1
ATOM 3024 O O . VAL B 1 62 ? -0.109 -25.953 -18.203 1 97.31 62 VAL B O 1
ATOM 3027 N N . VAL B 1 63 ? 0.918 -27.875 -18.562 1 97.69 63 VAL B N 1
ATOM 3028 C CA . VAL B 1 63 ? 1.22 -27.734 -19.984 1 97.69 63 VAL B CA 1
ATOM 3029 C C . VAL B 1 63 ? 0.771 -28.984 -20.734 1 97.69 63 VAL B C 1
ATOM 3031 O O . VAL B 1 63 ? 0.937 -30.109 -20.234 1 97.69 63 VAL B O 1
ATOM 3034 N N . GLY B 1 64 ? 0.166 -28.781 -21.859 1 97.69 64 GLY B N 1
ATOM 3035 C CA . GLY B 1 64 ? -0.291 -29.906 -22.656 1 97.69 64 GLY B CA 1
ATOM 3036 C C . GLY B 1 64 ? -0.365 -29.594 -24.141 1 97.69 64 GLY B C 1
ATOM 3037 O O . GLY B 1 64 ? -0.009 -28.484 -24.578 1 97.69 64 GLY B O 1
ATOM 3038 N N . GLU B 1 65 ? -0.756 -30.609 -24.828 1 97.62 65 GLU B N 1
ATOM 3039 C CA . GLU B 1 65 ? -0.94 -30.5 -26.266 1 97.62 65 GLU B CA 1
ATOM 3040 C C . GLU B 1 65 ? -2.406 -30.672 -26.656 1 97.62 65 GLU B C 1
ATOM 3042 O O . GLU B 1 65 ? -3.062 -31.609 -26.203 1 97.62 65 GLU B O 1
ATOM 3047 N N . VAL B 1 66 ? -2.855 -29.781 -27.516 1 97.94 66 VAL B N 1
ATOM 3048 C CA . VAL B 1 66 ? -4.234 -29.891 -27.984 1 97.94 66 VAL B CA 1
ATOM 3049 C C . VAL B 1 66 ? -4.367 -31.062 -28.938 1 97.94 66 VAL B C 1
ATOM 3051 O O . VAL B 1 66 ? -3.703 -31.109 -29.984 1 97.94 66 VAL B O 1
ATOM 3054 N N . ILE B 1 67 ? -5.242 -31.953 -28.594 1 96.62 67 ILE B N 1
ATOM 3055 C CA . ILE B 1 67 ? -5.383 -33.125 -29.438 1 96.62 67 ILE B CA 1
ATOM 3056 C C . ILE B 1 67 ? -6.73 -33.094 -30.172 1 96.62 67 ILE B C 1
ATOM 3058 O O . ILE B 1 67 ? -6.938 -33.812 -31.141 1 96.62 67 ILE B O 1
ATOM 3062 N N . GLU B 1 68 ? -7.645 -32.406 -29.672 1 97.12 68 GLU B N 1
ATOM 3063 C CA . GLU B 1 68 ? -8.922 -32.094 -30.312 1 97.12 68 GLU B CA 1
ATOM 3064 C C . GLU B 1 68 ? -9.367 -30.672 -30 1 97.12 68 GLU B C 1
ATOM 3066 O O . GLU B 1 68 ? -9.227 -30.203 -28.875 1 97.12 68 GLU B O 1
ATOM 3071 N N . SER B 1 69 ? -9.93 -29.953 -31.047 1 97.75 69 SER B N 1
ATOM 3072 C CA . SER B 1 69 ? -10.305 -28.547 -30.844 1 97.75 69 SER B CA 1
ATOM 3073 C C . SER B 1 69 ? -11.648 -28.234 -31.5 1 97.75 69 SER B C 1
ATOM 3075 O O . SER B 1 69 ? -11.891 -28.625 -32.656 1 97.75 69 SER B O 1
ATOM 3077 N N . ARG B 1 70 ? -12.469 -27.656 -30.781 1 97.62 70 ARG B N 1
ATOM 3078 C CA . ARG B 1 70 ? -13.688 -27.047 -31.312 1 97.62 70 ARG B CA 1
ATOM 3079 C C . ARG B 1 70 ? -13.641 -25.531 -31.156 1 97.62 70 ARG B C 1
ATOM 3081 O O . ARG B 1 70 ? -14.688 -24.891 -30.984 1 97.62 70 ARG B O 1
ATOM 3088 N N . ALA B 1 71 ? -12.469 -25.047 -31.031 1 96.19 71 ALA B N 1
ATOM 3089 C CA . ALA B 1 71 ? -12.203 -23.609 -30.969 1 96.19 71 ALA B CA 1
ATOM 3090 C C . ALA B 1 71 ? -11.523 -23.109 -32.25 1 96.19 71 ALA B C 1
ATOM 3092 O O . ALA B 1 71 ? -10.656 -23.797 -32.781 1 96.19 71 ALA B O 1
ATOM 3093 N N . SER B 1 72 ? -11.852 -21.953 -32.75 1 92.88 72 SER B N 1
ATOM 3094 C CA . SER B 1 72 ? -11.359 -21.453 -34.031 1 92.88 72 SER B CA 1
ATOM 3095 C C . SER B 1 72 ? -9.93 -20.922 -33.875 1 92.88 72 SER B C 1
ATOM 3097 O O . SER B 1 72 ? -9.172 -20.906 -34.844 1 92.88 72 SER B O 1
ATOM 3099 N N . HIS B 1 73 ? -9.5 -20.547 -32.719 1 93.12 73 HIS B N 1
ATOM 3100 C CA . HIS B 1 73 ? -8.242 -19.812 -32.594 1 93.12 73 HIS B CA 1
ATOM 3101 C C . HIS B 1 73 ? -7.141 -20.719 -32.062 1 93.12 73 HIS B C 1
ATOM 3103 O O . HIS B 1 73 ? -6.008 -20.281 -31.844 1 93.12 73 HIS B O 1
ATOM 3109 N N . ILE B 1 74 ? -7.395 -22 -31.719 1 96.12 74 ILE B N 1
ATOM 3110 C CA . ILE B 1 74 ? -6.395 -22.938 -31.219 1 96.12 74 ILE B CA 1
ATOM 3111 C C . ILE B 1 74 ? -6.406 -24.219 -32.062 1 96.12 74 ILE B C 1
ATOM 3113 O O . ILE B 1 74 ? -7.395 -24.953 -32.062 1 96.12 74 ILE B O 1
ATOM 3117 N N . ASN B 1 75 ? -5.363 -24.516 -32.656 1 95.69 75 ASN B N 1
ATOM 3118 C CA . ASN B 1 75 ? -5.258 -25.672 -33.531 1 95.69 75 ASN B CA 1
ATOM 3119 C C . ASN B 1 75 ? -4.805 -26.922 -32.781 1 95.69 75 ASN B C 1
ATOM 3121 O O . ASN B 1 75 ? -4.043 -26.828 -31.812 1 95.69 75 ASN B O 1
ATOM 3125 N N . GLU B 1 76 ? -5.238 -28.016 -33.312 1 97.19 76 GLU B N 1
ATOM 3126 C CA . GLU B 1 76 ? -4.715 -29.281 -32.844 1 97.19 76 GLU B CA 1
ATOM 3127 C C . GLU B 1 76 ? -3.207 -29.375 -33.031 1 97.19 76 GLU B C 1
ATOM 3129 O O . GLU B 1 76 ? -2.678 -28.891 -34.031 1 97.19 76 GLU B O 1
ATOM 3134 N N . GLY B 1 77 ? -2.549 -29.953 -32.062 1 96.75 77 GLY B N 1
ATOM 3135 C CA . GLY B 1 77 ? -1.103 -30.109 -32.125 1 96.75 77 GLY B CA 1
ATOM 3136 C C . GLY B 1 77 ? -0.359 -29 -31.391 1 96.75 77 GLY B C 1
ATOM 3137 O O . GLY B 1 77 ? 0.832 -29.141 -31.094 1 96.75 77 GLY B O 1
ATOM 3138 N N . LYS B 1 78 ? -1.032 -27.922 -31.109 1 97 78 LYS B N 1
ATOM 3139 C CA . LYS B 1 78 ? -0.401 -26.797 -30.422 1 97 78 LYS B CA 1
ATOM 3140 C C . LYS B 1 78 ? -0.24 -27.078 -28.938 1 97 78 LYS B C 1
ATOM 3142 O O . LYS B 1 78 ? -1.142 -27.625 -28.297 1 97 78 LYS B O 1
ATOM 3147 N N . ARG B 1 79 ? 0.919 -26.688 -28.391 1 98 79 ARG B N 1
ATOM 3148 C CA . ARG B 1 79 ? 1.101 -26.734 -26.953 1 98 79 ARG B CA 1
ATOM 3149 C C . ARG B 1 79 ? 0.453 -25.531 -26.281 1 98 79 ARG B C 1
ATOM 3151 O O . ARG B 1 79 ? 0.502 -24.422 -26.797 1 98 79 ARG B O 1
ATOM 3158 N N . VAL B 1 80 ? -0.154 -25.781 -25.125 1 98.38 80 VAL B N 1
ATOM 3159 C CA . VAL B 1 80 ? -0.849 -24.719 -24.422 1 98.38 80 VAL B CA 1
ATOM 3160 C C . VAL B 1 80 ? -0.567 -24.812 -22.922 1 98.38 80 VAL B C 1
ATOM 3162 O O . VAL B 1 80 ? -0.221 -25.891 -22.422 1 98.38 80 VAL B O 1
ATOM 3165 N N . VAL B 1 81 ? -0.577 -23.734 -22.266 1 98.44 81 VAL B N 1
ATOM 3166 C CA . VAL B 1 81 ? -0.725 -23.656 -20.828 1 98.44 81 VAL B CA 1
ATOM 3167 C C . VAL B 1 81 ? -2.117 -23.141 -20.469 1 98.44 81 VAL B C 1
ATOM 3169 O O . VAL B 1 81 ? -2.791 -22.531 -21.312 1 98.44 81 VAL B O 1
ATOM 3172 N N . ILE B 1 82 ? -2.516 -23.438 -19.281 1 97 82 ILE B N 1
ATOM 3173 C CA . ILE B 1 82 ? -3.887 -23.141 -18.875 1 97 82 ILE B CA 1
ATOM 3174 C C . ILE B 1 82 ? -3.877 -22.219 -17.656 1 97 82 ILE B C 1
ATOM 3176 O O . ILE B 1 82 ? -3.092 -22.422 -16.734 1 97 82 ILE B O 1
ATOM 3180 N N . THR B 1 83 ? -4.723 -21.125 -17.703 1 97.31 83 THR B N 1
ATOM 3181 C CA . THR B 1 83 ? -5.016 -20.438 -16.453 1 97.31 83 THR B CA 1
ATOM 3182 C C . THR B 1 83 ? -5.992 -21.25 -15.602 1 97.31 83 THR B C 1
ATOM 3184 O O . THR B 1 83 ? -7.051 -21.656 -16.094 1 97.31 83 THR B O 1
ATOM 3187 N N . PRO B 1 84 ? -5.594 -21.5 -14.43 1 95.94 84 PRO B N 1
ATOM 3188 C CA . PRO B 1 84 ? -6.43 -22.359 -13.586 1 95.94 84 PRO B CA 1
ATOM 3189 C C . PRO B 1 84 ? -7.598 -21.609 -12.953 1 95.94 84 PRO B C 1
ATOM 3191 O O . PRO B 1 84 ? -8.43 -22.219 -12.266 1 95.94 84 PRO B O 1
ATOM 3194 N N . ASN B 1 85 ? -7.699 -20.328 -13.172 1 95.94 85 ASN B N 1
ATOM 3195 C CA . ASN B 1 85 ? -8.719 -19.516 -12.523 1 95.94 85 ASN B CA 1
ATOM 3196 C C . ASN B 1 85 ? -9.75 -19.016 -13.531 1 95.94 85 ASN B C 1
ATOM 3198 O O . ASN B 1 85 ? -9.398 -18.344 -14.508 1 95.94 85 ASN B O 1
ATOM 3202 N N . THR B 1 86 ? -10.969 -19.359 -13.266 1 94.31 86 THR B N 1
ATOM 3203 C CA . THR B 1 86 ? -12.031 -18.859 -14.141 1 94.31 86 THR B CA 1
ATOM 3204 C C . THR B 1 86 ? -12.375 -17.422 -13.797 1 94.31 86 THR B C 1
ATOM 3206 O O . THR B 1 86 ? -11.898 -16.875 -12.797 1 94.31 86 THR B O 1
ATOM 3209 N N . PHE B 1 87 ? -13.07 -16.734 -14.633 1 95 87 PHE B N 1
ATOM 3210 C CA . PHE B 1 87 ? -13.586 -15.383 -14.43 1 95 87 PHE B CA 1
ATOM 3211 C C . PHE B 1 87 ? -14.93 -15.203 -15.133 1 95 87 PHE B C 1
ATOM 3213 O O . PHE B 1 87 ? -15.18 -15.82 -16.172 1 95 87 PHE B O 1
ATOM 3220 N N . CYS B 1 88 ? -15.828 -14.375 -14.648 1 94 88 CYS B N 1
ATOM 3221 C CA . CYS B 1 88 ? -17.203 -14.289 -15.156 1 94 88 CYS B CA 1
ATOM 3222 C C . CYS B 1 88 ? -17.297 -13.305 -16.312 1 94 88 CYS B C 1
ATOM 3224 O O . CYS B 1 88 ? -18.219 -13.391 -17.125 1 94 88 CYS B O 1
ATOM 3226 N N . GLY B 1 89 ? -16.453 -12.391 -16.344 1 93.31 89 GLY B N 1
ATOM 3227 C CA . GLY B 1 89 ? -16.422 -11.422 -17.422 1 93.31 89 GLY B CA 1
ATOM 3228 C C . GLY B 1 89 ? -17.453 -10.32 -17.266 1 93.31 89 GLY B C 1
ATOM 3229 O O . GLY B 1 89 ? -17.516 -9.398 -18.094 1 93.31 89 GLY B O 1
ATOM 3230 N N . LYS B 1 90 ? -18.25 -10.383 -16.125 1 94.31 90 LYS B N 1
ATOM 3231 C CA . LYS B 1 90 ? -19.359 -9.438 -16.047 1 94.31 90 LYS B CA 1
ATOM 3232 C C . LYS B 1 90 ? -19.359 -8.703 -14.703 1 94.31 90 LYS B C 1
ATOM 3234 O O . LYS B 1 90 ? -20.047 -7.691 -14.547 1 94.31 90 LYS B O 1
ATOM 3239 N N . CYS B 1 91 ? -18.672 -9.172 -13.766 1 94.38 91 CYS B N 1
ATOM 3240 C CA . CYS B 1 91 ? -18.656 -8.477 -12.484 1 94.38 91 CYS B CA 1
ATOM 3241 C C . CYS B 1 91 ? -17.828 -7.199 -12.562 1 94.38 91 CYS B C 1
ATOM 3243 O O . CYS B 1 91 ? -17.141 -6.961 -13.562 1 94.38 91 CYS B O 1
ATOM 3245 N N . GLU B 1 92 ? -17.844 -6.371 -11.57 1 92.31 92 GLU B N 1
ATOM 3246 C CA . GLU B 1 92 ? -17.172 -5.07 -11.578 1 92.31 92 GLU B CA 1
ATOM 3247 C C . GLU B 1 92 ? -15.672 -5.227 -11.758 1 92.31 92 GLU B C 1
ATOM 3249 O O . GLU B 1 92 ? -15.039 -4.418 -12.438 1 92.31 92 GLU B O 1
ATOM 3254 N N . PHE B 1 93 ? -15.117 -6.27 -11.305 1 94.25 93 PHE B N 1
ATOM 3255 C CA . PHE B 1 93 ? -13.68 -6.477 -11.375 1 94.25 93 PHE B CA 1
ATOM 3256 C C . PHE B 1 93 ? -13.258 -6.961 -12.758 1 94.25 93 PHE B C 1
ATOM 3258 O O . PHE B 1 93 ? -12.273 -6.477 -13.32 1 94.25 93 PHE B O 1
ATOM 3265 N N . CYS B 1 94 ? -14.023 -7.902 -13.258 1 94.44 94 CYS B N 1
ATOM 3266 C CA . CYS B 1 94 ? -13.742 -8.375 -14.609 1 94.44 94 CYS B CA 1
ATOM 3267 C C . CYS B 1 94 ? -13.836 -7.234 -15.617 1 94.44 94 CYS B C 1
ATOM 3269 O O . CYS B 1 94 ? -13.008 -7.117 -16.516 1 94.44 94 CYS B O 1
ATOM 3271 N N . LEU B 1 95 ? -14.773 -6.367 -15.352 1 93.19 95 LEU B N 1
ATOM 3272 C CA . LEU B 1 95 ? -15 -5.258 -16.266 1 93.19 95 LEU B CA 1
ATOM 3273 C C . LEU B 1 95 ? -13.883 -4.227 -16.156 1 93.19 95 LEU B C 1
ATOM 3275 O O . LEU B 1 95 ? -13.633 -3.477 -17.109 1 93.19 95 LEU B O 1
ATOM 3279 N N . LYS B 1 96 ? -13.203 -4.254 -15.07 1 90.81 96 LYS B N 1
ATOM 3280 C CA . LYS B 1 96 ? -12.102 -3.322 -14.852 1 90.81 96 LYS B CA 1
ATOM 3281 C C . LYS B 1 96 ? -10.766 -3.963 -15.203 1 90.81 96 LYS B C 1
ATOM 3283 O O . LYS B 1 96 ? -9.703 -3.408 -14.891 1 90.81 96 LYS B O 1
ATOM 3288 N N . GLY B 1 97 ? -10.828 -5.152 -15.703 1 91.69 97 GLY B N 1
ATOM 3289 C CA . GLY B 1 97 ? -9.609 -5.828 -16.125 1 91.69 97 GLY B CA 1
ATOM 3290 C C . GLY B 1 97 ? -8.883 -6.52 -15 1 91.69 97 GLY B C 1
ATOM 3291 O O . GLY B 1 97 ? -7.672 -6.734 -15.07 1 91.69 97 GLY B O 1
ATOM 3292 N N . LYS B 1 98 ? -9.625 -6.77 -13.938 1 93.75 98 LYS B N 1
ATOM 3293 C CA . LYS B 1 98 ? -9.039 -7.445 -12.773 1 93.75 98 LYS B CA 1
ATOM 3294 C C . LYS B 1 98 ? -9.734 -8.781 -12.516 1 93.75 98 LYS B C 1
ATOM 3296 O O . LYS B 1 98 ? -10.281 -9 -11.43 1 93.75 98 LYS B O 1
ATOM 3301 N N . PRO B 1 99 ? -9.578 -9.711 -13.422 1 94.62 99 PRO B N 1
ATOM 3302 C CA . PRO B 1 99 ? -10.266 -10.992 -13.25 1 94.62 99 PRO B CA 1
ATOM 3303 C C . PRO B 1 99 ? -9.688 -11.82 -12.102 1 94.62 99 PRO B C 1
ATOM 3305 O O . PRO B 1 99 ? -10.328 -12.773 -11.641 1 94.62 99 PRO B O 1
ATOM 3308 N N . ASN B 1 100 ? -8.453 -11.492 -11.688 1 94.81 100 ASN B N 1
ATOM 3309 C CA . ASN B 1 100 ? -7.805 -12.211 -10.602 1 94.81 100 ASN B CA 1
ATOM 3310 C C . ASN B 1 100 ? -8.586 -12.086 -9.297 1 94.81 100 ASN B C 1
ATOM 3312 O O . ASN B 1 100 ? -8.445 -12.922 -8.406 1 94.81 100 ASN B O 1
ATOM 3316 N N . ILE B 1 101 ? -9.43 -11.078 -9.219 1 95.44 101 ILE B N 1
ATOM 3317 C CA . ILE B 1 101 ? -10.234 -10.906 -8.016 1 95.44 101 ILE B CA 1
ATOM 3318 C C . ILE B 1 101 ? -11.719 -10.945 -8.383 1 95.44 101 ILE B C 1
ATOM 3320 O O . ILE B 1 101 ? -12.531 -10.258 -7.758 1 95.44 101 ILE B O 1
ATOM 3324 N N . CYS B 1 102 ? -12.055 -11.711 -9.391 1 95.12 102 CYS B N 1
ATOM 3325 C CA . CYS B 1 102 ? -13.43 -11.961 -9.797 1 95.12 102 CYS B CA 1
ATOM 3326 C C . CYS B 1 102 ? -14.234 -12.562 -8.656 1 95.12 102 CYS B C 1
ATOM 3328 O O . CYS B 1 102 ? -13.766 -13.469 -7.969 1 95.12 102 CYS B O 1
ATOM 3330 N N . LEU B 1 103 ? -15.461 -12.133 -8.516 1 91.31 103 LEU B N 1
ATOM 3331 C CA . LEU B 1 103 ? -16.344 -12.578 -7.441 1 91.31 103 LEU B CA 1
ATOM 3332 C C . LEU B 1 103 ? -16.797 -14.016 -7.668 1 91.31 103 LEU B C 1
ATOM 3334 O O . LEU B 1 103 ? -17.172 -14.711 -6.723 1 91.31 103 LEU B O 1
ATOM 3338 N N . GLU B 1 104 ? -16.703 -14.477 -8.867 1 92.44 104 GLU B N 1
ATOM 3339 C CA . GLU B 1 104 ? -17.219 -15.789 -9.234 1 92.44 104 GLU B CA 1
ATOM 3340 C C . GLU B 1 104 ? -16.094 -16.734 -9.633 1 92.44 104 GLU B C 1
ATOM 3342 O O . GLU B 1 104 ? -16.328 -17.75 -10.289 1 92.44 104 GLU B O 1
ATOM 3347 N N . LYS B 1 105 ? -14.969 -16.375 -9.289 1 93.12 105 LYS B N 1
ATOM 3348 C CA . LYS B 1 105 ? -13.781 -17.125 -9.695 1 93.12 105 LYS B CA 1
ATOM 3349 C C . LYS B 1 105 ? -13.789 -18.531 -9.109 1 93.12 105 LYS B C 1
ATOM 3351 O O . LYS B 1 105 ? -14.078 -18.719 -7.926 1 93.12 105 LYS B O 1
ATOM 3356 N N . GLN B 1 106 ? -13.547 -19.484 -9.945 1 92.44 106 GLN B N 1
ATOM 3357 C CA . GLN B 1 106 ? -13.25 -20.859 -9.547 1 92.44 106 GLN B CA 1
ATOM 3358 C C . GLN B 1 106 ? -11.812 -21.234 -9.891 1 92.44 106 GLN B C 1
ATOM 3360 O O . GLN B 1 106 ? -11.25 -20.719 -10.867 1 92.44 106 GLN B O 1
ATOM 3365 N N . SER B 1 107 ? -11.25 -22.078 -9.094 1 94.5 107 SER B N 1
ATOM 3366 C CA . SER B 1 107 ? -9.875 -22.516 -9.305 1 94.5 107 SER B CA 1
ATOM 3367 C C . SER B 1 107 ? -9.797 -24.031 -9.531 1 94.5 107 SER B C 1
ATOM 3369 O O . SER B 1 107 ? -10.086 -24.812 -8.625 1 94.5 107 SER B O 1
ATOM 3371 N N . ILE B 1 108 ? -9.375 -24.391 -10.695 1 93.75 108 ILE B N 1
ATOM 3372 C CA . ILE B 1 108 ? -9.281 -25.812 -10.953 1 93.75 108 ILE B CA 1
ATOM 3373 C C . ILE B 1 108 ? -8.211 -26.438 -10.047 1 93.75 108 ILE B C 1
ATOM 3375 O O . ILE B 1 108 ? -7.188 -25.812 -9.773 1 93.75 108 ILE B O 1
ATOM 3379 N N . GLY B 1 109 ? -8.469 -27.641 -9.578 1 94.75 109 GLY B N 1
ATOM 3380 C CA . GLY B 1 109 ? -7.555 -28.328 -8.688 1 94.75 109 GLY B CA 1
ATOM 3381 C C . GLY B 1 109 ? -7.742 -27.969 -7.227 1 94.75 109 GLY B C 1
ATOM 3382 O O . GLY B 1 109 ? -7.086 -28.531 -6.348 1 94.75 109 GLY B O 1
ATOM 3383 N N . ILE B 1 110 ? -8.617 -26.953 -7.012 1 94.81 110 ILE B N 1
ATOM 3384 C CA . ILE B 1 110 ? -8.852 -26.5 -5.648 1 94.81 110 ILE B CA 1
ATOM 3385 C C . ILE B 1 110 ? -10.344 -26.578 -5.328 1 94.81 110 ILE B C 1
ATOM 3387 O O . ILE B 1 110 ? -10.766 -27.359 -4.473 1 94.81 110 ILE B O 1
ATOM 3391 N N . THR B 1 111 ? -11.156 -25.844 -6.16 1 94.12 111 THR B N 1
ATOM 3392 C CA . THR B 1 111 ? -12.586 -25.812 -5.895 1 94.12 111 THR B CA 1
ATOM 3393 C C . THR B 1 111 ? -13.336 -26.719 -6.867 1 94.12 111 THR B C 1
ATOM 3395 O O . THR B 1 111 ? -14.539 -26.953 -6.707 1 94.12 111 THR B O 1
ATOM 3398 N N . CYS B 1 112 ? -12.688 -27.188 -7.879 1 93 112 CYS B N 1
ATOM 3399 C CA . CYS B 1 112 ? -13.188 -28.141 -8.867 1 93 112 CYS B CA 1
ATOM 3400 C C . CYS B 1 112 ? -12.055 -28.984 -9.43 1 93 112 CYS B C 1
ATOM 3402 O O . CYS B 1 112 ? -10.891 -28.812 -9.047 1 93 112 CYS B O 1
ATOM 3404 N N . ASP B 1 113 ? -12.32 -29.891 -10.273 1 94.69 113 ASP B N 1
ATOM 3405 C CA . ASP B 1 113 ? -11.32 -3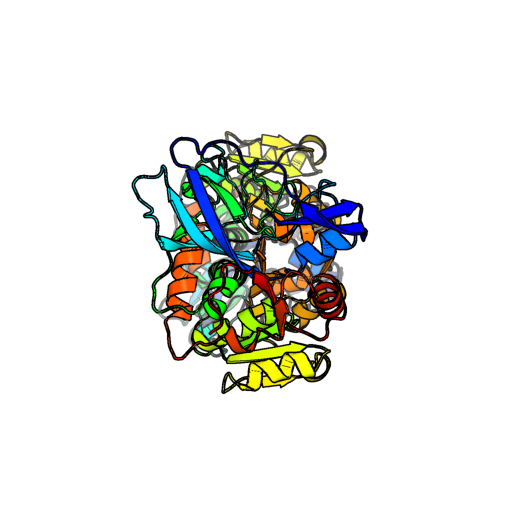0.812 -10.781 1 94.69 113 ASP B CA 1
ATOM 3406 C C . ASP B 1 113 ? -10.234 -30.094 -11.562 1 94.69 113 ASP B C 1
ATOM 3408 O O . ASP B 1 113 ? -10.531 -29.25 -12.414 1 94.69 113 ASP B O 1
ATOM 3412 N N . GLY B 1 114 ? -9.016 -30.547 -11.266 1 95.88 114 GLY B N 1
ATOM 3413 C CA . GLY B 1 114 ? -7.852 -29.906 -11.852 1 95.88 114 GLY B CA 1
ATOM 3414 C C . GLY B 1 114 ? -7.277 -30.672 -13.023 1 95.88 114 GLY B C 1
ATOM 3415 O O . GLY B 1 114 ? -8 -31.375 -13.727 1 95.88 114 GLY B O 1
ATOM 3416 N N . GLY B 1 115 ? -6.047 -30.453 -13.211 1 94.81 115 GLY B N 1
ATOM 3417 C CA . GLY B 1 115 ? -5.461 -30.875 -14.477 1 94.81 115 GLY B CA 1
ATOM 3418 C C . GLY B 1 115 ? -4.668 -32.156 -14.375 1 94.81 115 GLY B C 1
ATOM 3419 O O . GLY B 1 115 ? -4.184 -32.688 -15.383 1 94.81 115 GLY B O 1
ATOM 3420 N N . PHE B 1 116 ? -4.512 -32.781 -13.211 1 97 116 PHE B N 1
ATOM 3421 C CA . PHE B 1 116 ? -3.637 -33.938 -13.07 1 97 116 PHE B CA 1
ATOM 3422 C C . PHE B 1 116 ? -4.32 -35.219 -13.578 1 97 116 PHE B C 1
ATOM 3424 O O . PHE B 1 116 ? -4.586 -36.125 -12.805 1 97 116 PHE B O 1
ATOM 3431 N N . ALA B 1 117 ? -4.52 -35.25 -14.836 1 96.06 117 ALA B N 1
ATOM 3432 C CA . ALA B 1 117 ? -5.031 -36.375 -15.625 1 96.06 117 ALA B CA 1
ATOM 3433 C C . ALA B 1 117 ? -4.316 -36.469 -16.969 1 96.06 117 ALA B C 1
ATOM 3435 O O . ALA B 1 117 ? -3.684 -35.5 -17.422 1 96.06 117 ALA B O 1
ATOM 3436 N N . GLU B 1 118 ? -4.434 -37.594 -17.562 1 96 118 GLU B N 1
ATOM 3437 C CA . GLU B 1 118 ? -3.787 -37.781 -18.859 1 96 118 GLU B CA 1
ATOM 3438 C C . GLU B 1 118 ? -4.355 -36.812 -19.891 1 96 118 GLU B C 1
ATOM 3440 O O . GLU B 1 118 ? -3.648 -36.375 -20.812 1 96 118 GLU B O 1
ATOM 3445 N N . GLU B 1 119 ? -5.664 -36.531 -19.734 1 95 119 GLU B N 1
ATOM 3446 C CA . GLU B 1 119 ? -6.332 -35.562 -20.609 1 95 119 GLU B CA 1
ATOM 3447 C C . GLU B 1 119 ? -7.211 -34.594 -19.828 1 95 119 GLU B C 1
ATOM 3449 O O . GLU B 1 119 ? -7.633 -34.906 -18.703 1 95 119 GLU B O 1
ATOM 3454 N N . LEU B 1 120 ? -7.449 -33.5 -20.453 1 93.19 120 LEU B N 1
ATOM 3455 C CA . LEU B 1 120 ? -8.242 -32.438 -19.828 1 93.19 120 LEU B CA 1
ATOM 3456 C C . LEU B 1 120 ? -9.141 -31.75 -20.859 1 93.19 120 LEU B C 1
ATOM 3458 O O . LEU B 1 120 ? -8.703 -31.484 -21.984 1 93.19 120 LEU B O 1
ATOM 3462 N N . HIS B 1 121 ? -10.398 -31.578 -20.484 1 94.5 121 HIS B N 1
ATOM 3463 C CA . HIS B 1 121 ? -11.336 -30.766 -21.25 1 94.5 121 HIS B CA 1
ATOM 3464 C C . HIS B 1 121 ? -11.477 -29.375 -20.656 1 94.5 121 HIS B C 1
ATOM 3466 O O . HIS B 1 121 ? -11.703 -29.234 -19.453 1 94.5 121 HIS B O 1
ATOM 3472 N N . ILE B 1 122 ? -11.352 -28.391 -21.516 1 95.69 122 ILE B N 1
ATOM 3473 C CA . ILE B 1 122 ? -11.469 -27.031 -20.984 1 95.69 122 ILE B CA 1
ATOM 3474 C C . ILE B 1 122 ? -11.867 -26.078 -22.109 1 95.69 122 ILE B C 1
ATOM 3476 O O . ILE B 1 122 ? -11.625 -26.344 -23.281 1 95.69 122 ILE B O 1
ATOM 3480 N N . HIS B 1 123 ? -12.562 -25.031 -21.734 1 95.88 123 HIS B N 1
ATOM 3481 C CA . HIS B 1 123 ? -12.867 -24 -22.734 1 95.88 123 HIS B CA 1
ATOM 3482 C C . HIS B 1 123 ? -11.594 -23.297 -23.188 1 95.88 123 HIS B C 1
ATOM 3484 O O . HIS B 1 123 ? -10.727 -22.984 -22.375 1 95.88 123 HIS B O 1
ATOM 3490 N N . SER B 1 124 ? -11.461 -23 -24.469 1 96.94 124 SER B N 1
ATOM 3491 C CA . SER B 1 124 ? -10.25 -22.453 -25.078 1 96.94 124 SER B CA 1
ATOM 3492 C C . SER B 1 124 ? -9.922 -21.078 -24.531 1 96.94 124 SER B C 1
ATOM 3494 O O . SER B 1 124 ? -8.773 -20.625 -24.609 1 96.94 124 SER B O 1
ATOM 3496 N N . ARG B 1 125 ? -10.867 -20.359 -23.922 1 94.88 125 ARG B N 1
ATOM 3497 C CA . ARG B 1 125 ? -10.633 -19.031 -23.391 1 94.88 125 ARG B CA 1
ATOM 3498 C C . ARG B 1 125 ? -9.656 -19.062 -22.219 1 94.88 125 ARG B C 1
ATOM 3500 O O . ARG B 1 125 ? -9.117 -18.031 -21.812 1 94.88 125 ARG B O 1
ATOM 3507 N N . TYR B 1 126 ? -9.359 -20.266 -21.688 1 96.25 126 TYR B N 1
ATOM 3508 C CA . TYR B 1 126 ? -8.461 -20.406 -20.547 1 96.25 126 TYR B CA 1
ATOM 3509 C C . TYR B 1 126 ? -7.094 -20.922 -20.984 1 96.25 126 TYR B C 1
ATOM 3511 O O . TYR B 1 126 ? -6.227 -21.188 -20.141 1 96.25 126 TYR B O 1
ATOM 3519 N N . CYS B 1 127 ? -6.91 -21.062 -22.266 1 97.75 127 CYS B N 1
ATOM 3520 C CA . CYS B 1 127 ? -5.68 -21.625 -22.812 1 97.75 127 CYS B CA 1
ATOM 3521 C C . CYS B 1 127 ? -4.82 -20.562 -23.469 1 97.75 127 CYS B C 1
ATOM 3523 O O . CYS B 1 127 ? -5.34 -19.641 -24.109 1 97.75 127 CYS B O 1
ATOM 3525 N N . LEU B 1 128 ? -3.561 -20.672 -23.297 1 98.31 128 LEU B N 1
ATOM 3526 C CA . LEU B 1 128 ? -2.59 -19.844 -24 1 98.31 128 LEU B CA 1
ATOM 3527 C C . LEU B 1 128 ? -1.638 -20.719 -24.812 1 98.31 128 LEU B C 1
ATOM 3529 O O . LEU B 1 128 ? -0.855 -21.484 -24.25 1 98.31 128 LEU B O 1
ATOM 3533 N N . PRO B 1 129 ? -1.75 -20.609 -26.109 1 98.25 129 PRO B N 1
ATOM 3534 C CA . PRO B 1 129 ? -0.731 -21.297 -26.906 1 98.25 129 PRO B CA 1
ATOM 3535 C C . PRO B 1 129 ? 0.683 -20.797 -26.625 1 98.25 129 PRO B C 1
ATOM 3537 O O . PRO B 1 129 ? 0.885 -19.609 -26.391 1 98.25 129 PRO B O 1
ATOM 3540 N N . ILE B 1 130 ? 1.627 -21.672 -26.578 1 97.81 130 ILE B N 1
ATOM 3541 C CA . ILE B 1 130 ? 2.996 -21.266 -26.266 1 97.81 130 ILE B CA 1
ATOM 3542 C C . ILE B 1 130 ? 3.891 -21.516 -27.484 1 97.81 130 ILE B C 1
ATOM 3544 O O . ILE B 1 130 ? 3.609 -22.406 -28.297 1 97.81 130 ILE B O 1
ATOM 3548 N N . PRO B 1 131 ? 4.941 -20.781 -27.656 1 97.56 131 PRO B N 1
ATOM 3549 C CA . PRO B 1 131 ? 5.871 -20.969 -28.781 1 97.56 131 PRO B CA 1
ATOM 3550 C C . PRO B 1 131 ? 6.59 -22.312 -28.734 1 97.56 131 PRO B C 1
ATOM 3552 O O . PRO B 1 131 ? 6.863 -22.844 -27.656 1 97.56 131 PRO B O 1
ATOM 3555 N N . ASP B 1 132 ? 6.965 -22.75 -29.891 1 96.5 132 ASP B N 1
ATOM 3556 C CA . ASP B 1 132 ? 7.652 -24.031 -30.016 1 96.5 132 ASP B CA 1
ATOM 3557 C C . ASP B 1 132 ? 9.023 -23.984 -29.359 1 96.5 132 ASP B C 1
ATOM 3559 O O . ASP B 1 132 ? 9.531 -25.016 -28.906 1 96.5 132 ASP B O 1
ATOM 3563 N N . GLU B 1 133 ? 9.539 -22.781 -29.234 1 96.62 133 GLU B N 1
ATOM 3564 C CA . GLU B 1 133 ? 10.891 -22.594 -28.703 1 96.62 133 GLU B CA 1
ATOM 3565 C C . GLU B 1 133 ? 10.922 -22.812 -27.188 1 96.62 133 GLU B C 1
ATOM 3567 O O . GLU B 1 133 ? 11.984 -23.031 -26.609 1 96.62 133 GLU B O 1
ATOM 3572 N N . LEU B 1 134 ? 9.805 -22.797 -26.578 1 97.5 134 LEU B N 1
ATOM 3573 C CA . LEU B 1 134 ? 9.766 -22.953 -25.125 1 97.5 134 LEU B CA 1
ATOM 3574 C C . LEU B 1 134 ? 9.711 -24.438 -24.75 1 97.5 134 LEU B C 1
ATOM 3576 O O . LEU B 1 134 ? 8.828 -25.156 -25.188 1 97.5 134 LEU B O 1
ATOM 3580 N N . SER B 1 135 ? 10.633 -24.875 -23.969 1 97.56 135 SER B N 1
ATOM 3581 C CA . SER B 1 135 ? 10.594 -26.234 -23.484 1 97.56 135 SER B CA 1
ATOM 3582 C C . SER B 1 135 ? 9.398 -26.469 -22.562 1 97.56 135 SER B C 1
ATOM 3584 O O . SER B 1 135 ? 8.805 -25.516 -22.062 1 97.56 135 SER B O 1
ATOM 3586 N N . ASN B 1 136 ? 9 -27.672 -22.391 1 97.19 136 ASN B N 1
ATOM 3587 C CA . ASN B 1 136 ? 7.93 -28.016 -21.469 1 97.19 136 ASN B CA 1
ATOM 3588 C C . ASN B 1 136 ? 8.273 -27.594 -20.031 1 97.19 136 ASN B C 1
ATOM 3590 O O . ASN B 1 136 ? 7.402 -27.172 -19.281 1 97.19 136 ASN B O 1
ATOM 3594 N N . GLU B 1 137 ? 9.586 -27.734 -19.703 1 97.62 137 GLU B N 1
ATOM 3595 C CA . GLU B 1 137 ? 10.062 -27.328 -18.375 1 97.62 137 GLU B CA 1
ATOM 3596 C C . GLU B 1 137 ? 9.844 -25.844 -18.141 1 97.62 137 GLU B C 1
ATOM 3598 O O . GLU B 1 137 ? 9.344 -25.438 -17.094 1 97.62 137 GLU B O 1
ATOM 3603 N N . ALA B 1 138 ? 10.156 -25.062 -19.172 1 98.25 138 ALA B N 1
ATOM 3604 C CA . ALA B 1 138 ? 9.938 -23.625 -19.047 1 98.25 138 ALA B CA 1
ATOM 3605 C C . ALA B 1 138 ? 8.445 -23.297 -19.016 1 98.25 138 ALA B C 1
ATOM 3607 O O . ALA B 1 138 ? 8.008 -22.453 -18.234 1 98.25 138 ALA B O 1
ATOM 3608 N N . ALA B 1 139 ? 7.684 -24.016 -19.797 1 98.38 139 ALA B N 1
ATOM 3609 C CA . ALA B 1 139 ? 6.258 -23.734 -19.938 1 98.38 139 ALA B CA 1
ATOM 3610 C C . ALA B 1 139 ? 5.512 -23.969 -18.641 1 98.38 139 ALA B C 1
ATOM 3612 O O . ALA B 1 139 ? 4.602 -23.219 -18.281 1 98.38 139 ALA B O 1
ATOM 3613 N N . VAL B 1 140 ? 5.906 -25.031 -17.906 1 97.81 140 VAL B N 1
ATOM 3614 C CA . VAL B 1 140 ? 5.199 -25.375 -16.688 1 97.81 140 VAL B CA 1
ATOM 3615 C C . VAL B 1 140 ? 5.406 -24.281 -15.633 1 97.81 140 VAL B C 1
ATOM 3617 O O . VAL B 1 140 ? 4.621 -24.156 -14.695 1 97.81 140 VAL B O 1
ATOM 3620 N N . LEU B 1 141 ? 6.434 -23.422 -15.828 1 98.56 141 LEU B N 1
ATOM 3621 C CA . LEU B 1 141 ? 6.738 -22.359 -14.883 1 98.56 141 LEU B CA 1
ATOM 3622 C C . LEU B 1 141 ? 5.984 -21.078 -15.242 1 98.56 141 LEU B C 1
ATOM 3624 O O . LEU B 1 141 ? 6.031 -20.094 -14.5 1 98.56 141 LEU B O 1
ATOM 3628 N N . ILE B 1 142 ? 5.203 -21.094 -16.328 1 98.75 142 ILE B N 1
ATOM 3629 C CA . ILE B 1 142 ? 4.523 -19.891 -16.766 1 98.75 142 ILE B CA 1
ATOM 3630 C C . ILE B 1 142 ? 3.512 -19.438 -15.719 1 98.75 142 ILE B C 1
ATOM 3632 O O . ILE B 1 142 ? 3.461 -18.266 -15.352 1 98.75 142 ILE B O 1
ATOM 3636 N N . GLU B 1 143 ? 2.75 -20.344 -15.234 1 98.5 143 GLU B N 1
ATOM 3637 C CA . GLU B 1 143 ? 1.714 -19.984 -14.273 1 98.5 143 GLU B CA 1
ATOM 3638 C C . GLU B 1 143 ? 2.32 -19.406 -13 1 98.5 143 GLU B C 1
ATOM 3640 O O . GLU B 1 143 ? 1.983 -18.297 -12.594 1 98.5 143 GLU B O 1
ATOM 3645 N N . PRO B 1 144 ? 3.291 -20.078 -12.344 1 98.31 144 PRO B N 1
ATOM 3646 C CA . PRO B 1 144 ? 3.859 -19.5 -11.125 1 98.31 144 PRO B CA 1
ATOM 3647 C C . PRO B 1 144 ? 4.668 -18.234 -11.398 1 98.31 144 PRO B C 1
ATOM 3649 O O . PRO B 1 144 ? 4.707 -17.328 -10.555 1 98.31 144 PRO B O 1
ATOM 3652 N N . LEU B 1 145 ? 5.32 -18.141 -12.555 1 98.75 145 LEU B N 1
ATOM 3653 C CA . LEU B 1 145 ? 6.027 -16.906 -12.898 1 98.75 145 LEU B CA 1
ATOM 3654 C C . LEU B 1 145 ? 5.047 -15.758 -13.078 1 98.75 145 LEU B C 1
ATOM 3656 O O . LEU B 1 145 ? 5.359 -14.609 -12.734 1 98.75 145 LEU B O 1
ATOM 3660 N N . SER B 1 146 ? 3.848 -16.094 -13.586 1 98.75 146 SER B N 1
ATOM 3661 C CA . SER B 1 146 ? 2.828 -15.062 -13.781 1 98.75 146 SER B CA 1
ATOM 3662 C C . SER B 1 146 ? 2.379 -14.469 -12.453 1 98.75 146 SER B C 1
ATOM 3664 O O . SER B 1 146 ? 2.018 -13.289 -12.383 1 98.75 146 SER B O 1
ATOM 3666 N N . VAL B 1 147 ? 2.424 -15.258 -11.383 1 98.5 147 VAL B N 1
ATOM 3667 C CA . VAL B 1 147 ? 2.133 -14.742 -10.047 1 98.5 147 VAL B CA 1
ATOM 3668 C C . VAL B 1 147 ? 3.117 -13.633 -9.688 1 98.5 147 VAL B C 1
ATOM 3670 O O . VAL B 1 147 ? 2.713 -12.562 -9.219 1 98.5 147 VAL B O 1
ATOM 3673 N N . ILE B 1 148 ? 4.375 -13.836 -10 1 98.75 148 ILE B N 1
ATOM 3674 C CA . ILE B 1 148 ? 5.441 -12.898 -9.656 1 98.75 148 ILE B CA 1
ATOM 3675 C C . ILE B 1 148 ? 5.383 -11.688 -10.586 1 98.75 148 ILE B C 1
ATOM 3677 O O . ILE B 1 148 ? 5.531 -10.547 -10.133 1 98.75 148 ILE B O 1
ATOM 3681 N N . VAL B 1 149 ? 5.125 -11.977 -11.883 1 98.75 149 VAL B N 1
ATOM 3682 C CA . VAL B 1 149 ? 4.98 -10.898 -12.852 1 98.75 149 VAL B CA 1
ATOM 3683 C C . VAL B 1 149 ? 3.875 -9.938 -12.406 1 98.75 149 VAL B C 1
ATOM 3685 O O . VAL B 1 149 ? 4.07 -8.719 -12.383 1 98.75 149 VAL B O 1
ATOM 3688 N N . HIS B 1 150 ? 2.801 -10.508 -12 1 98.69 150 HIS B N 1
ATOM 3689 C CA . HIS B 1 150 ? 1.669 -9.695 -11.562 1 98.69 150 HIS B CA 1
ATOM 3690 C C . HIS B 1 150 ? 2.014 -8.906 -10.305 1 98.69 150 HIS B C 1
ATOM 3692 O O . HIS B 1 150 ? 1.75 -7.699 -10.234 1 98.69 150 HIS B O 1
ATOM 3698 N N . GLY B 1 151 ? 2.576 -9.602 -9.328 1 98.56 151 GLY B N 1
ATOM 3699 C CA . GLY B 1 151 ? 2.967 -8.93 -8.102 1 98.56 151 GLY B CA 1
ATOM 3700 C C . GLY B 1 151 ? 3.928 -7.777 -8.328 1 98.56 151 GLY B C 1
ATOM 3701 O O . GLY B 1 151 ? 3.77 -6.707 -7.738 1 98.56 151 GLY B O 1
ATOM 3702 N N . MET B 1 152 ? 4.863 -7.965 -9.203 1 98 152 MET B N 1
ATOM 3703 C CA . MET B 1 152 ? 5.906 -6.965 -9.414 1 98 152 MET B CA 1
ATOM 3704 C C . MET B 1 152 ? 5.359 -5.766 -10.18 1 98 152 MET B C 1
ATOM 3706 O O . MET B 1 152 ? 5.945 -4.684 -10.141 1 98 152 MET B O 1
ATOM 3710 N N . LYS B 1 153 ? 4.246 -5.938 -10.883 1 97.19 153 LYS B N 1
ATOM 3711 C CA . LYS B 1 153 ? 3.594 -4.805 -11.539 1 97.19 153 LYS B CA 1
ATOM 3712 C C . LYS B 1 153 ? 3.01 -3.842 -10.508 1 97.19 153 LYS B C 1
ATOM 3714 O O . LYS B 1 153 ? 2.719 -2.688 -10.828 1 97.19 153 LYS B O 1
ATOM 3719 N N . GLN B 1 154 ? 2.828 -4.332 -9.32 1 96.25 154 GLN B N 1
ATOM 3720 C CA . GLN B 1 154 ? 2.158 -3.537 -8.297 1 96.25 154 GLN B CA 1
ATOM 3721 C C . GLN B 1 154 ? 3.162 -2.707 -7.504 1 96.25 154 GLN B C 1
ATOM 3723 O O . GLN B 1 154 ? 2.775 -1.904 -6.652 1 96.25 154 GLN B O 1
ATOM 3728 N N . ILE B 1 155 ? 4.453 -2.934 -7.695 1 97.12 155 ILE B N 1
ATOM 3729 C CA . ILE B 1 155 ? 5.527 -2.197 -7.043 1 97.12 155 ILE B CA 1
ATOM 3730 C C . ILE B 1 155 ? 6.488 -1.646 -8.102 1 97.12 155 ILE B C 1
ATOM 3732 O O . ILE B 1 155 ? 6.332 -1.918 -9.289 1 97.12 155 ILE B O 1
ATOM 3736 N N . THR B 1 156 ? 7.441 -0.891 -7.645 1 95.5 156 THR B N 1
ATOM 3737 C CA . THR B 1 156 ? 8.398 -0.279 -8.562 1 95.5 156 THR B CA 1
ATOM 3738 C C . THR B 1 156 ? 9.805 -0.809 -8.305 1 95.5 156 THR B C 1
ATOM 3740 O O . THR B 1 156 ? 10.344 -0.646 -7.207 1 95.5 156 THR B O 1
ATOM 3743 N N . ILE B 1 157 ? 10.328 -1.45 -9.289 1 97.06 157 ILE B N 1
ATOM 3744 C CA . ILE B 1 157 ? 11.734 -1.85 -9.258 1 97.06 157 ILE B CA 1
ATOM 3745 C C . ILE B 1 157 ? 12.477 -1.207 -10.43 1 97.06 157 ILE B C 1
ATOM 3747 O O . ILE B 1 157 ? 12.164 -1.478 -11.594 1 97.06 157 ILE B O 1
ATOM 3751 N N . GLN B 1 158 ? 13.336 -0.333 -10.117 1 95.19 158 GLN B N 1
ATOM 3752 C CA . GLN B 1 158 ? 14.195 0.312 -11.109 1 95.19 158 GLN B CA 1
ATOM 3753 C C . GLN B 1 158 ? 15.641 -0.145 -10.953 1 95.19 158 GLN B C 1
ATOM 3755 O O . GLN B 1 158 ? 16.047 -0.619 -9.891 1 95.19 158 GLN B O 1
ATOM 3760 N N . PRO B 1 159 ? 16.375 -0.04 -12.078 1 95.56 159 PRO B N 1
ATOM 3761 C CA . PRO B 1 159 ? 17.781 -0.404 -11.961 1 95.56 159 PRO B CA 1
ATOM 3762 C C . PRO B 1 159 ? 18.484 0.317 -10.812 1 95.56 159 PRO B C 1
ATOM 3764 O O . PRO B 1 159 ? 18.297 1.521 -10.625 1 95.56 159 PRO B O 1
ATOM 3767 N N . GLY B 1 160 ? 19.125 -0.457 -10.031 1 93.56 160 GLY B N 1
ATOM 3768 C CA . GLY B 1 160 ? 19.906 0.117 -8.945 1 93.56 160 GLY B CA 1
ATOM 3769 C C . GLY B 1 160 ? 19.172 0.102 -7.617 1 93.56 160 GLY B C 1
ATOM 3770 O O . GLY B 1 160 ? 19.781 0.28 -6.562 1 93.56 160 GLY B O 1
ATOM 3771 N N . MET B 1 161 ? 17.922 -0.113 -7.594 1 96.81 161 MET B N 1
ATOM 3772 C CA . MET B 1 161 ? 17.156 -0.196 -6.355 1 96.81 161 MET B CA 1
ATOM 3773 C C . MET B 1 161 ? 17.484 -1.472 -5.59 1 96.81 161 MET B C 1
ATOM 3775 O O . MET B 1 161 ? 17.656 -2.533 -6.191 1 96.81 161 MET B O 1
ATOM 3779 N N . SER B 1 162 ? 17.578 -1.354 -4.281 1 98.19 162 SER B N 1
ATOM 3780 C CA . SER B 1 162 ? 17.812 -2.521 -3.434 1 98.19 162 SER B CA 1
ATOM 3781 C C . SER B 1 162 ? 16.516 -3.295 -3.197 1 98.19 162 SER B C 1
ATOM 3783 O O . SER B 1 162 ? 15.492 -2.711 -2.836 1 98.19 162 SER B O 1
ATOM 3785 N N . VAL B 1 163 ? 16.562 -4.609 -3.484 1 98.75 163 VAL B N 1
ATOM 3786 C CA . VAL B 1 163 ? 15.383 -5.473 -3.361 1 98.75 163 VAL B CA 1
ATOM 3787 C C . VAL B 1 163 ? 15.703 -6.648 -2.443 1 98.75 163 VAL B C 1
ATOM 3789 O O . VAL B 1 163 ? 16.719 -7.332 -2.627 1 98.75 163 VAL B O 1
ATOM 3792 N N . LEU B 1 164 ? 14.914 -6.828 -1.449 1 98.81 164 LEU B N 1
ATOM 3793 C CA . LEU B 1 164 ? 15.023 -7.988 -0.575 1 98.81 164 LEU B CA 1
ATOM 3794 C C . LEU B 1 164 ? 13.891 -8.977 -0.839 1 98.81 164 LEU B C 1
ATOM 3796 O O . LEU B 1 164 ? 12.727 -8.586 -0.905 1 98.81 164 LEU B O 1
ATOM 3800 N N . VAL B 1 165 ? 14.203 -10.203 -1.022 1 98.81 165 VAL B N 1
ATOM 3801 C CA . VAL B 1 165 ? 13.219 -11.273 -1.113 1 98.81 165 VAL B CA 1
ATOM 3802 C C . VAL B 1 165 ? 13.297 -12.156 0.129 1 98.81 165 VAL B C 1
ATOM 3804 O O . VAL B 1 165 ? 14.352 -12.711 0.437 1 98.81 165 VAL B O 1
ATOM 3807 N N . VAL B 1 166 ? 12.195 -12.25 0.805 1 98.38 166 VAL B N 1
ATOM 3808 C CA . VAL B 1 166 ? 12.109 -13.016 2.045 1 98.38 166 VAL B CA 1
ATOM 3809 C C . VAL B 1 166 ? 11.383 -14.336 1.793 1 98.38 166 VAL B C 1
ATOM 3811 O O . VAL B 1 166 ? 10.172 -14.344 1.569 1 98.38 166 VAL B O 1
ATOM 3814 N N . GLY B 1 167 ? 12.07 -15.438 1.937 1 97.19 167 GLY B N 1
ATOM 3815 C CA . GLY B 1 167 ? 11.516 -16.734 1.609 1 97.19 167 GLY B CA 1
ATOM 3816 C C . GLY B 1 167 ? 11.758 -17.141 0.168 1 97.19 167 GLY B C 1
ATOM 3817 O O . GLY B 1 167 ? 11.359 -16.438 -0.758 1 97.19 167 GLY B O 1
ATOM 3818 N N . CYS B 1 168 ? 12.391 -18.328 0.068 1 96.25 168 CYS B N 1
ATOM 3819 C CA . CYS B 1 168 ? 12.75 -18.781 -1.272 1 96.25 168 CYS B CA 1
ATOM 3820 C C . CYS B 1 168 ? 12.18 -20.156 -1.56 1 96.25 168 CYS B C 1
ATOM 3822 O O . CYS B 1 168 ? 12.914 -21.078 -1.938 1 96.25 168 CYS B O 1
ATOM 3824 N N . GLY B 1 169 ? 10.867 -20.25 -1.335 1 95.62 169 GLY B N 1
ATOM 3825 C CA . GLY B 1 169 ? 10.172 -21.297 -2.064 1 95.62 169 GLY B CA 1
ATOM 3826 C C . GLY B 1 169 ? 10.133 -21.062 -3.562 1 95.62 169 GLY B C 1
ATOM 3827 O O . GLY B 1 169 ? 10.93 -20.281 -4.094 1 95.62 169 GLY B O 1
ATOM 3828 N N . THR B 1 170 ? 9.281 -21.719 -4.246 1 96.56 170 THR B N 1
ATOM 3829 C CA . THR B 1 170 ? 9.25 -21.531 -5.691 1 96.56 170 THR B CA 1
ATOM 3830 C C . THR B 1 170 ? 8.961 -20.078 -6.043 1 96.56 170 THR B C 1
ATOM 3832 O O . THR B 1 170 ? 9.664 -19.484 -6.859 1 96.56 170 THR B O 1
ATOM 3835 N N . GLU B 1 171 ? 7.969 -19.484 -5.391 1 97.5 171 GLU B N 1
ATOM 3836 C CA . GLU B 1 171 ? 7.594 -18.109 -5.68 1 97.5 171 GLU B CA 1
ATOM 3837 C C . GLU B 1 171 ? 8.727 -17.141 -5.332 1 97.5 171 GLU B C 1
ATOM 3839 O O . GLU B 1 171 ? 9 -16.203 -6.086 1 97.5 171 GLU B O 1
ATOM 3844 N N . GLY B 1 172 ? 9.344 -17.359 -4.188 1 98.31 172 GLY B N 1
ATOM 3845 C CA . GLY B 1 172 ? 10.461 -16.516 -3.795 1 98.31 172 GLY B CA 1
ATOM 3846 C C . GLY B 1 172 ? 11.648 -16.625 -4.73 1 98.31 172 GLY B C 1
ATOM 3847 O O . GLY B 1 172 ? 12.289 -15.617 -5.043 1 98.31 172 GLY B O 1
ATOM 3848 N N . LEU B 1 173 ? 11.953 -17.844 -5.152 1 98.5 173 LEU B N 1
ATOM 3849 C CA . LEU B 1 173 ? 13.031 -18.047 -6.113 1 98.5 173 LEU B CA 1
ATOM 3850 C C . LEU B 1 173 ? 12.758 -17.312 -7.414 1 98.5 173 LEU B C 1
ATOM 3852 O O . LEU B 1 173 ? 13.625 -16.594 -7.93 1 98.5 173 LEU B O 1
ATOM 3856 N N . LEU B 1 174 ? 11.555 -17.438 -7.879 1 98.69 174 LEU B N 1
ATOM 3857 C CA . LEU B 1 174 ? 11.156 -16.766 -9.109 1 98.69 174 LEU B CA 1
ATOM 3858 C C . LEU B 1 174 ? 11.188 -15.25 -8.93 1 98.69 174 LEU B C 1
ATOM 3860 O O . LEU B 1 174 ? 11.617 -14.523 -9.828 1 98.69 174 LEU B O 1
ATOM 3864 N N . ALA B 1 175 ? 10.781 -14.766 -7.781 1 98.81 175 ALA B N 1
ATOM 3865 C CA . ALA B 1 175 ? 10.781 -13.328 -7.496 1 98.81 175 ALA B CA 1
ATOM 3866 C C . ALA B 1 175 ? 12.203 -12.773 -7.473 1 98.81 175 ALA B C 1
ATOM 3868 O O . ALA B 1 175 ? 12.469 -11.719 -8.047 1 98.81 175 ALA B O 1
ATOM 3869 N N . ALA B 1 176 ? 13.094 -13.5 -6.805 1 98.69 176 ALA B N 1
ATOM 3870 C CA . ALA B 1 176 ? 14.492 -13.07 -6.73 1 98.69 176 ALA B CA 1
ATOM 3871 C C . ALA B 1 176 ? 15.125 -13.016 -8.117 1 98.69 176 ALA B C 1
ATOM 3873 O O . ALA B 1 176 ? 15.758 -12.023 -8.484 1 98.69 176 ALA B O 1
ATOM 3874 N N . ALA B 1 177 ? 14.891 -14.055 -8.875 1 98.56 177 ALA B N 1
ATOM 3875 C CA . ALA B 1 177 ? 15.477 -14.141 -10.203 1 98.56 177 ALA B CA 1
ATOM 3876 C C . ALA B 1 177 ? 14.945 -13.031 -11.109 1 98.56 177 ALA B C 1
ATOM 3878 O O . ALA B 1 177 ? 15.711 -12.367 -11.812 1 98.56 177 ALA B O 1
ATOM 3879 N N . LEU B 1 178 ? 13.641 -12.852 -11.07 1 98.56 178 LEU B N 1
ATOM 3880 C CA . LEU B 1 178 ? 13.039 -11.844 -11.945 1 98.56 178 LEU B CA 1
ATOM 3881 C C . LEU B 1 178 ? 13.445 -10.438 -11.516 1 98.56 178 LEU B C 1
ATOM 3883 O O . LEU B 1 178 ? 13.719 -9.586 -12.352 1 98.56 178 LEU B O 1
ATOM 3887 N N . ALA B 1 179 ? 13.43 -10.172 -10.188 1 98.56 179 ALA B N 1
ATOM 3888 C CA . ALA B 1 179 ? 13.852 -8.867 -9.68 1 98.56 179 ALA B CA 1
ATOM 3889 C C . ALA B 1 179 ? 15.266 -8.531 -10.148 1 98.56 179 ALA B C 1
ATOM 3891 O O . ALA B 1 179 ? 15.539 -7.395 -10.547 1 98.56 179 ALA B O 1
ATOM 3892 N N . ARG B 1 180 ? 16.109 -9.531 -10.102 1 97.94 180 ARG B N 1
ATOM 3893 C CA . ARG B 1 180 ? 17.469 -9.336 -10.602 1 97.94 180 ARG B CA 1
ATOM 3894 C C . ARG B 1 180 ? 17.469 -9.055 -12.102 1 97.94 180 ARG B C 1
ATOM 3896 O O . ARG B 1 180 ? 18.188 -8.172 -12.57 1 97.94 180 ARG B O 1
ATOM 3903 N N . HIS B 1 181 ? 16.703 -9.797 -12.789 1 97.12 181 HIS B N 1
ATOM 3904 C CA . HIS B 1 181 ? 16.641 -9.719 -14.242 1 97.12 181 HIS B CA 1
ATOM 3905 C C . HIS B 1 181 ? 16.172 -8.344 -14.703 1 97.12 181 HIS B C 1
ATOM 3907 O O . HIS B 1 181 ? 16.641 -7.832 -15.727 1 97.12 181 HIS B O 1
ATOM 3913 N N . VAL B 1 182 ? 15.328 -7.68 -13.914 1 96.38 182 VAL B N 1
ATOM 3914 C CA . VAL B 1 182 ? 14.789 -6.391 -14.344 1 96.38 182 VAL B CA 1
ATOM 3915 C C . VAL B 1 182 ? 15.633 -5.258 -13.75 1 96.38 182 VAL B C 1
ATOM 3917 O O . VAL B 1 182 ? 15.258 -4.086 -13.852 1 96.38 182 VAL B O 1
ATOM 3920 N N . GLY B 1 183 ? 16.719 -5.59 -13.062 1 96.19 183 GLY B N 1
ATOM 3921 C CA . GLY B 1 183 ? 17.719 -4.582 -12.75 1 96.19 183 GLY B CA 1
ATOM 3922 C C . GLY B 1 183 ? 17.859 -4.305 -11.266 1 96.19 183 GLY B C 1
ATOM 3923 O O . GLY B 1 183 ? 18.656 -3.465 -10.859 1 96.19 183 GLY B O 1
ATOM 3924 N N . GLY B 1 184 ? 17.125 -4.984 -10.398 1 97.69 184 GLY B N 1
ATOM 3925 C CA . GLY B 1 184 ? 17.234 -4.789 -8.961 1 97.69 184 GLY B CA 1
ATOM 3926 C C . GLY B 1 184 ? 18.531 -5.312 -8.391 1 97.69 184 GLY B C 1
ATOM 3927 O O . GLY B 1 184 ? 19.109 -6.281 -8.898 1 97.69 184 GLY B O 1
ATOM 3928 N N . GLU B 1 185 ? 19.047 -4.676 -7.418 1 98.25 185 GLU B N 1
ATOM 3929 C CA . GLU B 1 185 ? 20.109 -5.23 -6.582 1 98.25 185 GLU B CA 1
ATOM 3930 C C . GLU B 1 185 ? 19.531 -6.137 -5.492 1 98.25 185 GLU B C 1
ATOM 3932 O O . GLU B 1 185 ? 19.094 -5.652 -4.449 1 98.25 185 GLU B O 1
ATOM 3937 N N . VAL B 1 186 ? 19.656 -7.449 -5.707 1 98.5 186 VAL B N 1
ATOM 3938 C CA . VAL B 1 186 ? 18.797 -8.375 -4.992 1 98.5 186 VAL B CA 1
ATOM 3939 C C . VAL B 1 186 ? 19.562 -9.047 -3.865 1 98.5 186 VAL B C 1
ATOM 3941 O O . VAL B 1 186 ? 20.672 -9.547 -4.078 1 98.5 186 VAL B O 1
ATOM 3944 N N . THR B 1 187 ? 19.031 -9.016 -2.717 1 98.38 187 THR B N 1
ATOM 3945 C CA . THR B 1 187 ? 19.344 -9.906 -1.603 1 98.38 187 THR B CA 1
ATOM 3946 C C . THR B 1 187 ? 18.219 -10.898 -1.37 1 98.38 187 THR B C 1
ATOM 3948 O O . THR B 1 187 ? 17.047 -10.508 -1.291 1 98.38 187 THR B O 1
ATOM 3951 N N . ALA B 1 188 ? 18.484 -12.156 -1.356 1 98.38 188 ALA B N 1
ATOM 3952 C CA . ALA B 1 188 ? 17.516 -13.195 -1.063 1 98.38 188 ALA B CA 1
ATOM 3953 C C . ALA B 1 188 ? 17.875 -13.945 0.217 1 98.38 188 ALA B C 1
ATOM 3955 O O . ALA B 1 188 ? 19.031 -14.312 0.42 1 98.38 188 ALA B O 1
ATOM 3956 N N . ILE B 1 189 ? 16.859 -14.125 1.03 1 97.75 189 ILE B N 1
ATOM 3957 C CA . ILE B 1 189 ? 17.141 -14.797 2.289 1 97.75 189 ILE B CA 1
ATOM 3958 C C . ILE B 1 189 ? 16.172 -15.961 2.479 1 97.75 189 ILE B C 1
ATOM 3960 O O . ILE B 1 189 ? 15.008 -15.883 2.066 1 97.75 189 ILE B O 1
ATOM 3964 N N . ASP B 1 190 ? 16.609 -16.984 3.021 1 96.56 190 ASP B N 1
ATOM 3965 C CA . ASP B 1 190 ? 15.859 -18.172 3.396 1 96.56 190 ASP B CA 1
ATOM 3966 C C . ASP B 1 190 ? 16.578 -18.953 4.496 1 96.56 190 ASP B C 1
ATOM 3968 O O . ASP B 1 190 ? 17.812 -18.891 4.613 1 96.56 190 ASP B O 1
ATOM 3972 N N . ILE B 1 191 ? 15.82 -19.625 5.309 1 94.56 191 ILE B N 1
ATOM 3973 C CA . ILE B 1 191 ? 16.422 -20.438 6.363 1 94.56 191 ILE B CA 1
ATOM 3974 C C . ILE B 1 191 ? 17.047 -21.688 5.758 1 94.56 191 ILE B C 1
ATOM 3976 O O . ILE B 1 191 ? 17.953 -22.297 6.344 1 94.56 191 ILE B O 1
ATOM 3980 N N . ASN B 1 192 ? 16.5 -22.156 4.602 1 94.25 192 ASN B N 1
ATOM 3981 C CA . ASN B 1 192 ? 17 -23.328 3.9 1 94.25 192 ASN B CA 1
ATOM 3982 C C . ASN B 1 192 ? 18.094 -22.969 2.904 1 94.25 192 ASN B C 1
ATOM 3984 O O . ASN B 1 192 ? 17.812 -22.469 1.814 1 94.25 192 ASN B O 1
ATOM 3988 N N . ALA B 1 193 ? 19.281 -23.344 3.143 1 92.38 193 ALA B N 1
ATOM 3989 C CA . ALA B 1 193 ? 20.438 -22.953 2.334 1 92.38 193 ALA B CA 1
ATOM 3990 C C . ALA B 1 193 ? 20.406 -23.641 0.971 1 92.38 193 ALA B C 1
ATOM 3992 O O . ALA B 1 193 ? 20.844 -23.078 -0.029 1 92.38 193 ALA B O 1
ATOM 3993 N N . SER B 1 194 ? 19.906 -24.812 0.976 1 92.25 194 SER B N 1
ATOM 3994 C CA . SER B 1 194 ? 19.859 -25.562 -0.272 1 92.25 194 SER B CA 1
ATOM 3995 C C . SER B 1 194 ? 18.984 -24.891 -1.308 1 92.25 194 SER B C 1
ATOM 3997 O O . SER B 1 194 ? 19.297 -24.859 -2.496 1 92.25 194 SER B O 1
ATOM 3999 N N . LYS B 1 195 ? 17.891 -24.312 -0.863 1 91.81 195 LYS B N 1
ATOM 4000 C CA . LYS B 1 195 ? 17.016 -23.594 -1.776 1 91.81 195 LYS B CA 1
ATOM 4001 C C . LYS B 1 195 ? 17.656 -22.312 -2.279 1 91.81 195 LYS B C 1
ATOM 4003 O O . LYS B 1 195 ? 17.578 -21.984 -3.465 1 91.81 195 LYS B O 1
ATOM 4008 N N . LEU B 1 196 ? 18.391 -21.672 -1.422 1 93.56 196 LEU B N 1
ATOM 4009 C CA . LEU B 1 196 ? 19.094 -20.438 -1.801 1 93.56 196 LEU B CA 1
ATOM 4010 C C . LEU B 1 196 ? 20.156 -20.719 -2.857 1 93.56 196 LEU B C 1
ATOM 4012 O O . LEU B 1 196 ? 20.375 -19.891 -3.748 1 93.56 196 LEU B O 1
ATOM 4016 N N . ALA B 1 197 ? 20.734 -21.844 -2.709 1 94.19 197 ALA B N 1
ATOM 4017 C CA . ALA B 1 197 ? 21.828 -22.219 -3.602 1 94.19 197 ALA B CA 1
ATOM 4018 C C . ALA B 1 197 ? 21.359 -22.297 -5.047 1 94.19 197 ALA B C 1
ATOM 4020 O O . ALA B 1 197 ? 22.141 -22.125 -5.98 1 94.19 197 ALA B O 1
ATOM 4021 N N . MET B 1 198 ? 20.047 -22.453 -5.211 1 95.12 198 MET B N 1
ATOM 4022 C CA . MET B 1 198 ? 19.5 -22.562 -6.555 1 95.12 198 MET B CA 1
ATOM 4023 C C . MET B 1 198 ? 19.594 -21.219 -7.277 1 95.12 198 MET B C 1
ATOM 4025 O O . MET B 1 198 ? 19.5 -21.156 -8.508 1 95.12 198 MET B O 1
ATOM 4029 N N . LEU B 1 199 ? 19.734 -20.156 -6.535 1 97.12 199 LEU B N 1
ATOM 4030 C CA . LEU B 1 199 ? 19.812 -18.812 -7.102 1 97.12 199 LEU B CA 1
ATOM 4031 C C . LEU B 1 199 ? 21.234 -18.5 -7.566 1 97.12 199 LEU B C 1
ATOM 4033 O O . LEU B 1 199 ? 21.484 -17.453 -8.164 1 97.12 199 LEU B O 1
ATOM 4037 N N . ARG B 1 200 ? 22.188 -19.391 -7.34 1 94.62 200 ARG B N 1
ATOM 4038 C CA . ARG B 1 200 ? 23.594 -19.125 -7.668 1 94.62 200 ARG B CA 1
ATOM 4039 C C . ARG B 1 200 ? 23.781 -19 -9.172 1 94.62 200 ARG B C 1
ATOM 4041 O O . ARG B 1 200 ? 24.781 -18.438 -9.633 1 94.62 200 ARG B O 1
ATOM 4048 N N . SER B 1 201 ? 22.844 -19.531 -9.898 1 91.75 201 SER B N 1
ATOM 4049 C CA . SER B 1 201 ? 22.922 -19.422 -11.352 1 91.75 201 SER B CA 1
ATOM 4050 C C . SER B 1 201 ? 22.625 -18 -11.82 1 91.75 201 SER B C 1
ATOM 4052 O O . SER B 1 201 ? 22.891 -17.656 -12.969 1 91.75 201 SER B O 1
ATOM 4054 N N . PHE B 1 202 ? 22.047 -17.25 -10.961 1 92.62 202 PHE B N 1
ATOM 4055 C CA . PHE B 1 202 ? 21.781 -15.844 -11.25 1 92.62 202 PHE B CA 1
ATOM 4056 C C . PHE B 1 202 ? 22.844 -14.953 -10.609 1 92.62 202 PHE B C 1
ATOM 4058 O O . PHE B 1 202 ? 23.078 -15.016 -9.398 1 92.62 202 PHE B O 1
ATOM 4065 N N . HIS B 1 203 ? 23.672 -14.289 -11.344 1 89.06 203 HIS B N 1
ATOM 4066 C CA . HIS B 1 203 ? 24.859 -13.57 -10.875 1 89.06 203 HIS B CA 1
ATOM 4067 C C . HIS B 1 203 ? 24.469 -12.281 -10.156 1 89.06 203 HIS B C 1
ATOM 4069 O O . HIS B 1 203 ? 23.344 -11.789 -10.328 1 89.06 203 HIS B O 1
ATOM 4075 N N . ASP B 1 204 ? 25.328 -11.859 -9.266 1 93.31 204 ASP B N 1
ATOM 4076 C CA . ASP B 1 204 ? 25.281 -10.547 -8.625 1 93.31 204 ASP B CA 1
ATOM 4077 C C . ASP B 1 204 ? 24.125 -10.453 -7.645 1 93.31 204 ASP B C 1
ATOM 4079 O O . ASP B 1 204 ? 23.391 -9.453 -7.625 1 93.31 204 ASP B O 1
ATOM 4083 N N . MET B 1 205 ? 23.875 -11.555 -6.945 1 96.19 205 MET B N 1
ATOM 4084 C CA . MET B 1 205 ? 22.891 -11.531 -5.867 1 96.19 205 MET B CA 1
ATOM 4085 C C . MET B 1 205 ? 23.531 -11.844 -4.523 1 96.19 205 MET B C 1
ATOM 4087 O O . MET B 1 205 ? 24.5 -12.609 -4.461 1 96.19 205 MET B O 1
ATOM 4091 N N . THR B 1 206 ? 23.062 -11.242 -3.533 1 96.69 206 THR B N 1
ATOM 4092 C CA . THR B 1 206 ? 23.469 -11.594 -2.174 1 96.69 206 THR B CA 1
ATOM 4093 C C . THR B 1 206 ? 22.5 -12.625 -1.583 1 96.69 206 THR B C 1
ATOM 4095 O O . THR B 1 206 ? 21.281 -12.43 -1.606 1 96.69 206 THR B O 1
ATOM 4098 N N . LEU B 1 207 ? 23.062 -13.75 -1.161 1 97.06 207 LEU B N 1
ATOM 4099 C CA . LEU B 1 207 ? 22.281 -14.82 -0.553 1 97.06 207 LEU B CA 1
ATOM 4100 C C . LEU B 1 207 ? 22.656 -14.992 0.918 1 97.06 207 LEU B C 1
ATOM 4102 O O . LEU B 1 207 ? 23.828 -14.914 1.286 1 97.06 207 LEU B O 1
ATOM 4106 N N . GLY B 1 208 ? 21.594 -15.141 1.775 1 94.62 208 GLY B N 1
ATOM 4107 C CA . GLY B 1 208 ? 21.953 -15.305 3.176 1 94.62 208 GLY B CA 1
ATOM 4108 C C . GLY B 1 208 ? 20.797 -15.758 4.043 1 94.62 208 GLY B C 1
ATOM 4109 O O . GLY B 1 208 ? 19.703 -16.016 3.537 1 94.62 208 GLY B O 1
ATOM 4110 N N . HIS B 1 209 ? 21.156 -15.93 5.293 1 95.31 209 HIS B N 1
ATOM 4111 C CA . HIS B 1 209 ? 20.172 -16.234 6.328 1 95.31 209 HIS B CA 1
ATOM 4112 C C . HIS B 1 209 ? 19.5 -14.961 6.84 1 95.31 209 HIS B C 1
ATOM 4114 O O . HIS B 1 209 ? 20.109 -13.883 6.82 1 95.31 209 HIS B O 1
ATOM 4120 N N . PRO B 1 210 ? 18.25 -15.078 7.262 1 92.62 210 PRO B N 1
ATOM 4121 C CA . PRO B 1 210 ? 17.562 -13.898 7.781 1 92.62 210 PRO B CA 1
ATOM 4122 C C . PRO B 1 210 ? 18.375 -13.172 8.859 1 92.62 210 PRO B C 1
ATOM 4124 O O . PRO B 1 210 ? 18.297 -11.953 8.977 1 92.62 210 PRO B O 1
ATOM 4127 N N . MET B 1 211 ? 19.125 -13.805 9.57 1 90.88 211 MET B N 1
ATOM 4128 C CA . MET B 1 211 ? 19.891 -13.227 10.664 1 90.88 211 MET B CA 1
ATOM 4129 C C . MET B 1 211 ? 21.062 -12.398 10.125 1 90.88 211 MET B C 1
ATOM 4131 O O . MET B 1 211 ? 21.594 -11.547 10.836 1 90.88 211 MET B O 1
ATOM 4135 N N . ASP B 1 212 ? 21.438 -12.602 8.82 1 90.81 212 ASP B N 1
ATOM 4136 C CA . ASP B 1 212 ? 22.609 -11.977 8.234 1 90.81 212 ASP B CA 1
ATOM 4137 C C . ASP B 1 212 ? 22.312 -10.562 7.762 1 90.81 212 ASP B C 1
ATOM 4139 O O . ASP B 1 212 ? 23.219 -9.797 7.426 1 90.81 212 ASP B O 1
ATOM 4143 N N . ILE B 1 213 ? 21 -10.172 7.805 1 89.31 213 ILE B N 1
ATOM 4144 C CA . ILE B 1 213 ? 20.688 -8.891 7.168 1 89.31 213 ILE B CA 1
ATOM 4145 C C . ILE B 1 213 ? 20.094 -7.93 8.195 1 89.31 213 ILE B C 1
ATOM 4147 O O . ILE B 1 213 ? 19.484 -6.922 7.828 1 89.31 213 ILE B O 1
ATOM 4151 N N . ALA B 1 214 ? 20.328 -8.172 9.414 1 85.88 214 ALA B N 1
ATOM 4152 C CA . ALA B 1 214 ? 19.797 -7.297 10.453 1 85.88 214 ALA B CA 1
ATOM 4153 C C . ALA B 1 214 ? 20.391 -5.895 10.344 1 85.88 214 ALA B C 1
ATOM 4155 O O . ALA B 1 214 ? 21.609 -5.742 10.141 1 85.88 214 ALA B O 1
ATOM 4156 N N . GLY B 1 215 ? 19.578 -4.934 10.398 1 88.81 215 GLY B N 1
ATOM 4157 C CA . GLY B 1 215 ? 20.031 -3.555 10.359 1 88.81 215 GLY B CA 1
ATOM 4158 C C . GLY B 1 215 ? 20.016 -2.963 8.961 1 88.81 215 GLY B C 1
ATOM 4159 O O . GLY B 1 215 ? 20.078 -1.741 8.797 1 88.81 215 GLY B O 1
ATOM 4160 N N . ASN B 1 216 ? 19.984 -3.844 7.91 1 94.31 216 ASN B N 1
ATOM 4161 C CA . ASN B 1 216 ? 19.891 -3.355 6.539 1 94.31 216 ASN B CA 1
ATOM 4162 C C . ASN B 1 216 ? 18.469 -2.914 6.199 1 94.31 216 ASN B C 1
ATOM 4164 O O . ASN B 1 216 ? 17.516 -3.312 6.867 1 94.31 216 ASN B O 1
ATOM 4168 N N . GLN B 1 217 ? 18.391 -2.021 5.273 1 97.12 217 GLN B N 1
ATOM 4169 C CA . GLN B 1 217 ? 17.078 -1.634 4.746 1 97.12 217 GLN B CA 1
ATOM 4170 C C . GLN B 1 217 ? 17.094 -1.604 3.223 1 97.12 217 GLN B C 1
ATOM 4172 O O . GLN B 1 217 ? 18.125 -1.343 2.605 1 97.12 217 GLN B O 1
ATOM 4177 N N . TYR B 1 218 ? 15.961 -1.869 2.701 1 98.19 218 TYR B N 1
ATOM 417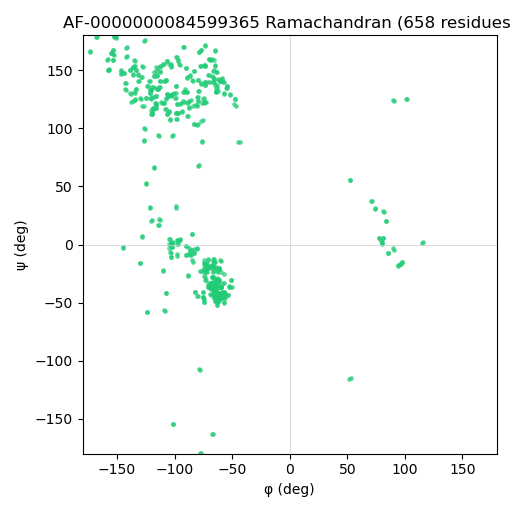8 C CA . TYR B 1 218 ? 15.836 -2.037 1.258 1 98.19 218 TYR B CA 1
ATOM 4179 C C . TYR B 1 218 ? 14.711 -1.165 0.705 1 98.19 218 TYR B C 1
ATOM 4181 O O . TYR B 1 218 ? 13.758 -0.849 1.415 1 98.19 218 TYR B O 1
ATOM 4189 N N . ASP B 1 219 ? 14.812 -0.778 -0.59 1 98.12 219 ASP B N 1
ATOM 4190 C CA . ASP B 1 219 ? 13.781 0.004 -1.263 1 98.12 219 ASP B CA 1
ATOM 4191 C C . ASP B 1 219 ? 12.492 -0.804 -1.417 1 98.12 219 ASP B C 1
ATOM 4193 O O . ASP B 1 219 ? 11.398 -0.26 -1.29 1 98.12 219 ASP B O 1
ATOM 4197 N N . VAL B 1 220 ? 12.727 -2.082 -1.723 1 98.75 220 VAL B N 1
ATOM 4198 C CA . VAL B 1 220 ? 11.602 -2.99 -1.941 1 98.75 220 VAL B CA 1
ATOM 4199 C C . VAL B 1 220 ? 11.836 -4.289 -1.175 1 98.75 220 VAL B C 1
ATOM 4201 O O . VAL B 1 220 ? 12.945 -4.824 -1.168 1 98.75 220 VAL B O 1
ATOM 4204 N N . VAL B 1 221 ? 10.844 -4.734 -0.502 1 98.88 221 VAL B N 1
ATOM 4205 C CA . VAL B 1 221 ? 10.859 -6.047 0.135 1 98.88 221 VAL B CA 1
ATOM 4206 C C . VAL B 1 221 ? 9.719 -6.902 -0.413 1 98.88 221 VAL B C 1
ATOM 4208 O O . VAL B 1 221 ? 8.57 -6.469 -0.446 1 98.88 221 VAL B O 1
ATOM 4211 N N . ILE B 1 222 ? 10.031 -8.07 -0.906 1 98.88 222 ILE B N 1
ATOM 4212 C CA . ILE B 1 222 ? 9.062 -9.055 -1.363 1 98.88 222 ILE B CA 1
ATOM 4213 C C . ILE B 1 222 ? 8.977 -10.203 -0.355 1 98.88 222 ILE B C 1
ATOM 4215 O O . ILE B 1 222 ? 9.938 -10.945 -0.167 1 98.88 222 ILE B O 1
ATOM 4219 N N . GLU B 1 223 ? 7.895 -10.297 0.279 1 98.88 223 GLU B N 1
ATOM 4220 C CA . GLU B 1 223 ? 7.668 -11.336 1.276 1 98.88 223 GLU B CA 1
ATOM 4221 C C . GLU B 1 223 ? 6.984 -12.555 0.658 1 98.88 223 GLU B C 1
ATOM 4223 O O . GLU B 1 223 ? 5.84 -12.469 0.204 1 98.88 223 GLU B O 1
ATOM 4228 N N . ALA B 1 224 ? 7.664 -13.672 0.622 1 98.19 224 ALA B N 1
ATOM 4229 C CA . ALA B 1 224 ? 7.152 -14.859 -0.056 1 98.19 224 ALA B CA 1
ATOM 4230 C C . ALA B 1 224 ? 7.207 -16.078 0.859 1 98.19 224 ALA B C 1
ATOM 4232 O O . ALA B 1 224 ? 6.965 -17.203 0.419 1 98.19 224 ALA B O 1
ATOM 4233 N N . ALA B 1 225 ? 7.547 -15.898 2.113 1 96.75 225 ALA B N 1
ATOM 4234 C CA . ALA B 1 225 ? 7.605 -17 3.062 1 96.75 225 ALA B CA 1
ATOM 4235 C C . ALA B 1 225 ? 6.223 -17.328 3.621 1 96.75 225 ALA B C 1
ATOM 4237 O O . ALA B 1 225 ? 5.887 -18.484 3.846 1 96.75 225 ALA B O 1
ATOM 4238 N N . GLY B 1 226 ? 5.43 -16.297 3.92 1 96.44 226 GLY B N 1
ATOM 4239 C CA . GLY B 1 226 ? 4.047 -16.5 4.328 1 96.44 226 GLY B CA 1
ATOM 4240 C C . GLY B 1 226 ? 3.9 -16.859 5.793 1 96.44 226 GLY B C 1
ATOM 4241 O O . GLY B 1 226 ? 3.035 -17.672 6.148 1 96.44 226 GLY B O 1
ATOM 4242 N N . THR B 1 227 ? 4.812 -16.422 6.645 1 97.38 227 THR B N 1
ATOM 4243 C CA . THR B 1 227 ? 4.656 -16.609 8.086 1 97.38 227 THR B CA 1
ATOM 4244 C C . THR B 1 227 ? 4.453 -15.266 8.781 1 97.38 227 THR B C 1
ATOM 4246 O O . THR B 1 227 ? 4.871 -14.219 8.266 1 97.38 227 THR B O 1
ATOM 4249 N N . LYS B 1 228 ? 3.777 -15.336 9.922 1 98.19 228 LYS B N 1
ATOM 4250 C CA . LYS B 1 228 ? 3.574 -14.125 10.711 1 98.19 228 LYS B CA 1
ATOM 4251 C C . LYS B 1 228 ? 4.902 -13.422 11 1 98.19 228 LYS B C 1
ATOM 4253 O O . LYS B 1 228 ? 5.027 -12.211 10.797 1 98.19 228 LYS B O 1
ATOM 4258 N N . GLN B 1 229 ? 5.883 -14.195 11.352 1 97.38 229 GLN B N 1
ATOM 4259 C CA . GLN B 1 229 ? 7.188 -13.664 11.727 1 97.38 229 GLN B CA 1
ATOM 4260 C C . GLN B 1 229 ? 7.879 -13.008 10.531 1 97.38 229 GLN B C 1
ATOM 4262 O O . GLN B 1 229 ? 8.5 -11.953 10.664 1 97.38 229 GLN B O 1
ATOM 4267 N N . SER B 1 230 ? 7.812 -13.633 9.391 1 97.56 230 SER B N 1
ATOM 4268 C CA . SER B 1 230 ? 8.469 -13.07 8.211 1 97.56 230 SER B CA 1
ATOM 4269 C C . SER B 1 230 ? 7.84 -11.742 7.812 1 97.56 230 SER B C 1
ATOM 4271 O O . SER B 1 230 ? 8.547 -10.797 7.465 1 97.56 230 SER B O 1
ATOM 4273 N N . VAL B 1 231 ? 6.5 -11.68 7.895 1 98.56 231 VAL B N 1
ATOM 4274 C CA . VAL B 1 231 ? 5.812 -10.438 7.555 1 98.56 231 VAL B CA 1
ATOM 4275 C C . VAL B 1 231 ? 6.234 -9.336 8.523 1 98.56 231 VAL B C 1
ATOM 4277 O O . VAL B 1 231 ? 6.613 -8.242 8.094 1 98.56 231 VAL B O 1
ATOM 4280 N N . GLU B 1 232 ? 6.188 -9.625 9.766 1 98.56 232 GLU B N 1
ATOM 4281 C CA . GLU B 1 232 ? 6.496 -8.641 10.797 1 98.56 232 GLU B CA 1
ATOM 4282 C C . GLU B 1 232 ? 7.941 -8.164 10.695 1 98.56 232 GLU B C 1
ATOM 4284 O O . GLU B 1 232 ? 8.234 -6.988 10.898 1 98.56 232 GLU B O 1
ATOM 4289 N N . SER B 1 233 ? 8.844 -9.031 10.305 1 96.81 233 SER B N 1
ATOM 4290 C CA . SER B 1 233 ? 10.258 -8.68 10.219 1 96.81 233 SER B CA 1
ATOM 4291 C C . SER B 1 233 ? 10.523 -7.758 9.031 1 96.81 233 SER B C 1
ATOM 4293 O O . SER B 1 233 ? 11.523 -7.031 9.016 1 96.81 233 SER B O 1
ATOM 4295 N N . CYS B 1 234 ? 9.695 -7.754 8.023 1 98.19 234 CYS B N 1
ATOM 4296 C CA . CYS B 1 234 ? 9.906 -6.988 6.797 1 98.19 234 CYS B CA 1
ATOM 4297 C C . CYS B 1 234 ? 9.938 -5.492 7.094 1 98.19 234 CYS B C 1
ATOM 4299 O O . CYS B 1 234 ? 10.617 -4.73 6.395 1 98.19 234 CYS B O 1
ATOM 4301 N N . PHE B 1 235 ? 9.234 -5.07 8.117 1 98.12 235 PHE B N 1
ATOM 4302 C CA . PHE B 1 235 ? 9.062 -3.643 8.359 1 98.12 235 PHE B CA 1
ATOM 4303 C C . PHE B 1 235 ? 10.367 -3.016 8.836 1 98.12 235 PHE B C 1
ATOM 4305 O O . PHE B 1 235 ? 10.664 -1.866 8.508 1 98.12 235 PHE B O 1
ATOM 4312 N N . SER B 1 236 ? 11.148 -3.732 9.641 1 96.88 236 SER B N 1
ATOM 4313 C CA . SER B 1 236 ? 12.445 -3.215 10.07 1 96.88 236 SER B CA 1
ATOM 4314 C C . SER B 1 236 ? 13.445 -3.203 8.922 1 96.88 236 SER B C 1
ATOM 4316 O O . SER B 1 236 ? 14.492 -2.555 9 1 96.88 236 SER B O 1
ATOM 4318 N N . LEU B 1 237 ? 13.141 -3.871 7.82 1 97.94 237 LEU B N 1
ATOM 4319 C CA . LEU B 1 237 ? 14.039 -4.027 6.684 1 97.94 237 LEU B CA 1
ATOM 4320 C C . LEU B 1 237 ? 13.641 -3.094 5.547 1 97.94 237 LEU B C 1
ATOM 4322 O O . LEU B 1 237 ? 14.273 -3.09 4.488 1 97.94 237 LEU B O 1
ATOM 4326 N N . LEU B 1 238 ? 12.656 -2.336 5.754 1 98.19 238 LEU B N 1
ATOM 4327 C CA . LEU B 1 238 ? 12.086 -1.489 4.707 1 98.19 238 LEU B CA 1
ATOM 4328 C C . LEU B 1 238 ? 12.516 -0.037 4.895 1 98.19 238 LEU B C 1
ATOM 4330 O O . LEU B 1 238 ? 12.352 0.527 5.977 1 98.19 238 LEU B O 1
ATOM 4334 N N . LYS B 1 239 ? 13.055 0.581 3.877 1 97.5 239 LYS B N 1
ATOM 4335 C CA . LYS B 1 239 ? 13.477 1.979 3.912 1 97.5 239 LYS B CA 1
ATOM 4336 C C . LYS B 1 239 ? 12.273 2.912 4.008 1 97.5 239 LYS B C 1
ATOM 4338 O O . LYS B 1 239 ? 11.156 2.527 3.672 1 97.5 239 LYS B O 1
ATOM 4343 N N . PRO B 1 240 ? 12.508 4.168 4.484 1 97.19 240 PRO B N 1
ATOM 4344 C CA . PRO B 1 240 ? 11.469 5.172 4.258 1 97.19 240 PRO B CA 1
ATOM 4345 C C . PRO B 1 240 ? 11.086 5.312 2.785 1 97.19 240 PRO B C 1
ATOM 4347 O O . PRO B 1 240 ? 11.961 5.254 1.913 1 97.19 240 PRO B O 1
ATOM 4350 N N . GLY B 1 241 ? 9.812 5.367 2.568 1 97.06 241 GLY B N 1
ATOM 4351 C CA . GLY B 1 241 ? 9.328 5.445 1.196 1 97.06 241 GLY B CA 1
ATOM 4352 C C . GLY B 1 241 ? 9.328 4.102 0.487 1 97.06 241 GLY B C 1
ATOM 4353 O O . GLY B 1 241 ? 9 4.02 -0.698 1 97.06 241 GLY B O 1
ATOM 4354 N N . GLY B 1 242 ? 9.711 3.035 1.226 1 98 242 GLY B N 1
ATOM 4355 C CA . GLY B 1 242 ? 9.852 1.723 0.618 1 98 242 GLY B CA 1
ATOM 4356 C C . GLY B 1 242 ? 8.523 1.028 0.382 1 98 242 GLY B C 1
ATOM 4357 O O . GLY B 1 242 ? 7.488 1.469 0.886 1 98 242 GLY B O 1
ATOM 4358 N N . GLU B 1 243 ? 8.547 -0.076 -0.42 1 98.69 243 GLU B N 1
ATOM 4359 C CA . GLU B 1 243 ? 7.363 -0.862 -0.754 1 98.69 243 GLU B CA 1
ATOM 4360 C C . GLU B 1 243 ? 7.523 -2.316 -0.32 1 98.69 243 GLU B C 1
ATOM 4362 O O . GLU B 1 243 ? 8.578 -2.918 -0.534 1 98.69 243 GLU B O 1
ATOM 4367 N N . LEU B 1 244 ? 6.535 -2.789 0.352 1 98.88 244 LEU B N 1
ATOM 4368 C CA . LEU B 1 244 ? 6.465 -4.188 0.762 1 98.88 244 LEU B CA 1
ATOM 4369 C C . LEU B 1 244 ? 5.414 -4.938 -0.047 1 98.88 244 LEU B C 1
ATOM 4371 O O . LEU B 1 244 ? 4.23 -4.602 0.002 1 98.88 244 LEU B O 1
ATOM 4375 N N . LEU B 1 245 ? 5.809 -5.902 -0.803 1 98.94 245 LEU B N 1
ATOM 4376 C CA . LEU B 1 245 ? 4.91 -6.766 -1.562 1 98.94 245 LEU B CA 1
ATOM 4377 C C . LEU B 1 245 ? 4.66 -8.07 -0.819 1 98.94 245 LEU B C 1
ATOM 4379 O O . LEU B 1 245 ? 5.602 -8.812 -0.516 1 98.94 245 LEU B O 1
ATOM 4383 N N . LEU B 1 246 ? 3.438 -8.32 -0.535 1 98.88 246 LEU B N 1
ATOM 4384 C CA . LEU B 1 246 ? 3.045 -9.562 0.126 1 98.88 246 LEU B CA 1
ATOM 4385 C C . LEU B 1 246 ? 2.557 -10.594 -0.89 1 98.88 246 LEU B C 1
ATOM 4387 O O . LEU B 1 246 ? 1.516 -10.398 -1.521 1 98.88 246 LEU B O 1
ATOM 4391 N N . ILE B 1 247 ? 3.309 -11.641 -1.018 1 98.31 247 ILE B N 1
ATOM 4392 C CA . ILE B 1 247 ? 2.939 -12.781 -1.85 1 98.31 247 ILE B CA 1
ATOM 4393 C C . ILE B 1 247 ? 2.545 -13.961 -0.964 1 98.31 247 ILE B C 1
ATOM 4395 O O . ILE B 1 247 ? 1.583 -14.672 -1.263 1 98.31 247 ILE B O 1
ATOM 4399 N N . GLY B 1 248 ? 3.326 -14.133 0.084 1 97.38 248 GLY B N 1
ATOM 4400 C CA . GLY B 1 248 ? 3.014 -15.172 1.045 1 97.38 248 GLY B CA 1
ATOM 4401 C C . GLY B 1 248 ? 1.72 -14.93 1.797 1 97.38 248 GLY B C 1
ATOM 4402 O O . GLY B 1 248 ? 1.339 -13.773 2.021 1 97.38 248 GLY B O 1
ATOM 4403 N N . ILE B 1 249 ? 1.061 -16.031 2.186 1 96.31 249 ILE B N 1
ATOM 4404 C CA . ILE B 1 249 ? -0.236 -15.891 2.84 1 96.31 249 ILE B CA 1
ATOM 4405 C C . ILE B 1 249 ? -0.152 -16.438 4.266 1 96.31 249 ILE B C 1
ATOM 4407 O O . ILE B 1 249 ? 0.263 -17.578 4.477 1 96.31 249 ILE B O 1
ATOM 4411 N N . THR B 1 250 ? -0.441 -15.648 5.203 1 97.12 250 THR B N 1
ATOM 4412 C CA . THR B 1 250 ? -0.644 -15.992 6.605 1 97.12 250 THR B CA 1
ATOM 4413 C C . THR B 1 250 ? -1.89 -15.305 7.156 1 97.12 250 THR B C 1
ATOM 4415 O O . THR B 1 250 ? -2.33 -14.281 6.625 1 97.12 250 THR B O 1
ATOM 4418 N N . PRO B 1 251 ? -2.521 -15.828 8.141 1 96.94 251 PRO B N 1
ATOM 4419 C CA . PRO B 1 251 ? -3.799 -15.266 8.586 1 96.94 251 PRO B CA 1
ATOM 4420 C C . PRO B 1 251 ? -3.697 -13.789 8.961 1 96.94 251 PRO B C 1
ATOM 4422 O O . PRO B 1 251 ? -4.488 -12.969 8.484 1 96.94 251 PRO B O 1
ATOM 4425 N N . GLU B 1 252 ? -2.707 -13.469 9.789 1 98.5 252 GLU B N 1
ATOM 4426 C CA . GLU B 1 252 ? -2.58 -12.094 10.281 1 98.5 252 GLU B CA 1
ATOM 4427 C C . GLU B 1 252 ? -1.142 -11.781 10.68 1 98.5 252 GLU B C 1
ATOM 4429 O O . GLU B 1 252 ? -0.309 -12.688 10.781 1 98.5 252 GLU B O 1
ATOM 4434 N N . ALA B 1 253 ? -0.814 -10.555 10.852 1 98.69 253 ALA B N 1
ATOM 4435 C CA . ALA B 1 253 ? 0.448 -10.055 11.398 1 98.69 253 ALA B CA 1
ATOM 4436 C C . ALA B 1 253 ? 0.267 -8.68 12.039 1 98.69 253 ALA B C 1
ATOM 4438 O O . ALA B 1 253 ? -0.728 -8 11.789 1 98.69 253 ALA B O 1
ATOM 4439 N N . THR B 1 254 ? 1.135 -8.352 12.875 1 98.62 254 THR B N 1
ATOM 4440 C CA . THR B 1 254 ? 1.149 -7.02 13.461 1 98.62 254 THR B CA 1
ATOM 4441 C C . THR B 1 254 ? 1.986 -6.062 12.617 1 98.62 254 THR B C 1
ATOM 4443 O O . THR B 1 254 ? 3.104 -6.398 12.219 1 98.62 254 THR B O 1
ATOM 4446 N N . ILE B 1 255 ? 1.446 -4.93 12.32 1 98.38 255 ILE B N 1
ATOM 4447 C CA . ILE B 1 255 ? 2.238 -3.941 11.602 1 98.38 255 ILE B CA 1
ATOM 4448 C C . ILE B 1 255 ? 2.51 -2.74 12.5 1 98.38 255 ILE B C 1
ATOM 4450 O O . ILE B 1 255 ? 1.662 -2.365 13.312 1 98.38 255 ILE B O 1
ATOM 4454 N N . PRO B 1 256 ? 3.68 -2.191 12.445 1 98.75 256 PRO B N 1
ATOM 4455 C CA . PRO B 1 256 ? 3.979 -0.936 13.141 1 98.75 256 PRO B CA 1
ATOM 4456 C C . PRO B 1 256 ? 3.398 0.284 12.422 1 98.75 256 PRO B C 1
ATOM 4458 O O . PRO B 1 256 ? 4.102 0.949 11.664 1 98.75 256 PRO B O 1
ATOM 4461 N N . VAL B 1 257 ? 2.184 0.664 12.719 1 98.69 257 VAL B N 1
ATOM 4462 C CA . VAL B 1 257 ? 1.422 1.687 12.008 1 98.69 257 VAL B CA 1
ATOM 4463 C C . VAL B 1 257 ? 2.17 3.018 12.055 1 98.69 257 VAL B C 1
ATOM 4465 O O . VAL B 1 257 ? 2.281 3.713 11.047 1 98.69 257 VAL B O 1
ATOM 4468 N N . ALA B 1 258 ? 2.707 3.361 13.188 1 97.56 258 ALA B N 1
ATOM 4469 C CA . ALA B 1 258 ? 3.436 4.617 13.328 1 97.56 258 ALA B CA 1
ATOM 4470 C C . ALA B 1 258 ? 4.605 4.688 12.352 1 97.56 258 ALA B C 1
ATOM 4472 O O . ALA B 1 258 ? 4.805 5.711 11.688 1 97.56 258 ALA B O 1
ATOM 4473 N N . GLN B 1 259 ? 5.309 3.607 12.258 1 97.81 259 GLN B N 1
ATOM 4474 C CA . GLN B 1 259 ? 6.438 3.551 11.336 1 97.81 259 GLN B CA 1
ATOM 4475 C C . GLN B 1 259 ? 5.973 3.67 9.891 1 97.81 259 GLN B C 1
ATOM 4477 O O . GLN B 1 259 ? 6.547 4.43 9.109 1 97.81 259 GLN B O 1
ATOM 4482 N N . VAL B 1 260 ? 4.91 2.914 9.547 1 98.75 260 VAL B N 1
ATOM 4483 C CA . VAL B 1 260 ? 4.398 2.891 8.18 1 98.75 260 VAL B CA 1
ATOM 4484 C C . VAL B 1 260 ? 3.984 4.297 7.762 1 98.75 260 VAL B C 1
ATOM 4486 O O . VAL B 1 260 ? 4.289 4.734 6.648 1 98.75 260 VAL B O 1
ATOM 4489 N N . VAL B 1 261 ? 3.361 5.012 8.648 1 98.38 261 VAL B N 1
ATOM 4490 C CA . VAL B 1 261 ? 2.904 6.363 8.344 1 98.38 261 VAL B CA 1
ATOM 4491 C C . VAL B 1 261 ? 4.098 7.316 8.32 1 98.38 261 VAL B C 1
ATOM 4493 O O . VAL B 1 261 ? 4.316 8.016 7.332 1 98.38 261 VAL B O 1
ATOM 4496 N N . ARG B 1 262 ? 4.953 7.309 9.32 1 96.44 262 ARG B N 1
ATOM 4497 C CA . ARG B 1 262 ? 6.039 8.273 9.477 1 96.44 262 ARG B CA 1
ATOM 4498 C C . ARG B 1 262 ? 7.094 8.094 8.383 1 96.44 262 ARG B C 1
ATOM 4500 O O . ARG B 1 262 ? 7.754 9.055 7.988 1 96.44 262 ARG B O 1
ATOM 4507 N N . LYS B 1 263 ? 7.191 6.875 7.902 1 97.5 263 LYS B N 1
ATOM 4508 C CA . LYS B 1 263 ? 8.188 6.598 6.875 1 97.5 263 LYS B CA 1
ATOM 4509 C C . LYS B 1 263 ? 7.547 6.527 5.492 1 97.5 263 LYS B C 1
ATOM 4511 O O . LYS B 1 263 ? 8.211 6.199 4.508 1 97.5 263 LYS B O 1
ATOM 4516 N N . GLU B 1 264 ? 6.25 6.758 5.484 1 98.19 264 GLU B N 1
ATOM 4517 C CA . GLU B 1 264 ? 5.508 6.758 4.227 1 98.19 264 GLU B CA 1
ATOM 4518 C C . GLU B 1 264 ? 5.77 5.477 3.436 1 98.19 264 GLU B C 1
ATOM 4520 O O . GLU B 1 264 ? 6.141 5.531 2.262 1 98.19 264 GLU B O 1
ATOM 4525 N N . GLN B 1 265 ? 5.516 4.367 4.074 1 98.56 265 GLN B N 1
ATOM 4526 C CA . GLN B 1 265 ? 5.727 3.059 3.469 1 98.56 265 GLN B CA 1
ATOM 4527 C C . GLN B 1 265 ? 4.438 2.518 2.861 1 98.56 265 GLN B C 1
ATOM 4529 O O . GLN B 1 265 ? 3.342 2.918 3.264 1 98.56 265 GLN B O 1
ATOM 4534 N N . LYS B 1 266 ? 4.59 1.644 1.873 1 98.62 266 LYS B N 1
ATOM 4535 C CA . LYS B 1 266 ? 3.467 1.045 1.161 1 98.62 266 LYS B CA 1
ATOM 4536 C C . LYS B 1 266 ? 3.479 -0.476 1.292 1 98.62 266 LYS B C 1
ATOM 4538 O O . LYS B 1 266 ? 4.531 -1.105 1.17 1 98.62 266 LYS B O 1
ATOM 4543 N N . ILE B 1 267 ? 2.332 -1.026 1.605 1 98.88 267 ILE B N 1
ATOM 4544 C CA . ILE B 1 267 ? 2.129 -2.469 1.669 1 98.88 267 ILE B CA 1
ATOM 4545 C C . ILE B 1 267 ? 1.115 -2.895 0.609 1 98.88 267 ILE B C 1
ATOM 4547 O O . ILE B 1 267 ? 0.007 -2.357 0.551 1 98.88 267 ILE B O 1
ATOM 4551 N N . VAL B 1 268 ? 1.478 -3.881 -0.204 1 98.5 268 VAL B N 1
ATOM 4552 C CA . VAL B 1 268 ? 0.61 -4.312 -1.295 1 98.5 268 VAL B CA 1
ATOM 4553 C C . VAL B 1 268 ? 0.448 -5.832 -1.254 1 98.5 268 VAL B C 1
ATOM 4555 O O . VAL B 1 268 ? 1.438 -6.566 -1.223 1 98.5 268 VAL B O 1
ATOM 4558 N N . GLY B 1 269 ? -0.792 -6.223 -1.23 1 98.69 269 GLY B N 1
ATOM 4559 C CA . GLY B 1 269 ? -1.07 -7.633 -1.445 1 98.69 269 GLY B CA 1
ATOM 4560 C C . GLY B 1 269 ? -1.273 -7.988 -2.906 1 98.69 269 GLY B C 1
ATOM 4561 O O . GLY B 1 269 ? -1.861 -7.211 -3.662 1 98.69 269 GLY B O 1
ATOM 4562 N N . SER B 1 270 ? -0.817 -9.156 -3.285 1 98.5 270 SER B N 1
ATOM 4563 C CA . SER B 1 270 ? -1 -9.609 -4.66 1 98.5 270 SER B CA 1
ATOM 4564 C C . SER B 1 270 ? -1.534 -11.039 -4.699 1 98.5 270 SER B C 1
ATOM 4566 O O . SER B 1 270 ? -1.109 -11.891 -3.914 1 98.5 270 SER B O 1
ATOM 4568 N N . ILE B 1 271 ? -2.447 -11.266 -5.656 1 97.31 271 ILE B N 1
ATOM 4569 C CA . ILE B 1 271 ? -3.033 -12.594 -5.75 1 97.31 271 ILE B CA 1
ATOM 4570 C C . ILE B 1 271 ? -3.059 -13.047 -7.211 1 97.31 271 ILE B C 1
ATOM 4572 O O . ILE B 1 271 ? -3.549 -12.328 -8.078 1 97.31 271 ILE B O 1
ATOM 4576 N N . ILE B 1 272 ? -2.527 -14.133 -7.496 1 96.69 272 ILE B N 1
ATOM 4577 C CA . ILE B 1 272 ? -2.49 -14.852 -8.766 1 96.69 272 ILE B CA 1
ATOM 4578 C C . ILE B 1 272 ? -1.999 -13.914 -9.875 1 96.69 272 ILE B C 1
ATOM 4580 O O . ILE B 1 272 ? -0.836 -13.508 -9.875 1 96.69 272 ILE B O 1
ATOM 4584 N N . TYR B 1 273 ? -2.895 -13.609 -10.914 1 97.81 273 TYR B N 1
ATOM 4585 C CA . TYR B 1 273 ? -2.447 -12.859 -12.078 1 97.81 273 TYR B CA 1
ATOM 4586 C C . TYR B 1 273 ? -3.621 -12.508 -12.984 1 97.81 273 TYR B C 1
ATOM 4588 O O . TYR B 1 273 ? -4.746 -12.945 -12.75 1 97.81 273 TYR B O 1
ATOM 4596 N N . GLU B 1 274 ? -3.285 -11.594 -13.867 1 96.12 274 GLU B N 1
ATOM 4597 C CA . GLU B 1 274 ? -4.238 -11.25 -14.922 1 96.12 274 GLU B CA 1
ATOM 4598 C C . GLU B 1 274 ? -3.969 -12.055 -16.188 1 96.12 274 GLU B C 1
ATOM 4600 O O . GLU B 1 274 ? -2.896 -11.945 -16.781 1 96.12 274 GLU B O 1
ATOM 4605 N N . PHE B 1 275 ? -4.973 -12.82 -16.641 1 96.44 275 PHE B N 1
ATOM 4606 C CA . PHE B 1 275 ? -4.883 -13.625 -17.844 1 96.44 275 PHE B CA 1
ATOM 4607 C C . PHE B 1 275 ? -5.543 -12.906 -19.016 1 96.44 275 PHE B C 1
ATOM 4609 O O . PHE B 1 275 ? -6.59 -12.281 -18.859 1 96.44 275 PHE B O 1
ATOM 4616 N N . PRO B 1 276 ? -4.906 -12.898 -20.219 1 96.12 276 PRO B N 1
ATOM 4617 C CA . PRO B 1 276 ? -3.697 -13.656 -20.562 1 96.12 276 PRO B CA 1
ATOM 4618 C C . PRO B 1 276 ? -2.426 -12.82 -20.453 1 96.12 276 PRO B C 1
ATOM 4620 O O . PRO B 1 276 ? -1.326 -13.32 -20.688 1 96.12 276 PRO B O 1
ATOM 4623 N N . THR B 1 277 ? -2.527 -11.547 -20 1 97.44 277 THR B N 1
ATOM 4624 C CA . THR B 1 277 ? -1.447 -10.578 -20.141 1 97.44 277 THR B CA 1
ATOM 4625 C C . THR B 1 277 ? -0.226 -11.016 -19.328 1 97.44 277 THR B C 1
ATOM 4627 O O . THR B 1 277 ? 0.897 -10.992 -19.844 1 97.44 277 THR B O 1
ATOM 4630 N N . ASP B 1 278 ? -0.423 -11.469 -18.156 1 98.38 278 ASP B N 1
ATOM 4631 C CA . ASP B 1 278 ? 0.707 -11.844 -17.312 1 98.38 278 ASP B CA 1
ATOM 4632 C C . ASP B 1 278 ? 1.346 -13.148 -17.781 1 98.38 278 ASP B C 1
ATOM 4634 O O . ASP B 1 278 ? 2.559 -13.328 -17.656 1 98.38 278 ASP B O 1
ATOM 4638 N N . PHE B 1 279 ? 0.537 -14.039 -18.375 1 98.56 279 PHE B N 1
ATOM 4639 C CA . PHE B 1 279 ? 1.082 -15.242 -18.984 1 98.56 279 PHE B CA 1
ATOM 4640 C C . PHE B 1 279 ? 1.972 -14.883 -20.172 1 98.56 279 PHE B C 1
ATOM 4642 O O . PHE B 1 279 ? 3.074 -15.414 -20.312 1 98.56 279 PHE B O 1
ATOM 4649 N N . GLN B 1 280 ? 1.479 -13.992 -20.969 1 98.69 280 GLN B N 1
ATOM 4650 C CA . GLN B 1 280 ? 2.229 -13.562 -22.141 1 98.69 280 GLN B CA 1
ATOM 4651 C C . GLN B 1 280 ? 3.535 -12.883 -21.75 1 98.69 280 GLN B C 1
ATOM 4653 O O . GLN B 1 280 ? 4.582 -13.133 -22.344 1 98.69 280 GLN B O 1
ATOM 4658 N N . THR B 1 281 ? 3.461 -12.086 -20.734 1 98.75 281 THR B N 1
ATOM 4659 C CA . THR B 1 281 ? 4.668 -11.445 -20.219 1 98.75 281 THR B CA 1
ATOM 4660 C C . THR B 1 281 ? 5.652 -12.492 -19.688 1 98.75 281 THR B C 1
ATOM 4662 O O . THR B 1 281 ? 6.855 -12.391 -19.922 1 98.75 281 THR B O 1
ATOM 4665 N N . SER B 1 282 ? 5.129 -13.469 -19 1 98.81 282 SER B N 1
ATOM 4666 C CA . SER B 1 282 ? 5.965 -14.562 -18.516 1 98.81 282 SER B CA 1
ATOM 4667 C C . SER B 1 282 ? 6.645 -15.297 -19.656 1 98.81 282 SER B C 1
ATOM 4669 O O . SER B 1 282 ? 7.832 -15.625 -19.578 1 98.81 282 SER B O 1
ATOM 4671 N N . VAL B 1 283 ? 5.887 -15.539 -20.719 1 98.75 283 VAL B N 1
ATOM 4672 C CA . VAL B 1 283 ? 6.445 -16.188 -21.906 1 98.75 283 VAL B CA 1
ATOM 4673 C C . VAL B 1 283 ? 7.602 -15.352 -22.453 1 98.75 283 VAL B C 1
ATOM 4675 O O . VAL B 1 283 ? 8.656 -15.891 -22.797 1 98.75 283 VAL B O 1
ATOM 4678 N N . THR B 1 284 ? 7.391 -14.055 -22.469 1 98.69 284 THR B N 1
ATOM 4679 C CA . THR B 1 284 ? 8.422 -13.148 -22.969 1 98.69 284 THR B CA 1
ATOM 4680 C C . THR B 1 284 ? 9.695 -13.273 -22.141 1 98.69 284 THR B C 1
ATOM 4682 O O . THR B 1 284 ? 10.797 -13.352 -22.703 1 98.69 284 THR B O 1
ATOM 4685 N N . TYR B 1 285 ? 9.562 -13.344 -20.859 1 98.56 285 TYR B N 1
ATOM 4686 C CA . TYR B 1 285 ? 10.727 -13.492 -20 1 98.56 285 TYR B CA 1
ATOM 4687 C C . TYR B 1 285 ? 11.406 -14.836 -20.234 1 98.56 285 TYR B C 1
ATOM 4689 O O . TYR B 1 285 ? 12.641 -14.914 -20.281 1 98.56 285 TYR B O 1
ATOM 4697 N N . LEU B 1 286 ? 10.617 -15.867 -20.406 1 98.5 286 LEU B N 1
ATOM 4698 C CA . LEU B 1 286 ? 11.156 -17.219 -20.516 1 98.5 286 LEU B CA 1
ATOM 4699 C C . LEU B 1 286 ? 11.844 -17.422 -21.859 1 98.5 286 LEU B C 1
ATOM 4701 O O . LEU B 1 286 ? 12.617 -18.375 -22.031 1 98.5 286 LEU B O 1
ATOM 4705 N N . LEU B 1 287 ? 11.539 -16.562 -22.812 1 98.06 287 LEU B N 1
ATOM 4706 C CA . LEU B 1 287 ? 12.18 -16.625 -24.109 1 98.06 287 LEU B CA 1
ATOM 4707 C C . LEU B 1 287 ? 13.516 -15.883 -24.094 1 98.06 287 LEU B C 1
ATOM 4709 O O . LEU B 1 287 ? 14.32 -16.016 -25.031 1 98.06 287 LEU B O 1
ATOM 4713 N N . ASP B 1 288 ? 13.703 -15.102 -23.078 1 97.12 288 ASP B N 1
ATOM 4714 C CA . ASP B 1 288 ? 14.984 -14.422 -22.906 1 97.12 288 ASP B CA 1
ATOM 4715 C C . ASP B 1 288 ? 16.062 -15.398 -22.422 1 97.12 288 ASP B C 1
ATOM 4717 O O . ASP B 1 288 ? 15.961 -15.938 -21.312 1 97.12 288 ASP B O 1
ATOM 4721 N N . GLU B 1 289 ? 17.094 -15.555 -23.109 1 94.56 289 GLU B N 1
ATOM 4722 C CA . GLU B 1 289 ? 18.141 -16.516 -22.828 1 94.56 289 GLU B CA 1
ATOM 4723 C C . GLU B 1 289 ? 18.891 -16.172 -21.547 1 94.56 289 GLU B C 1
ATOM 4725 O O . GLU B 1 289 ? 19.516 -17.047 -20.938 1 94.56 289 GLU B O 1
ATOM 4730 N N . GLN B 1 290 ? 18.766 -14.961 -21.125 1 94 290 GLN B N 1
ATOM 4731 C CA . GLN B 1 290 ? 19.469 -14.516 -19.922 1 94 290 GLN B CA 1
ATOM 4732 C C . GLN B 1 290 ? 18.641 -14.789 -18.672 1 94 290 GLN B C 1
ATOM 4734 O O . GLN B 1 290 ? 19.109 -14.57 -17.547 1 94 290 GLN B O 1
ATOM 4739 N N . PHE B 1 291 ? 17.5 -15.273 -18.875 1 97.12 291 PHE B N 1
ATOM 4740 C CA . PHE B 1 291 ? 16.594 -15.586 -17.766 1 97.12 291 PHE B CA 1
ATOM 4741 C C . PHE B 1 291 ? 16.125 -17.031 -17.859 1 97.12 291 PHE B C 1
ATOM 4743 O O . PHE B 1 291 ? 15.148 -17.344 -18.562 1 97.12 291 PHE B O 1
ATOM 4750 N N . ASP B 1 292 ? 16.719 -17.906 -17.094 1 96.69 292 ASP B N 1
ATOM 4751 C CA . ASP B 1 292 ? 16.359 -19.312 -17.156 1 96.69 292 ASP B CA 1
ATOM 4752 C C . ASP B 1 292 ? 16 -19.859 -15.766 1 96.69 292 ASP B C 1
ATOM 4754 O O . ASP B 1 292 ? 16.859 -20.422 -15.078 1 96.69 292 ASP B O 1
ATOM 4758 N N . PRO B 1 293 ? 14.781 -19.75 -15.453 1 97.62 293 PRO B N 1
ATOM 4759 C CA . PRO B 1 293 ? 14.367 -20.219 -14.125 1 97.62 293 PRO B CA 1
ATOM 4760 C C . PRO B 1 293 ? 14.078 -21.719 -14.094 1 97.62 293 PRO B C 1
ATOM 4762 O O . PRO B 1 293 ? 13.578 -22.234 -13.094 1 97.62 293 PRO B O 1
ATOM 4765 N N . THR B 1 294 ? 14.383 -22.5 -15.172 1 97.81 294 THR B N 1
ATOM 4766 C CA . THR B 1 294 ? 14.156 -23.938 -15.164 1 97.81 294 THR B CA 1
ATOM 4767 C C . THR B 1 294 ? 15.07 -24.625 -14.148 1 97.81 294 THR B C 1
ATOM 4769 O O . THR B 1 294 ? 14.82 -25.766 -13.758 1 97.81 294 THR B O 1
ATOM 4772 N N . VAL B 1 295 ? 16.094 -23.922 -13.664 1 96.81 295 VAL B N 1
ATOM 4773 C CA . VAL B 1 295 ? 16.984 -24.438 -12.625 1 96.81 295 VAL B CA 1
ATOM 4774 C C . VAL B 1 295 ? 16.219 -24.625 -11.32 1 96.81 295 VAL B C 1
ATOM 4776 O O . VAL B 1 295 ? 16.672 -25.328 -10.414 1 96.81 295 VAL B O 1
ATOM 4779 N N . PHE B 1 296 ? 15.016 -24.016 -11.25 1 97.94 296 PHE B N 1
ATOM 4780 C CA . PHE B 1 296 ? 14.227 -24.125 -10.023 1 97.94 296 PHE B CA 1
ATOM 4781 C C . PHE B 1 296 ? 13.367 -25.375 -10.039 1 97.94 296 PHE B C 1
ATOM 4783 O O . PHE B 1 296 ? 12.703 -25.703 -9.055 1 97.94 296 PHE B O 1
ATOM 4790 N N . ILE B 1 297 ? 13.305 -26.094 -11.188 1 98 297 ILE B N 1
ATOM 4791 C CA . ILE B 1 297 ? 12.68 -27.422 -11.211 1 98 297 ILE B CA 1
ATOM 4792 C C . ILE B 1 297 ? 13.609 -28.438 -10.57 1 98 297 ILE B C 1
ATOM 4794 O O . ILE B 1 297 ? 14.602 -28.859 -11.172 1 98 297 ILE B O 1
ATOM 4798 N N . SER B 1 298 ? 13.234 -28.828 -9.414 1 97.25 298 SER B N 1
ATOM 4799 C CA . SER B 1 298 ? 14.102 -29.719 -8.633 1 97.25 298 SER B CA 1
ATOM 4800 C C . SER B 1 298 ? 14.055 -31.141 -9.164 1 97.25 298 SER B C 1
ATOM 4802 O O . SER B 1 298 ? 15.086 -31.812 -9.242 1 97.25 298 SER B O 1
ATOM 4804 N N . LYS B 1 299 ? 12.828 -31.578 -9.422 1 97.81 299 LYS B N 1
ATOM 4805 C CA . LYS B 1 299 ? 12.633 -32.969 -9.875 1 97.81 299 LYS B CA 1
ATOM 4806 C C . LYS B 1 299 ? 11.469 -33.062 -10.852 1 97.81 299 LYS B C 1
ATOM 4808 O O . LYS B 1 299 ? 10.508 -32.281 -10.758 1 97.81 299 LYS B O 1
ATOM 4813 N N . ILE B 1 300 ? 11.633 -34 -11.781 1 98.19 300 ILE B N 1
ATOM 4814 C CA . ILE B 1 300 ? 10.547 -34.438 -12.656 1 98.19 300 ILE B CA 1
ATOM 4815 C C . ILE B 1 300 ? 10.281 -35.906 -12.438 1 98.19 300 ILE B C 1
ATOM 4817 O O . ILE B 1 300 ? 11.172 -36.75 -12.609 1 98.19 300 ILE B O 1
ATOM 4821 N N . LYS B 1 301 ? 9.094 -36.219 -11.977 1 97.94 301 LYS B N 1
ATOM 4822 C CA . LYS B 1 301 ? 8.695 -37.594 -11.695 1 97.94 301 LYS B CA 1
ATOM 4823 C C . LYS B 1 301 ? 7.562 -38.031 -12.609 1 97.94 301 LYS B C 1
ATOM 4825 O O . LYS B 1 301 ? 6.656 -37.25 -12.906 1 97.94 301 LYS B O 1
ATOM 4830 N N . PRO B 1 302 ? 7.586 -39.312 -12.977 1 96.75 302 PRO B N 1
ATOM 4831 C CA . PRO B 1 302 ? 6.395 -39.812 -13.672 1 96.75 302 PRO B CA 1
ATOM 4832 C C . PRO B 1 302 ? 5.125 -39.656 -12.836 1 96.75 302 PRO B C 1
ATOM 4834 O O . PRO B 1 302 ? 5.156 -39.812 -11.617 1 96.75 302 PRO B O 1
ATOM 4837 N N . PHE B 1 303 ? 4.023 -39.344 -13.469 1 94.44 303 PHE B N 1
ATOM 4838 C CA . PHE B 1 303 ? 2.793 -39.031 -12.742 1 94.44 303 PHE B CA 1
ATOM 4839 C C . PHE B 1 303 ? 2.367 -40.219 -11.875 1 94.44 303 PHE B C 1
ATOM 4841 O O . PHE B 1 303 ? 1.744 -40.031 -10.828 1 94.44 303 PHE B O 1
ATOM 4848 N N . TYR B 1 304 ? 2.834 -41.469 -12.266 1 94.44 304 TYR B N 1
ATOM 4849 C CA . TYR B 1 304 ? 2.477 -42.656 -11.484 1 94.44 304 TYR B CA 1
ATOM 4850 C C . TYR B 1 304 ? 3.252 -42.688 -10.172 1 94.44 304 TYR B C 1
ATOM 4852 O O . TYR B 1 304 ? 2.912 -43.438 -9.258 1 94.44 304 TYR B O 1
ATOM 4860 N N . GLU B 1 305 ? 4.258 -41.906 -10.109 1 96.69 305 GLU B N 1
ATOM 4861 C CA . GLU B 1 305 ? 5.027 -41.781 -8.875 1 96.69 305 GLU B CA 1
ATOM 4862 C C . GLU B 1 305 ? 4.598 -40.531 -8.086 1 96.69 305 GLU B C 1
ATOM 4864 O O . GLU B 1 305 ? 5.426 -39.906 -7.438 1 96.69 305 GLU B O 1
ATOM 4869 N N . TYR B 1 306 ? 3.344 -40.219 -8.195 1 96.62 306 TYR B N 1
ATOM 4870 C CA . TYR B 1 306 ? 2.795 -39.031 -7.578 1 96.62 306 TYR B CA 1
ATOM 4871 C C . TYR B 1 306 ? 3.02 -39.031 -6.07 1 96.62 306 TYR B C 1
ATOM 4873 O O . TYR B 1 306 ? 3.207 -37.969 -5.457 1 96.62 306 TYR B O 1
ATOM 4881 N N . GLU B 1 307 ? 3.02 -40.219 -5.406 1 97.19 307 GLU B N 1
ATOM 4882 C CA . GLU B 1 307 ? 3.213 -40.281 -3.961 1 97.19 307 GLU B CA 1
ATOM 4883 C C . GLU B 1 307 ? 4.594 -39.781 -3.561 1 97.19 307 GLU B C 1
ATOM 4885 O O . GLU B 1 307 ? 4.719 -38.969 -2.643 1 97.19 307 GLU B O 1
ATOM 4890 N N . GLU B 1 308 ? 5.496 -40.281 -4.266 1 97.56 308 GLU B N 1
ATOM 4891 C CA . GLU B 1 308 ? 6.859 -39.844 -4.008 1 97.56 308 GLU B CA 1
ATOM 4892 C C . GLU B 1 308 ? 7.008 -38.344 -4.32 1 97.56 308 GLU B C 1
ATOM 4894 O O . GLU B 1 308 ? 7.652 -37.594 -3.574 1 97.56 308 GLU B O 1
ATOM 4899 N N . ALA B 1 309 ? 6.445 -37.906 -5.414 1 97.88 309 ALA B N 1
ATOM 4900 C CA . ALA B 1 309 ? 6.496 -36.5 -5.812 1 97.88 309 ALA B CA 1
ATOM 4901 C C . ALA B 1 309 ? 5.902 -35.594 -4.734 1 97.88 309 ALA B C 1
ATOM 4903 O O . ALA B 1 309 ? 6.496 -34.594 -4.367 1 97.88 309 ALA B O 1
ATOM 4904 N N . TYR B 1 310 ? 4.758 -35.969 -4.199 1 97.81 310 TYR B N 1
ATOM 4905 C CA . TYR B 1 310 ? 4.105 -35.188 -3.158 1 97.81 310 TYR B CA 1
ATOM 4906 C C . TYR B 1 310 ? 4.918 -35.219 -1.87 1 97.81 310 TYR B C 1
ATOM 4908 O O . TYR B 1 310 ? 5 -34.188 -1.167 1 97.81 310 TYR B O 1
ATOM 4916 N N . GLN B 1 311 ? 5.527 -36.344 -1.549 1 97.56 311 GLN B N 1
ATOM 4917 C CA . GLN B 1 311 ? 6.391 -36.406 -0.373 1 97.56 311 GLN B CA 1
ATOM 4918 C C . GLN B 1 311 ? 7.578 -35.469 -0.502 1 97.56 311 GLN B C 1
ATOM 4920 O O . GLN B 1 311 ? 7.93 -34.781 0.452 1 97.56 311 GLN B O 1
ATOM 4925 N N . MET B 1 312 ? 8.117 -35.469 -1.65 1 96.94 312 MET B N 1
ATOM 4926 C CA . MET B 1 312 ? 9.227 -34.562 -1.916 1 96.94 312 MET B CA 1
ATOM 4927 C C . MET B 1 312 ? 8.797 -33.125 -1.768 1 96.94 312 MET B C 1
ATOM 4929 O O . MET B 1 312 ? 9.461 -32.312 -1.097 1 96.94 312 MET B O 1
ATOM 4933 N N . ALA B 1 313 ? 7.691 -32.781 -2.375 1 96.69 313 ALA B N 1
ATOM 4934 C CA . ALA B 1 313 ? 7.18 -31.422 -2.311 1 96.69 313 ALA B CA 1
ATOM 4935 C C . ALA B 1 313 ? 6.859 -31.031 -0.874 1 96.69 313 ALA B C 1
ATOM 4937 O O . ALA B 1 313 ? 7.141 -29.906 -0.458 1 96.69 313 ALA B O 1
ATOM 4938 N N . LEU B 1 314 ? 6.363 -31.969 -0.081 1 96 314 LEU B N 1
ATOM 4939 C CA . LEU B 1 314 ? 5.945 -31.719 1.293 1 96 314 LEU B CA 1
ATOM 4940 C C . LEU B 1 314 ? 7.152 -31.547 2.207 1 96 314 LEU B C 1
ATOM 4942 O O . LEU B 1 314 ? 7.055 -30.891 3.254 1 96 314 LEU B O 1
ATOM 4946 N N . SER B 1 315 ? 8.281 -32.094 1.802 1 94.31 315 SER B N 1
ATOM 4947 C CA . SER B 1 315 ? 9.469 -32.062 2.646 1 94.31 315 SER B CA 1
ATOM 4948 C C . SER B 1 315 ? 9.984 -30.625 2.826 1 94.31 315 SER B C 1
ATOM 4950 O O . SER B 1 315 ? 10.68 -30.328 3.803 1 94.31 315 SER B O 1
ATOM 4952 N N . GLY B 1 316 ? 9.688 -29.797 1.778 1 91.62 316 GLY B N 1
ATOM 4953 C CA . GLY B 1 316 ? 10.18 -28.422 1.814 1 91.62 316 GLY B CA 1
ATOM 4954 C C . GLY B 1 316 ? 11.625 -28.297 1.375 1 91.62 316 GLY B C 1
ATOM 4955 O O . GLY B 1 316 ? 12.18 -27.203 1.354 1 91.62 316 GLY B O 1
ATOM 4956 N N . ASN B 1 317 ? 12.18 -29.328 0.937 1 92.56 317 ASN B N 1
ATOM 4957 C CA . ASN B 1 317 ? 13.602 -29.328 0.588 1 92.56 317 ASN B CA 1
ATOM 4958 C C . ASN B 1 317 ? 13.805 -29.125 -0.91 1 92.56 317 ASN B C 1
ATOM 4960 O O . ASN B 1 317 ? 14.945 -28.969 -1.365 1 92.56 317 ASN B O 1
ATOM 4964 N N . TYR B 1 318 ? 12.727 -29.188 -1.597 1 94.88 318 TYR B N 1
ATOM 4965 C CA . TYR B 1 318 ? 12.766 -29.031 -3.045 1 94.88 318 TYR B CA 1
ATOM 4966 C C . TYR B 1 318 ? 11.992 -27.781 -3.479 1 94.88 318 TYR B C 1
ATOM 4968 O O . TYR B 1 318 ? 11.078 -27.344 -2.779 1 94.88 318 TYR B O 1
ATOM 4976 N N . ALA B 1 319 ? 12.438 -27.219 -4.527 1 96.12 319 ALA B N 1
ATOM 4977 C CA . ALA B 1 319 ? 11.656 -26.141 -5.117 1 96.12 319 ALA B CA 1
ATOM 4978 C C . ALA B 1 319 ? 10.484 -26.688 -5.922 1 96.12 319 ALA B C 1
ATOM 4980 O O . ALA B 1 319 ? 9.57 -27.297 -5.359 1 96.12 319 ALA B O 1
ATOM 4981 N N . LYS B 1 320 ? 10.5 -26.656 -7.215 1 98 320 LYS B N 1
ATOM 4982 C CA . LYS B 1 320 ? 9.383 -27.094 -8.039 1 98 320 LYS B CA 1
ATOM 4983 C C . LYS B 1 320 ? 9.484 -28.578 -8.359 1 98 320 LYS B C 1
ATOM 4985 O O . LYS B 1 320 ? 10.523 -29.047 -8.836 1 98 320 LYS B O 1
ATOM 4990 N N . ILE B 1 321 ? 8.492 -29.328 -7.984 1 98.38 321 ILE B N 1
ATOM 4991 C CA . ILE B 1 321 ? 8.352 -30.734 -8.391 1 98.38 321 ILE B CA 1
ATOM 4992 C C . ILE B 1 321 ? 7.336 -30.844 -9.523 1 98.38 321 ILE B C 1
ATOM 4994 O O . ILE B 1 321 ? 6.238 -30.281 -9.438 1 98.38 321 ILE B O 1
ATOM 4998 N N . VAL B 1 322 ? 7.742 -31.531 -10.586 1 98.56 322 VAL B N 1
ATOM 4999 C CA . VAL B 1 322 ? 6.914 -31.609 -11.789 1 98.56 322 VAL B CA 1
ATOM 5000 C C . VAL B 1 322 ? 6.559 -33.062 -12.062 1 98.56 322 VAL B C 1
ATOM 5002 O O . VAL B 1 322 ? 7.41 -33.969 -11.953 1 98.56 322 VAL B O 1
ATOM 5005 N N . LEU B 1 323 ? 5.32 -33.281 -12.375 1 98.38 323 LEU B N 1
ATOM 5006 C CA . LEU B 1 323 ? 4.859 -34.594 -12.836 1 98.38 323 LEU B CA 1
ATOM 5007 C C . LEU B 1 323 ? 4.902 -34.688 -14.359 1 98.38 323 LEU B C 1
ATOM 5009 O O . LEU B 1 323 ? 4.43 -33.781 -15.047 1 98.38 323 LEU B O 1
ATOM 5013 N N . LYS B 1 324 ? 5.453 -35.719 -14.836 1 97.94 324 LYS B N 1
ATOM 5014 C CA . LYS B 1 324 ? 5.492 -36 -16.266 1 97.94 324 LYS B CA 1
ATOM 5015 C C . LYS B 1 324 ? 4.406 -37 -16.656 1 97.94 324 LYS B C 1
ATOM 5017 O O . LYS B 1 324 ? 4.332 -38.094 -16.094 1 97.94 324 LYS B O 1
ATOM 5022 N N . PHE B 1 325 ? 3.621 -36.656 -17.578 1 95.88 325 PHE B N 1
ATOM 5023 C CA . PHE B 1 325 ? 2.535 -37.5 -18.047 1 95.88 325 PHE B CA 1
ATOM 5024 C C . PHE B 1 325 ? 2.906 -38.156 -19.375 1 95.88 325 PHE B C 1
ATOM 5026 O O . PHE B 1 325 ? 3.879 -37.781 -20.016 1 95.88 325 PHE B O 1
ATOM 5033 N N . LYS B 1 326 ? 2.328 -39.375 -19.719 1 78 326 LYS B N 1
ATOM 5034 C CA . LYS B 1 326 ? 2.658 -40.188 -20.875 1 78 326 LYS B CA 1
ATOM 5035 C C . LYS B 1 326 ? 2.645 -39.375 -22.156 1 78 326 LYS B C 1
ATOM 5037 O O . LYS B 1 326 ? 3.402 -39.656 -23.094 1 78 326 LYS B O 1
ATOM 5042 N N . GLY B 1 327 ? 1.795 -38.469 -22.297 1 60.97 327 GLY B N 1
ATOM 5043 C CA . GLY B 1 327 ? 1.814 -37.656 -23.5 1 60.97 327 GLY B CA 1
ATOM 5044 C C . GLY B 1 327 ? 3.115 -36.906 -23.688 1 60.97 327 GLY B C 1
ATOM 5045 O O . GLY B 1 327 ? 3.355 -36.312 -24.75 1 60.97 327 GLY B O 1
ATOM 5046 N N . ALA B 1 328 ? 3.967 -36.812 -22.672 1 54.41 328 ALA B N 1
ATOM 5047 C CA . ALA B 1 328 ? 5.23 -36.094 -22.75 1 54.41 328 ALA B CA 1
ATOM 5048 C C . ALA B 1 328 ? 6.297 -36.938 -23.453 1 54.41 328 ALA B C 1
ATOM 5050 O O . ALA B 1 328 ? 6.422 -38.125 -23.203 1 54.41 328 ALA B O 1
ATOM 5051 N N . ALA B 1 329 ? 6.641 -36.562 -24.906 1 47.16 329 ALA B N 1
ATOM 5052 C CA . ALA B 1 329 ? 7.688 -37.312 -25.609 1 47.16 329 ALA B CA 1
ATOM 5053 C C . ALA B 1 329 ? 8.938 -37.438 -24.75 1 47.16 329 ALA B C 1
ATOM 5055 O O . ALA B 1 329 ? 9.25 -36.531 -23.953 1 47.16 329 ALA B O 1
ATOM 5056 N N . VAL B 1 330 ? 9.406 -38.594 -24.422 1 41.22 330 VAL B N 1
ATOM 5057 C CA . VAL B 1 330 ? 10.672 -38.844 -23.75 1 41.22 330 VAL B CA 1
ATOM 5058 C C . VAL B 1 330 ? 11.773 -38 -24.391 1 41.22 330 VAL B C 1
ATOM 5060 O O . VAL B 1 330 ? 12.008 -38.062 -25.594 1 41.22 330 VAL B O 1
ATOM 5063 N N . SER B 1 331 ? 12.055 -36.594 -23.922 1 34.53 331 SER B N 1
ATOM 5064 C CA . SER B 1 331 ? 13.312 -36.062 -24.422 1 34.53 331 SER B CA 1
ATOM 5065 C C . SER B 1 331 ? 14.5 -36.906 -23.938 1 34.53 331 SER B C 1
ATOM 5067 O O . SER B 1 331 ? 14.461 -37.469 -22.844 1 34.53 331 SER B O 1
#

Secondary structure (DSSP, 8-state):
-EEEEEEETTEEEEEEPPPPPPPPTTEEEEEEEEEEEPHHHHHHHHT--TT--SSB----EEEEEEEEE--TTS-TT-EEEE--B---S-SHHHHTT-GGG-TT--BBTTTB--S-BSEEEEEGGGEEE--TTS-HHHHHTHHHHHHHHHHHHTS---TT-EEEEE--SHHHHHHHHHHHHTT-EEEEE-S-HHHHHGGGGSSS-EEE-GGGGTT--EEEEEE-S--HHHHHHHGGGEEEEEEEEE-S--S-EEE-HHHHHHTT-EEEE--S--TTHHHHHHHHHHH-TT--GGGGEEEEEEGGGHHHHHHHHHHTS-SEEEEEPTTS---/-EEEEEEETTEEEEEEPPPPPPPPTTEEEEEEEEEEEPHHHHHHHHT--TT--SSB----EEEEEEEEE--TTS-TT-EEEE--B---S-SHHHHTT-GGG-TT--BBTTTB--S-BSEEEEEGGGEEE--TTS-HHHHHTHHHHHHHHHHHHTS---TT-EEEEE--SHHHHHHHHHHHHTT-EEEEE-S-HHHHHGGGGSSS-EEE-GGGGTT--EEEEEE-S--HHHHHHHGGGEEEEEEEEE-S--S-EEE-HHHHHHTT-EEEE--S--TTHHHHHHHHHHHSTT--GGGGEEEEEEGGGHHHHHHHHHHTS-SEEEEEPTTS---

pLDDT: mean 95.43, std 6.61, range [34.53, 98.94]